Protein AF-0000000066426480 (afdb_homodimer)

Nearest PDB structures (foldseek):
  4jb7-assembly1_A-2  TM=9.389E-01  e=2.380E-25  Vibrio cholerae O1 biovar El Tor str. N16961
  3fj7-assembly1_B  TM=8.902E-01  e=2.591E-24  Campylobacter jejuni
  3fir-assembly1_B  TM=8.706E-01  e=2.425E-24  Campylobacter jejuni
  2hxw-assembly1_A  TM=8.768E-01  e=2.164E-23  Campylobacter jejuni
  7t50-assembly2_B  TM=7.394E-01  e=4.611E-11  Pseudomonas aeruginosa PA1

Secondary structure (DSSP, 8-state):
-----------------EEEEE-TTTHHHHHHHHHHHHHHH---EEEEESSGGGTHHHHHHH-SEEEESSHHHHHHHHHH-TTB-GGG-EEEEEEEEEEEE-TT-TT---SGGGGGSTT--EEEE-STT-TTHHHHHHTTT--HHHHHHHHHHEEEEESSHHHHHHHHHH-TT--EEEEEHHHHHHH-TTT-EEE--TTT--EEEEEEEEBHHHHH-HH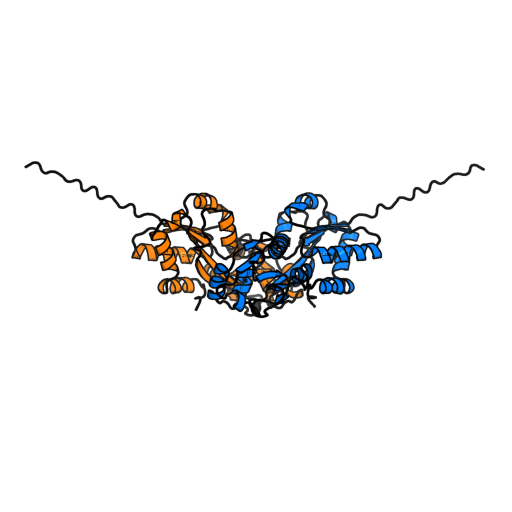HHHHHHHHTSHHHHHHHHHTT-B---/-----------------EEEEE-TTTHHHHHHHHHHHHHHH---EEEEESSGGGTHHHHHHH-SEEEESSHHHHHHHHHH-TTB-GGG-EEEEEEEEEEEE-TT-TT---SGGGGGSTT--EEEE-STT-TTHHHHHHTTT--HHHHHHHHHHEEEEESSHHHHHHHHHH-TT--EEEEEHHHHHHH-TTT-EEE--TTT--EEEEEEEEBHHHHH-HHHHHHHHHHTSHHHHHHHHHTT-B---

Foldseek 3Di:
DPPPPPPPPPPPPPQDEAEEEEEDQCQVLLVVLQVVLCVVPVHHYDYHYHPCVVCLVVCLPDHFKYKAPFDVRVVVSCVSRVQWDPVQKDFAFKFKKFKKFFAVQPQPDAALVSCLDPPAAEEEECERNCNCVQVQLQCLVPDPSSVVSNVVRYDYHHPDDVRVLVCLVPPVSHGMYTDTPLVQVVSPNNGIDTHDHPSRMDMGTMMMTGGNNNVVVPSSVVSVVSCRDPVSVVSCVVSRGDHPD/DPPPPPPPPPPPVPQDEAEEEEEDQCQVLLVVLQVVLCVVPVHHYDYHYHPCVVCLVVCLPDHFKYKAPFDVRVVVSCVSRVQWDPVQKDFAFKFKKFKKFFQVQPQPDAALVSCLDPPAAEEEECERNCPCVQVQLQCLVPDPSSVVSNVVRYDYHHPDDVRVLVCLVPPVSHGMYTDTPLVQVVSPNNGIDTHDHPSRMDMGTMMMTGGNNNVVVPSSVVSVVSCRDPVSVVSCVVSRTDPPD

InterPro domains:
  IPR005669 Thiosulphate/Sulfate-binding protein [PTHR30368] (85-242)

Structure (mmCIF, N/CA/C/O backbone):
data_AF-0000000066426480-model_v1
#
loop_
_entity.id
_entity.type
_entity.pdbx_description
1 polymer 'Major antigenic peptide PEB2'
#
loop_
_atom_site.group_PDB
_atom_site.id
_atom_site.type_symbol
_atom_site.label_atom_id
_atom_site.label_alt_id
_atom_site.label_comp_id
_atom_site.label_asym_id
_atom_site.label_entity_id
_atom_site.label_seq_id
_atom_site.pdbx_PDB_ins_code
_atom_site.Cartn_x
_atom_site.Cartn_y
_atom_site.Cartn_z
_atom_site.occupancy
_atom_site.B_iso_or_equiv
_atom_site.auth_seq_id
_atom_site.auth_comp_id
_atom_site.auth_asym_id
_atom_site.auth_atom_id
_atom_site.pdbx_PDB_model_num
ATOM 1 N N . MET A 1 1 ? 0.303 -53.375 -58.25 1 44.38 1 MET A N 1
ATOM 2 C CA . MET A 1 1 ? 0.272 -53.125 -56.812 1 44.38 1 MET A CA 1
ATOM 3 C C . MET A 1 1 ? 0.616 -51.656 -56.531 1 44.38 1 MET A C 1
ATOM 5 O O . MET A 1 1 ? 1.771 -51.25 -56.656 1 44.38 1 MET A O 1
ATOM 9 N N . LYS A 1 2 ? -0.376 -50.781 -56.844 1 56.53 2 LYS A N 1
ATOM 10 C CA . LYS A 1 2 ? -0.253 -49.375 -56.562 1 56.53 2 LYS A CA 1
ATOM 11 C C . LYS A 1 2 ? 0.001 -49.094 -55.094 1 56.53 2 LYS A C 1
ATOM 13 O O . LYS A 1 2 ? -0.808 -49.469 -54.25 1 56.53 2 LYS A O 1
ATOM 18 N N . LYS A 1 3 ? 1.289 -48.938 -54.719 1 58.09 3 LYS A N 1
ATOM 19 C CA . LYS A 1 3 ? 1.663 -48.5 -53.375 1 58.09 3 LYS A CA 1
ATOM 20 C C . LYS A 1 3 ? 0.991 -47.156 -53 1 58.09 3 LYS A C 1
ATOM 22 O O . LYS A 1 3 ? 1.225 -46.156 -53.656 1 58.09 3 LYS A O 1
ATOM 27 N N . ILE A 1 4 ? -0.226 -47.25 -52.406 1 59.25 4 ILE A N 1
ATOM 28 C CA . ILE A 1 4 ? -0.837 -46.062 -51.875 1 59.25 4 ILE A CA 1
ATOM 29 C C . ILE A 1 4 ? 0.024 -45.5 -50.719 1 59.25 4 ILE A C 1
ATOM 31 O O . ILE A 1 4 ? 0.233 -46.188 -49.719 1 59.25 4 ILE A O 1
ATOM 35 N N . LEU A 1 5 ? 0.927 -44.562 -51 1 58.44 5 LEU A N 1
ATOM 36 C CA . LEU A 1 5 ? 1.632 -43.812 -50 1 58.44 5 LEU A CA 1
ATOM 37 C C . LEU A 1 5 ? 0.65 -43.062 -49.094 1 58.44 5 LEU A C 1
ATOM 39 O O . LEU A 1 5 ? -0.052 -42.156 -49.562 1 58.44 5 LEU A O 1
ATOM 43 N N . ILE A 1 6 ? 0.142 -43.719 -48.062 1 57.31 6 ILE A N 1
ATOM 44 C CA . ILE A 1 6 ? -0.603 -42.969 -47.062 1 57.31 6 ILE A CA 1
ATOM 45 C C . ILE A 1 6 ? 0.301 -41.938 -46.406 1 57.31 6 ILE A C 1
ATOM 47 O O . ILE A 1 6 ? 1.29 -42.25 -45.75 1 57.31 6 ILE A O 1
ATOM 51 N N . LEU A 1 7 ? 0.419 -40.781 -47 1 53.34 7 LEU A N 1
ATOM 52 C CA . LEU A 1 7 ? 1.007 -39.656 -46.281 1 53.34 7 LEU A CA 1
ATOM 53 C C . LEU A 1 7 ? 0.301 -39.438 -44.938 1 53.34 7 LEU A C 1
ATOM 55 O O . LEU A 1 7 ? -0.877 -39.094 -44.906 1 53.34 7 LEU A O 1
ATOM 59 N N . SER A 1 8 ? 0.71 -40.156 -43.938 1 51.72 8 SER A N 1
ATOM 60 C CA . SER A 1 8 ? 0.22 -39.781 -42.594 1 51.72 8 SER A CA 1
ATOM 61 C C . SER A 1 8 ? 0.488 -38.312 -42.312 1 51.72 8 SER A C 1
ATOM 63 O O . SER A 1 8 ? 1.641 -37.875 -42.281 1 51.72 8 SER A O 1
ATOM 65 N N . LEU A 1 9 ? -0.383 -37.531 -42.719 1 51.44 9 LEU A N 1
ATOM 66 C CA . LEU A 1 9 ? -0.285 -36.156 -42.188 1 51.44 9 LEU A CA 1
ATOM 67 C C . LEU A 1 9 ? -0.189 -36.188 -40.688 1 51.44 9 LEU A C 1
ATOM 69 O O . LEU A 1 9 ? -1.161 -36.5 -40 1 51.44 9 LEU A O 1
ATOM 73 N N . ALA A 1 10 ? 1.002 -36.469 -40.125 1 49.12 10 ALA A N 1
ATOM 74 C CA . ALA A 1 10 ? 1.175 -36.156 -38.719 1 49.12 10 ALA A CA 1
ATOM 75 C C . ALA A 1 10 ? 0.677 -34.75 -38.406 1 49.12 10 ALA A C 1
ATOM 77 O O . ALA A 1 10 ? 1.239 -33.75 -38.906 1 49.12 10 ALA A O 1
ATOM 78 N N . ALA A 1 11 ? -0.552 -34.562 -38.156 1 47.66 11 ALA A N 1
ATOM 79 C CA . ALA A 1 11 ? -0.947 -33.312 -37.531 1 47.66 11 ALA A CA 1
ATOM 80 C C . ALA A 1 11 ? -0.004 -32.938 -36.406 1 47.66 11 ALA A C 1
ATOM 82 O O . ALA A 1 11 ? 0.079 -33.625 -35.406 1 47.66 11 ALA A O 1
ATOM 83 N N . SER A 1 12 ? 1.103 -32.406 -36.688 1 45.09 12 SER A N 1
ATOM 84 C CA . SER A 1 12 ? 1.814 -31.781 -35.594 1 45.09 12 SER A CA 1
ATOM 85 C C . SER A 1 12 ? 0.85 -31.094 -34.625 1 45.09 12 SER A C 1
ATOM 87 O O . SER A 1 12 ? 0.193 -30.109 -35.031 1 45.09 12 SER A O 1
ATOM 89 N N . PHE A 1 13 ? 0.167 -31.812 -33.812 1 45.34 13 PHE A N 1
ATOM 90 C CA . PHE A 1 13 ? -0.539 -31.125 -32.719 1 45.34 13 PHE A CA 1
ATOM 91 C C . PHE A 1 13 ? 0.235 -29.906 -32.25 1 45.34 13 PHE A C 1
ATOM 93 O O . PHE A 1 13 ? 1.319 -30.031 -31.672 1 45.34 13 PHE A O 1
ATOM 100 N N . LEU A 1 14 ? 0.355 -28.844 -33.031 1 48.22 14 LEU A N 1
ATOM 101 C CA . LEU A 1 14 ? 0.842 -27.578 -32.5 1 48.22 14 LEU A CA 1
ATOM 102 C C . LEU A 1 14 ? 0.448 -27.406 -31.031 1 48.22 14 LEU A C 1
ATOM 104 O O . LEU A 1 14 ? -0.737 -27.297 -30.703 1 48.22 14 LEU A O 1
ATOM 108 N N . ASN A 1 15 ? 1.13 -28.125 -30.188 1 57.41 15 ASN A N 1
ATOM 109 C CA . ASN A 1 15 ? 0.895 -28 -28.766 1 57.41 15 ASN A CA 1
ATOM 110 C C . ASN A 1 15 ? 0.533 -26.578 -28.359 1 57.41 15 ASN A C 1
ATOM 112 O O . ASN A 1 15 ? 1.126 -25.625 -28.859 1 57.41 15 ASN A O 1
ATOM 116 N N . ALA A 1 16 ? -0.668 -26.297 -27.938 1 65.62 16 ALA A N 1
ATOM 117 C CA . ALA A 1 16 ? -1.234 -25.016 -27.531 1 65.62 16 ALA A CA 1
ATOM 118 C C . ALA A 1 16 ? -0.311 -24.312 -26.531 1 65.62 16 ALA A C 1
ATOM 120 O O . ALA A 1 16 ? 0.334 -24.953 -25.703 1 65.62 16 ALA A O 1
ATOM 121 N N . GLU A 1 17 ? 0.232 -23.078 -26.828 1 91.12 17 GLU A N 1
ATOM 122 C CA . GLU A 1 17 ? 1.087 -22.234 -26 1 91.12 17 GLU A CA 1
ATOM 123 C C . GLU A 1 17 ? 0.285 -21.547 -24.906 1 91.12 17 GLU A C 1
ATOM 125 O O . GLU A 1 17 ? -0.853 -21.125 -25.125 1 91.12 17 GLU A O 1
ATOM 130 N N . ILE A 1 18 ? 0.675 -21.797 -23.625 1 98.19 18 ILE A N 1
ATOM 131 C CA . ILE A 1 18 ? 0.135 -21.031 -22.5 1 98.19 18 ILE A CA 1
ATOM 132 C C . ILE A 1 18 ? 0.893 -19.719 -22.359 1 98.19 18 ILE A C 1
ATOM 134 O O . ILE A 1 18 ? 2.094 -19.703 -22.094 1 98.19 18 ILE A O 1
ATOM 138 N N . LEU A 1 19 ? 0.233 -18.594 -22.609 1 98.75 19 LEU A N 1
ATOM 139 C CA . LEU A 1 19 ? 0.858 -17.281 -22.547 1 98.75 19 LEU A CA 1
ATOM 140 C C . LEU A 1 19 ? 0.624 -16.641 -21.172 1 98.75 19 LEU A C 1
ATOM 142 O O . LEU A 1 19 ? -0.519 -16.344 -20.812 1 98.75 19 LEU A O 1
ATOM 146 N N . VAL A 1 20 ? 1.7 -16.453 -20.438 1 98.88 20 VAL A N 1
ATOM 147 C CA . VAL A 1 20 ? 1.671 -15.969 -19.062 1 98.88 20 VAL A CA 1
ATOM 148 C C . VAL A 1 20 ? 2.428 -14.641 -18.969 1 98.88 20 VAL A C 1
ATOM 150 O O . VAL A 1 20 ? 3.549 -14.523 -19.469 1 98.88 20 VAL A O 1
ATOM 153 N N . TYR A 1 21 ? 1.813 -13.617 -18.406 1 98.88 21 TYR A N 1
ATOM 154 C CA . TYR A 1 21 ? 2.42 -12.297 -18.297 1 98.88 21 TYR A CA 1
ATOM 155 C C . TYR A 1 21 ? 2.449 -11.828 -16.844 1 98.88 21 TYR A C 1
ATOM 157 O O . TYR A 1 21 ? 1.556 -12.164 -16.062 1 98.88 21 TYR A O 1
ATOM 165 N N . GLY A 1 22 ? 3.4 -11.047 -16.484 1 98.31 22 GLY A N 1
ATOM 166 C CA . GLY A 1 22 ? 3.426 -10.469 -15.141 1 98.31 22 GLY A CA 1
ATOM 167 C C . GLY A 1 22 ? 4.711 -9.727 -14.836 1 98.31 22 GLY A C 1
ATOM 168 O O . GLY A 1 22 ? 5.5 -9.445 -15.742 1 98.31 22 GLY A O 1
ATOM 169 N N . PRO A 1 23 ? 4.93 -9.352 -13.594 1 97.12 23 PRO A N 1
ATOM 170 C CA . PRO A 1 23 ? 6.086 -8.547 -13.188 1 97.12 23 PRO A CA 1
ATOM 171 C C . PRO A 1 23 ? 7.355 -9.383 -13.031 1 97.12 23 PRO A C 1
ATOM 173 O O . PRO A 1 23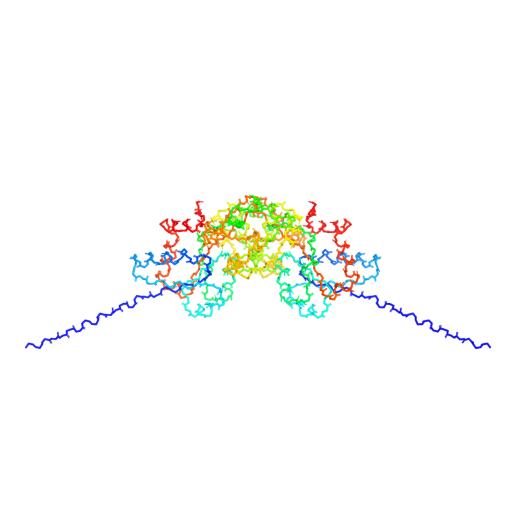 ? 7.301 -10.609 -13.062 1 97.12 23 PRO A O 1
ATOM 176 N N . GLY A 1 24 ? 8.453 -8.68 -12.844 1 94.38 24 GLY A N 1
ATOM 177 C CA . GLY A 1 24 ? 9.758 -9.312 -12.789 1 94.38 24 GLY A CA 1
ATOM 178 C C . GLY A 1 24 ? 9.992 -10.078 -11.5 1 94.38 24 GLY A C 1
ATOM 179 O O . GLY A 1 24 ? 10.719 -11.078 -11.484 1 94.38 24 GLY A O 1
ATOM 180 N N . GLY A 1 25 ? 9.359 -9.703 -10.406 1 93.5 25 GLY A N 1
ATOM 181 C CA . GLY A 1 25 ? 9.641 -10.273 -9.094 1 93.5 25 GLY A CA 1
ATOM 182 C C . GLY A 1 25 ? 9.398 -11.766 -9.023 1 93.5 25 GLY A C 1
ATOM 183 O O . GLY A 1 25 ? 10.336 -12.547 -8.867 1 93.5 25 GLY A O 1
ATOM 184 N N . PRO A 1 26 ? 8.172 -12.188 -9.25 1 96.06 26 PRO A N 1
ATOM 185 C CA . PRO A 1 26 ? 7.855 -13.617 -9.18 1 96.06 26 PRO A CA 1
ATOM 186 C C . PRO A 1 26 ? 8.312 -14.383 -10.422 1 96.06 26 PRO A C 1
ATOM 188 O O . PRO A 1 26 ? 8.273 -15.609 -10.445 1 96.06 26 PRO A O 1
ATOM 191 N N . ALA A 1 27 ? 8.797 -13.727 -11.43 1 96.81 27 ALA A N 1
ATOM 192 C CA . ALA A 1 27 ? 9.023 -14.305 -12.75 1 96.81 27 ALA A CA 1
ATOM 193 C C . ALA A 1 27 ? 10.039 -15.438 -12.688 1 96.81 27 ALA A C 1
ATOM 195 O O . ALA A 1 27 ? 9.867 -16.469 -13.328 1 96.81 27 ALA A O 1
ATOM 196 N N . PRO A 1 28 ? 11.148 -15.25 -11.93 1 96.25 28 PRO A N 1
ATOM 197 C CA . PRO A 1 28 ? 12.117 -16.344 -11.906 1 96.25 28 PRO A CA 1
ATOM 198 C C . PRO A 1 28 ? 11.508 -17.656 -11.438 1 96.25 28 PRO A C 1
ATOM 200 O O . PRO A 1 28 ? 11.82 -18.719 -11.977 1 96.25 28 PRO A O 1
ATOM 203 N N . VAL A 1 29 ? 10.641 -17.625 -10.492 1 96.75 29 VAL A N 1
ATOM 204 C CA . VAL A 1 29 ? 9.969 -18.828 -10 1 96.75 29 VAL A CA 1
ATOM 205 C C . VAL A 1 29 ? 9.086 -19.422 -11.102 1 96.75 29 VAL A C 1
ATOM 207 O O . VAL A 1 29 ? 9.18 -20.609 -11.414 1 96.75 29 VAL A O 1
ATOM 210 N N . LEU A 1 30 ? 8.25 -18.562 -11.711 1 98.25 30 LEU A N 1
ATOM 211 C CA . LEU A 1 30 ? 7.285 -19.016 -12.703 1 98.25 30 LEU A CA 1
ATOM 212 C C . LEU A 1 30 ? 7.992 -19.531 -13.953 1 98.25 30 LEU A C 1
ATOM 214 O O . LEU A 1 30 ? 7.523 -20.484 -14.586 1 98.25 30 LEU A O 1
ATOM 218 N N . LYS A 1 31 ? 9.117 -18.969 -14.297 1 98.25 31 LYS A N 1
ATOM 219 C CA . LYS A 1 31 ? 9.883 -19.438 -15.453 1 98.25 31 LYS A CA 1
ATOM 220 C C . LYS A 1 31 ? 10.469 -20.812 -15.188 1 98.25 31 LYS A C 1
ATOM 222 O O . LYS A 1 31 ? 10.43 -21.688 -16.062 1 98.25 31 LYS A O 1
ATOM 227 N N . GLU A 1 32 ? 11.023 -20.984 -14.008 1 98 32 GLU A N 1
ATOM 228 C CA . GLU A 1 32 ? 11.547 -22.297 -13.68 1 98 32 GLU A CA 1
ATOM 229 C C . GLU A 1 32 ? 10.422 -23.344 -13.648 1 98 32 GLU A C 1
ATOM 231 O O . GLU A 1 32 ? 10.586 -24.453 -14.164 1 98 32 GLU A O 1
ATOM 236 N N . LEU A 1 33 ? 9.297 -23 -13.07 1 98.38 33 LEU A N 1
ATOM 237 C CA . LEU A 1 33 ? 8.164 -23.922 -12.977 1 98.38 33 LEU A CA 1
ATOM 238 C C . LEU A 1 33 ? 7.57 -24.188 -14.359 1 98.38 33 LEU A C 1
ATOM 240 O O . LEU A 1 33 ? 7.078 -25.281 -14.625 1 98.38 33 LEU A O 1
ATOM 244 N N . ALA A 1 34 ? 7.613 -23.156 -15.242 1 98.5 34 ALA A N 1
ATOM 245 C CA . ALA A 1 34 ? 7.176 -23.344 -16.625 1 98.5 34 ALA A CA 1
ATOM 246 C C . ALA A 1 34 ? 8.008 -24.422 -17.328 1 98.5 34 ALA A C 1
ATOM 248 O O . ALA A 1 34 ? 7.457 -25.281 -18.016 1 98.5 34 ALA A O 1
ATOM 249 N N . LEU A 1 35 ? 9.289 -24.375 -17.125 1 98 35 LEU A N 1
ATOM 250 C CA . LEU A 1 35 ? 10.172 -25.359 -17.734 1 98 35 LEU A CA 1
ATOM 251 C C . LEU A 1 35 ? 9.867 -26.766 -17.203 1 98 35 LEU A C 1
ATOM 253 O O . LEU A 1 35 ? 9.812 -27.719 -17.969 1 98 35 LEU A O 1
ATOM 257 N N . LYS A 1 36 ? 9.656 -26.891 -15.93 1 97.81 36 LYS A N 1
ATOM 258 C CA . LYS A 1 36 ? 9.312 -28.172 -15.328 1 97.81 36 LYS A CA 1
ATOM 259 C C . LYS A 1 36 ? 7.977 -28.688 -15.852 1 97.81 36 LYS A C 1
ATOM 261 O O . LYS A 1 36 ? 7.832 -29.875 -16.125 1 97.81 36 LYS A O 1
ATOM 266 N N . PHE A 1 37 ? 7.012 -27.812 -15.945 1 97.94 37 PHE A N 1
ATOM 267 C CA . PHE A 1 37 ? 5.699 -28.172 -16.469 1 97.94 37 PHE A CA 1
ATOM 268 C C . PHE A 1 37 ? 5.812 -28.672 -17.906 1 97.94 37 PHE A C 1
ATOM 270 O O . PHE A 1 37 ? 5.176 -29.672 -18.281 1 97.94 37 PHE A O 1
ATOM 277 N N . GLU A 1 38 ? 6.625 -27.953 -18.703 1 97 38 GLU A N 1
ATOM 278 C CA . GLU A 1 38 ? 6.836 -28.344 -20.094 1 97 38 GLU A CA 1
ATOM 279 C C . GLU A 1 38 ? 7.473 -29.734 -20.188 1 97 38 GLU A C 1
ATOM 281 O O . GLU A 1 38 ? 7.109 -30.531 -21.062 1 97 38 GLU A O 1
ATOM 286 N N . GLU A 1 39 ? 8.367 -29.984 -19.344 1 96.75 39 GLU A N 1
ATOM 287 C CA . GLU A 1 39 ? 9.016 -31.281 -19.312 1 96.75 39 GLU A CA 1
ATOM 288 C C . GLU A 1 39 ? 8.008 -32.406 -19.016 1 96.75 39 GLU A C 1
ATOM 290 O O . GLU A 1 39 ? 8.062 -33.469 -19.609 1 96.75 39 GLU A O 1
ATOM 295 N N . LYS A 1 40 ? 7.078 -32.094 -18.172 1 95.62 40 LYS A N 1
ATOM 296 C CA . LYS A 1 40 ? 6.113 -33.094 -17.719 1 95.62 40 LYS A CA 1
ATOM 297 C C . LYS A 1 40 ? 4.973 -33.25 -18.719 1 95.62 40 LYS A C 1
ATOM 299 O O . LYS A 1 40 ? 4.445 -34.344 -18.891 1 95.62 40 LYS A O 1
ATOM 304 N N . THR A 1 41 ? 4.594 -32.188 -19.406 1 95.19 41 THR A N 1
ATOM 305 C CA . THR A 1 41 ? 3.332 -32.219 -20.141 1 95.19 41 THR A CA 1
ATOM 306 C C . THR A 1 41 ? 3.568 -32.031 -21.641 1 95.19 41 THR A C 1
ATOM 308 O O . THR A 1 41 ? 2.672 -32.25 -22.453 1 95.19 41 THR A O 1
ATOM 311 N N . LYS A 1 42 ? 4.691 -31.531 -22.047 1 94.38 42 LYS A N 1
ATOM 312 C CA . LYS A 1 42 ? 5.074 -31.172 -23.406 1 94.38 42 LYS A CA 1
ATOM 313 C C . LYS A 1 42 ? 4.312 -29.938 -23.891 1 94.38 42 LYS A C 1
ATOM 315 O O . LYS A 1 42 ? 4.352 -29.609 -25.078 1 94.38 42 LYS A O 1
ATOM 320 N N . GLU A 1 43 ? 3.627 -29.297 -22.969 1 95.25 43 GLU A N 1
ATOM 321 C CA . GLU A 1 43 ? 2.951 -28.047 -23.266 1 95.25 43 GLU A CA 1
ATOM 322 C C . GLU A 1 43 ? 3.871 -26.859 -23.031 1 95.25 43 GLU A C 1
ATOM 324 O O . GLU A 1 43 ? 4.438 -26.719 -21.938 1 95.25 43 GLU A O 1
ATOM 329 N N . LYS A 1 44 ? 3.984 -26.016 -24 1 96.44 44 LYS A N 1
ATOM 330 C CA . LYS A 1 44 ? 4.859 -24.844 -23.891 1 96.44 44 LYS A CA 1
ATOM 331 C C . LYS A 1 44 ? 4.199 -23.75 -23.062 1 96.44 44 LYS A C 1
ATOM 333 O O . LYS A 1 44 ? 3.025 -23.438 -23.266 1 96.44 44 LYS A O 1
ATOM 338 N N . VAL A 1 45 ? 4.879 -23.234 -22.094 1 98.38 45 VAL A N 1
ATOM 339 C CA . VAL A 1 45 ? 4.457 -22.078 -21.281 1 98.38 45 VAL A CA 1
ATOM 340 C C . VAL A 1 45 ? 5.414 -20.906 -21.516 1 98.38 45 VAL A C 1
ATOM 342 O O . VAL A 1 45 ? 6.613 -21.031 -21.25 1 98.38 45 VAL A O 1
ATOM 345 N N . ILE A 1 46 ? 4.941 -19.828 -22.047 1 98.44 46 ILE A N 1
ATOM 346 C CA . ILE A 1 46 ? 5.754 -18.641 -22.297 1 98.44 46 ILE A CA 1
ATOM 347 C C . ILE A 1 46 ? 5.473 -17.594 -21.234 1 98.44 46 ILE A C 1
ATOM 349 O O . ILE A 1 46 ? 4.387 -17.016 -21.188 1 98.44 46 ILE A O 1
ATOM 353 N N . VAL A 1 47 ? 6.434 -17.406 -20.391 1 98.75 47 VAL A N 1
ATOM 354 C CA . VAL A 1 47 ? 6.328 -16.406 -19.328 1 98.75 47 VAL A CA 1
ATOM 355 C C . VAL A 1 47 ? 7.008 -15.109 -19.766 1 98.75 47 VAL A C 1
ATOM 357 O O . VAL A 1 47 ? 8.227 -15.07 -19.938 1 98.75 47 VAL A O 1
ATOM 360 N N . THR A 1 48 ? 6.23 -14.117 -20.016 1 98.62 48 THR A N 1
ATOM 361 C CA . THR A 1 48 ? 6.719 -12.773 -20.312 1 98.62 48 THR A CA 1
ATOM 362 C C . THR A 1 48 ? 6.637 -11.883 -19.094 1 98.62 48 THR A C 1
ATOM 364 O O . THR A 1 48 ? 5.559 -11.68 -18.531 1 98.62 48 THR A O 1
ATOM 367 N N . ALA A 1 49 ? 7.793 -11.375 -18.703 1 97.56 49 ALA A N 1
ATOM 368 C CA . ALA A 1 49 ? 7.824 -10.641 -17.438 1 97.56 49 ALA A CA 1
ATOM 369 C C . ALA A 1 49 ? 8.578 -9.32 -17.609 1 97.56 49 ALA A C 1
ATOM 371 O O . ALA A 1 49 ? 9.406 -9.172 -18.5 1 97.56 49 ALA A O 1
ATOM 372 N N . GLY A 1 50 ? 8.336 -8.336 -16.766 1 95.12 50 GLY A N 1
ATOM 373 C CA . GLY A 1 50 ? 8.938 -7.008 -16.719 1 95.12 50 GLY A CA 1
ATOM 374 C C . GLY A 1 50 ? 7.984 -5.941 -16.219 1 95.12 50 GLY A C 1
ATOM 375 O O . GLY A 1 50 ? 6.961 -6.254 -15.602 1 95.12 50 GLY A O 1
ATOM 376 N N . PRO A 1 51 ? 8.438 -4.684 -16.406 1 93.88 51 PRO A N 1
ATOM 377 C CA . PRO A 1 51 ? 7.488 -3.611 -16.094 1 93.88 51 PRO A CA 1
ATOM 378 C C . PRO A 1 51 ? 6.203 -3.693 -16.906 1 93.88 51 PRO A C 1
ATOM 380 O O . PRO A 1 51 ? 6.234 -4.062 -18.078 1 93.88 51 PRO A O 1
ATOM 383 N N . THR A 1 52 ? 5.113 -3.412 -16.266 1 95.44 52 THR A N 1
ATOM 384 C CA . THR A 1 52 ? 3.777 -3.652 -16.797 1 95.44 52 THR A CA 1
ATOM 385 C C . THR A 1 52 ? 3.639 -3.051 -18.188 1 95.44 52 THR A C 1
ATOM 387 O O . THR A 1 52 ? 3.119 -3.699 -19.094 1 95.44 52 THR A O 1
ATOM 390 N N . PRO A 1 53 ? 4.176 -1.798 -18.422 1 94.69 53 PRO A N 1
ATOM 391 C CA . PRO A 1 53 ? 3.967 -1.203 -19.734 1 94.69 53 PRO A CA 1
ATOM 392 C C . PRO A 1 53 ? 4.605 -2.021 -20.859 1 94.69 53 PRO A C 1
ATOM 394 O O . PRO A 1 53 ? 4.195 -1.909 -22.016 1 94.69 53 PRO A O 1
ATOM 397 N N . ALA A 1 54 ? 5.527 -2.848 -20.531 1 96.12 54 ALA A N 1
ATOM 398 C CA . ALA A 1 54 ? 6.266 -3.592 -21.547 1 96.12 54 ALA A CA 1
ATOM 399 C C . ALA A 1 54 ? 5.438 -4.754 -22.094 1 96.12 54 ALA A C 1
ATOM 401 O O . ALA A 1 54 ? 5.746 -5.309 -23.156 1 96.12 54 ALA A O 1
ATOM 402 N N . TRP A 1 55 ? 4.359 -5.121 -21.391 1 98.06 55 TRP A N 1
ATOM 403 C CA . TRP A 1 55 ? 3.699 -6.348 -21.828 1 98.06 55 TRP A CA 1
ATOM 404 C C . TRP A 1 55 ? 2.182 -6.203 -21.766 1 98.06 55 TRP A C 1
ATOM 406 O O . TRP A 1 55 ? 1.448 -7.035 -22.297 1 98.06 55 TRP A O 1
ATOM 416 N N . VAL A 1 56 ? 1.645 -5.152 -21.172 1 98.12 56 VAL A N 1
ATOM 417 C CA . VAL A 1 56 ? 0.23 -5.113 -20.828 1 98.12 56 VAL A CA 1
ATOM 418 C C . VAL A 1 56 ? -0.621 -5.094 -22.094 1 98.12 56 VAL A C 1
ATOM 420 O O . VAL A 1 56 ? -1.685 -5.715 -22.141 1 98.12 56 VAL A O 1
ATOM 423 N N . ASP A 1 57 ? -0.24 -4.398 -23.125 1 98.25 57 ASP A N 1
ATOM 424 C CA . ASP A 1 57 ? -1.035 -4.309 -24.344 1 98.25 57 ASP A CA 1
ATOM 425 C C . ASP A 1 57 ? -1.105 -5.66 -25.062 1 98.25 57 ASP A C 1
ATOM 427 O O . ASP A 1 57 ? -2.164 -6.055 -25.547 1 98.25 57 ASP A O 1
ATOM 431 N N . LYS A 1 58 ? 0.013 -6.309 -25.141 1 98.25 58 LYS A N 1
ATOM 432 C CA . LYS A 1 58 ? 0.02 -7.648 -25.719 1 98.25 58 LYS A CA 1
ATOM 433 C C . LYS A 1 58 ? -0.811 -8.617 -24.875 1 98.25 58 LYS A C 1
ATOM 435 O O . LYS A 1 58 ? -1.532 -9.453 -25.422 1 98.25 58 LYS A O 1
ATOM 440 N N . ALA A 1 59 ? -0.735 -8.531 -23.594 1 98.62 59 ALA A N 1
ATOM 441 C CA . ALA A 1 59 ? -1.488 -9.383 -22.672 1 98.62 59 ALA A CA 1
ATOM 442 C C . ALA A 1 59 ? -2.992 -9.211 -22.875 1 98.62 59 ALA A C 1
ATOM 444 O O . ALA A 1 59 ? -3.742 -10.188 -22.844 1 98.62 59 ALA A O 1
ATOM 445 N N . LYS A 1 60 ? -3.393 -7.996 -23.062 1 98.31 60 LYS A N 1
ATOM 446 C CA . LYS A 1 60 ? -4.809 -7.73 -23.312 1 98.31 60 LYS A CA 1
ATOM 447 C C . LYS A 1 60 ? -5.32 -8.547 -24.5 1 98.31 60 LYS A C 1
ATOM 449 O O . LYS A 1 60 ? -6.488 -8.938 -24.531 1 98.31 60 LYS A O 1
ATOM 454 N N . GLU A 1 61 ? -4.418 -8.812 -25.359 1 97.62 61 GLU A N 1
ATOM 455 C CA . GLU A 1 61 ? -4.805 -9.453 -26.609 1 97.62 61 GLU A CA 1
ATOM 456 C C . GLU A 1 61 ? -4.789 -10.969 -26.469 1 97.62 61 GLU A C 1
ATOM 458 O O . GLU A 1 61 ? -5.609 -11.664 -27.078 1 97.62 61 GLU A O 1
ATOM 463 N N . ASN A 1 62 ? -3.811 -11.445 -25.672 1 97.69 62 ASN A N 1
ATOM 464 C CA . ASN A 1 62 ? -3.625 -12.867 -25.922 1 97.69 62 ASN A CA 1
ATOM 465 C C . ASN A 1 62 ? -3.273 -13.625 -24.641 1 97.69 62 ASN A C 1
ATOM 467 O O . ASN A 1 62 ? -3.02 -14.828 -24.672 1 97.69 62 ASN A O 1
ATOM 471 N N . ALA A 1 63 ? -3.275 -12.992 -23.547 1 98.69 63 ALA A N 1
ATOM 472 C CA . ALA A 1 63 ? -2.85 -13.648 -22.312 1 98.69 63 ALA A CA 1
ATOM 473 C C . ALA A 1 63 ? -3.803 -14.773 -21.938 1 98.69 63 ALA A C 1
ATOM 475 O O . ALA A 1 63 ? -5.023 -14.633 -22.047 1 98.69 63 ALA A O 1
ATOM 476 N N . ASP A 1 64 ? -3.225 -15.891 -21.5 1 98.81 64 ASP A N 1
ATOM 477 C CA . ASP A 1 64 ? -3.982 -16.922 -20.797 1 98.81 64 ASP A CA 1
ATOM 478 C C . ASP A 1 64 ? -4.023 -16.625 -19.297 1 98.81 64 ASP A C 1
ATOM 480 O O . ASP A 1 64 ? -5.082 -16.719 -18.672 1 98.81 64 ASP A O 1
ATOM 484 N N . LEU A 1 65 ? -2.9 -16.297 -18.75 1 98.94 65 LEU A N 1
ATOM 485 C CA . LEU A 1 65 ? -2.719 -16.062 -17.312 1 98.94 65 LEU A CA 1
ATOM 486 C C . LEU A 1 65 ? -1.972 -14.766 -17.062 1 98.94 65 LEU A C 1
ATOM 488 O O . LEU A 1 65 ? -1.088 -14.391 -17.844 1 98.94 65 LEU A O 1
ATOM 492 N N . ILE A 1 66 ? -2.322 -14.125 -16 1 98.94 66 ILE A N 1
ATOM 493 C CA . ILE A 1 66 ? -1.609 -12.953 -15.508 1 98.94 66 ILE A CA 1
ATOM 494 C C . ILE A 1 66 ? -1.216 -13.172 -14.047 1 98.94 66 ILE A C 1
ATOM 496 O O . ILE A 1 66 ? -2.055 -13.539 -13.219 1 98.94 66 ILE A O 1
ATOM 500 N N . PHE A 1 67 ? 0.045 -13.07 -13.766 1 98.81 67 PHE A N 1
ATOM 501 C CA . PHE A 1 67 ? 0.471 -13.148 -12.375 1 98.81 67 PHE A CA 1
ATOM 502 C C . PHE A 1 67 ? 0.932 -11.789 -11.867 1 98.81 67 PHE A C 1
ATOM 504 O O . PHE A 1 67 ? 1.293 -10.914 -12.664 1 98.81 67 PHE A O 1
ATOM 511 N N . SER A 1 68 ? 0.847 -11.562 -10.602 1 98.31 68 SER A N 1
ATOM 512 C CA . SER A 1 68 ? 1.198 -10.297 -9.969 1 98.31 68 SER A CA 1
ATOM 513 C C . SER A 1 68 ? 2.18 -10.508 -8.812 1 98.31 68 SER A C 1
ATOM 515 O O . SER A 1 68 ? 2.354 -11.633 -8.344 1 98.31 68 SER A O 1
ATOM 517 N N . GLY A 1 69 ? 2.797 -9.406 -8.461 1 96.88 69 GLY A N 1
ATOM 518 C CA . GLY A 1 69 ? 3.719 -9.445 -7.34 1 96.88 69 GLY A CA 1
ATOM 519 C C . GLY A 1 69 ? 3.057 -9.117 -6.016 1 96.88 69 GLY A C 1
ATOM 520 O O . GLY A 1 69 ? 3.707 -9.141 -4.969 1 96.88 69 GLY A O 1
ATOM 521 N N . ASN A 1 70 ? 1.83 -8.734 -6.027 1 97.25 70 ASN A N 1
ATOM 522 C CA . ASN A 1 70 ? 0.985 -8.555 -4.852 1 97.25 70 ASN A CA 1
ATOM 523 C C . ASN A 1 70 ? -0.474 -8.328 -5.238 1 97.25 70 ASN A C 1
ATOM 525 O O . ASN A 1 70 ? -0.803 -8.273 -6.426 1 97.25 70 ASN A O 1
ATOM 529 N N . THR A 1 71 ? -1.302 -8.234 -4.246 1 97.56 71 THR A N 1
ATOM 530 C CA . THR A 1 71 ? -2.742 -8.133 -4.441 1 97.56 71 THR A CA 1
ATOM 531 C C . THR A 1 71 ? -3.1 -6.816 -5.125 1 97.56 71 THR A C 1
ATOM 533 O O . THR A 1 71 ? -3.924 -6.789 -6.043 1 97.56 71 THR A O 1
ATOM 536 N N . SER A 1 72 ? -2.508 -5.707 -4.699 1 96.12 72 SER A N 1
ATOM 537 C CA . SER A 1 72 ? -2.842 -4.418 -5.301 1 96.12 72 SER A CA 1
ATOM 538 C C . SER A 1 72 ? -2.484 -4.391 -6.781 1 96.12 72 SER A C 1
ATOM 540 O O . SER A 1 72 ? -3.189 -3.779 -7.586 1 96.12 72 SER A O 1
ATOM 542 N N . MET A 1 73 ? -1.411 -4.98 -7.16 1 97.19 73 MET A N 1
ATOM 543 C CA . MET A 1 73 ? -1.043 -5.098 -8.57 1 97.19 73 MET A CA 1
ATOM 544 C C . MET A 1 73 ? -2.098 -5.883 -9.344 1 97.19 73 MET A C 1
ATOM 546 O O . MET A 1 73 ? -2.496 -5.484 -10.438 1 97.19 73 MET A O 1
ATOM 550 N N . MET A 1 74 ? -2.533 -6.996 -8.781 1 98.25 74 MET A N 1
ATOM 551 C CA . MET A 1 74 ? -3.555 -7.805 -9.438 1 98.25 74 MET A CA 1
ATOM 552 C C . MET A 1 74 ? -4.84 -7.008 -9.633 1 98.25 74 MET A C 1
ATOM 554 O O . MET A 1 74 ? -5.453 -7.059 -10.703 1 98.25 74 MET A O 1
ATOM 558 N N . ASP A 1 75 ? -5.223 -6.266 -8.602 1 96.81 75 ASP A N 1
ATOM 559 C CA . ASP A 1 75 ? -6.406 -5.426 -8.719 1 96.81 75 ASP A CA 1
ATOM 560 C C . ASP A 1 75 ? -6.25 -4.406 -9.844 1 96.81 75 ASP A C 1
ATOM 562 O O . ASP A 1 75 ? -7.203 -4.121 -10.57 1 96.81 75 ASP A O 1
ATOM 566 N N . ASP A 1 76 ? -5.055 -3.854 -9.953 1 95.88 76 ASP A N 1
ATOM 567 C CA . ASP A 1 76 ? -4.785 -2.904 -11.023 1 95.88 76 ASP A CA 1
ATOM 568 C C . ASP A 1 76 ? -4.871 -3.584 -12.391 1 95.88 76 ASP A C 1
ATOM 570 O O . ASP A 1 76 ? -5.391 -3.006 -13.344 1 95.88 76 ASP A O 1
ATOM 574 N N . PHE A 1 77 ? -4.309 -4.797 -12.492 1 98.12 77 PHE A N 1
ATOM 575 C CA . PHE A 1 77 ? -4.391 -5.547 -13.742 1 98.12 77 PHE A CA 1
ATOM 576 C C . PHE A 1 77 ? -5.84 -5.801 -14.125 1 98.12 77 PHE A C 1
ATOM 578 O O . PHE A 1 77 ? -6.203 -5.707 -15.297 1 98.12 77 PHE A O 1
ATOM 585 N N . ALA A 1 78 ? -6.633 -6.133 -13.156 1 96.69 78 ALA A N 1
ATOM 586 C CA . ALA A 1 78 ? -8.039 -6.414 -13.43 1 96.69 78 ALA A CA 1
ATOM 587 C C . ALA A 1 78 ? -8.742 -5.195 -14.023 1 96.69 78 ALA A C 1
ATOM 589 O O . ALA A 1 78 ? -9.656 -5.336 -14.836 1 96.69 78 ALA A O 1
ATOM 590 N N . LYS A 1 79 ? -8.32 -4.035 -13.641 1 95.06 79 LYS A N 1
ATOM 591 C CA . LYS A 1 79 ? -8.883 -2.809 -14.195 1 95.06 79 LYS A CA 1
ATOM 592 C C . LYS A 1 79 ? -8.414 -2.594 -15.633 1 95.06 79 LYS A C 1
ATOM 594 O O . LYS A 1 79 ? -9.156 -2.055 -16.453 1 95.06 79 LYS A O 1
ATOM 599 N N . LYS A 1 80 ? -7.25 -3.025 -15.938 1 96.81 80 LYS A N 1
ATOM 600 C CA . LYS A 1 80 ? -6.629 -2.758 -17.234 1 96.81 80 LYS A CA 1
ATOM 601 C C . LYS A 1 80 ? -6.953 -3.863 -18.234 1 96.81 80 LYS A C 1
ATOM 603 O O . LYS A 1 80 ? -6.898 -3.645 -19.438 1 96.81 80 LYS A O 1
ATOM 608 N N . ILE A 1 81 ? -7.172 -5.012 -17.688 1 97.81 81 ILE A N 1
ATOM 609 C CA . ILE A 1 81 ? -7.43 -6.188 -18.5 1 97.81 81 ILE A CA 1
ATOM 610 C C . ILE A 1 81 ? -8.812 -6.742 -18.188 1 97.81 81 ILE A C 1
ATOM 612 O O . ILE A 1 81 ? -8.953 -7.672 -17.391 1 97.81 81 ILE A O 1
ATOM 616 N N . PRO A 1 82 ? -9.789 -6.293 -18.922 1 95.62 82 PRO A N 1
ATOM 617 C CA . PRO A 1 82 ? -11.18 -6.621 -18.578 1 95.62 82 PRO A CA 1
ATOM 618 C C . PRO A 1 82 ? -11.461 -8.117 -18.641 1 95.62 82 PRO A C 1
ATOM 620 O O . PRO A 1 82 ? -12.414 -8.602 -18.016 1 95.62 82 PRO A O 1
ATOM 623 N N . SER A 1 83 ? -10.664 -8.82 -19.391 1 97.44 83 SER A N 1
ATOM 624 C CA . SER A 1 83 ? -10.891 -10.25 -19.547 1 97.44 83 SER A CA 1
ATOM 625 C C . SER A 1 83 ? -10.367 -11.031 -18.344 1 97.44 83 SER A C 1
ATOM 627 O O . SER A 1 83 ? -10.602 -12.234 -18.234 1 97.44 83 SER A O 1
ATOM 629 N N . LEU A 1 84 ? -9.695 -10.398 -17.469 1 98.12 84 LEU A N 1
ATOM 630 C CA . LEU A 1 84 ? -9.109 -11.055 -16.312 1 98.12 84 LEU A CA 1
ATOM 631 C C . LEU A 1 84 ? -10.195 -11.453 -15.312 1 98.12 84 LEU A C 1
ATOM 633 O O . LEU A 1 84 ? -11.109 -10.68 -15.039 1 98.12 84 LEU A O 1
ATOM 637 N N . SER A 1 85 ? -10.125 -12.695 -14.773 1 96.06 85 SER A N 1
ATOM 638 C CA . SER A 1 85 ? -11.133 -13.203 -13.844 1 96.06 85 SER A CA 1
ATOM 639 C C . SER A 1 85 ? -10.594 -13.25 -12.422 1 96.06 85 SER A C 1
ATOM 641 O O . SER A 1 85 ? -9.883 -14.188 -12.055 1 96.06 85 SER A O 1
ATOM 643 N N . LEU A 1 86 ? -11.078 -12.375 -11.594 1 94.69 86 LEU A N 1
ATOM 644 C CA . LEU A 1 86 ? -10.656 -12.367 -10.195 1 94.69 86 LEU A CA 1
ATOM 645 C C . LEU A 1 86 ? -11.359 -13.469 -9.414 1 94.69 86 LEU A C 1
ATOM 647 O O . LEU A 1 86 ? -10.914 -13.852 -8.328 1 94.69 86 LEU A O 1
ATOM 651 N N . GLU A 1 87 ? -12.469 -13.977 -9.953 1 93.75 87 GLU A N 1
ATOM 652 C CA . GLU A 1 87 ? -13.188 -15.07 -9.297 1 93.75 87 GLU A CA 1
ATOM 653 C C . GLU A 1 87 ? -12.359 -16.344 -9.289 1 93.75 87 GLU A C 1
ATOM 655 O O . GLU A 1 87 ? -12.547 -17.219 -8.438 1 93.75 87 GLU A O 1
ATOM 660 N N . ASN A 1 88 ? -11.445 -16.469 -10.25 1 96.69 88 ASN A N 1
ATOM 661 C CA . ASN A 1 88 ? -10.594 -17.641 -10.375 1 96.69 88 ASN A CA 1
ATOM 662 C C . ASN A 1 88 ? -9.148 -17.344 -9.984 1 96.69 88 ASN A C 1
ATOM 664 O O . ASN A 1 88 ? -8.227 -18.016 -10.445 1 96.69 88 ASN A O 1
ATOM 668 N N . LEU A 1 89 ? -8.984 -16.312 -9.227 1 97.75 89 LEU A N 1
ATOM 669 C CA . LEU A 1 89 ? -7.656 -15.914 -8.758 1 97.75 89 LEU A CA 1
ATOM 670 C C . LEU A 1 89 ? -7.098 -16.922 -7.766 1 97.75 89 LEU A C 1
ATOM 672 O O . LEU A 1 89 ? -7.848 -17.531 -7.004 1 97.75 89 LEU A O 1
ATOM 676 N N . SER A 1 90 ? -5.789 -17.125 -7.781 1 97.81 90 SER A N 1
ATOM 677 C CA . SER A 1 90 ? -5.066 -17.938 -6.805 1 97.81 90 SER A CA 1
ATOM 678 C C . SER A 1 90 ? -3.971 -17.125 -6.117 1 97.81 90 SER A C 1
ATOM 680 O O . SER A 1 90 ? -3.209 -16.422 -6.777 1 97.81 90 SER A O 1
ATOM 682 N N . VAL A 1 91 ? -3.99 -17.188 -4.781 1 97.31 91 VAL A N 1
ATOM 683 C CA . VAL A 1 91 ? -2.854 -16.672 -4.023 1 97.31 91 VAL A CA 1
ATOM 684 C C . VAL A 1 91 ? -1.729 -17.703 -4.02 1 97.31 91 VAL A C 1
ATOM 686 O O . VAL A 1 91 ? -1.92 -18.844 -3.566 1 97.31 91 VAL A O 1
ATOM 689 N N . LEU A 1 92 ? -0.596 -17.391 -4.539 1 96.94 92 LEU A N 1
ATOM 690 C CA . LEU A 1 92 ? 0.454 -18.375 -4.793 1 96.94 92 LEU A CA 1
ATOM 691 C C . LEU A 1 92 ? 1.362 -18.531 -3.578 1 96.94 92 LEU A C 1
ATOM 693 O O . LEU A 1 92 ? 1.407 -19.594 -2.961 1 96.94 92 LEU A O 1
ATOM 697 N N . ASN A 1 93 ? 2.127 -17.516 -3.213 1 95.81 93 ASN A N 1
ATOM 698 C CA . ASN A 1 93 ? 3.074 -17.516 -2.102 1 95.81 93 ASN A CA 1
ATOM 699 C C . ASN A 1 93 ? 3.258 -16.125 -1.514 1 95.81 93 ASN A C 1
ATOM 701 O O . ASN A 1 93 ? 2.779 -15.133 -2.08 1 95.81 93 ASN A O 1
ATOM 705 N N . VAL A 1 94 ? 3.828 -16.031 -0.334 1 96.19 94 VAL A N 1
ATOM 706 C CA . VAL A 1 94 ? 4.027 -14.789 0.393 1 96.19 94 VAL A CA 1
ATOM 707 C C . VAL A 1 94 ? 5.52 -14.57 0.637 1 96.19 94 VAL A C 1
ATOM 709 O O . VAL A 1 94 ? 6.285 -15.531 0.749 1 96.19 94 VAL A O 1
ATOM 712 N N . ARG A 1 95 ? 5.898 -13.328 0.69 1 96.19 95 ARG A N 1
ATOM 713 C CA . ARG A 1 95 ? 7.285 -13.008 1.014 1 96.19 95 ARG A CA 1
ATOM 714 C C . ARG A 1 95 ? 7.363 -11.836 1.981 1 96.19 95 ARG A C 1
ATOM 716 O O . ARG A 1 95 ? 6.473 -10.984 2.006 1 96.19 95 ARG A O 1
ATOM 723 N N . PRO A 1 96 ? 8.438 -11.828 2.771 1 96.38 96 PRO A N 1
ATOM 724 C CA . PRO A 1 96 ? 8.633 -10.711 3.693 1 96.38 96 PRO A CA 1
ATOM 725 C C . PRO A 1 96 ? 9.352 -9.531 3.045 1 96.38 96 PRO A C 1
ATOM 727 O O . PRO A 1 96 ? 10.188 -9.727 2.156 1 96.38 96 PRO A O 1
ATOM 730 N N . SER A 1 97 ? 9.008 -8.359 3.51 1 96.81 97 SER A N 1
ATOM 731 C CA . SER A 1 97 ? 9.852 -7.195 3.262 1 96.81 97 SER A CA 1
ATOM 732 C C . SER A 1 97 ? 11.055 -7.172 4.191 1 96.81 97 SER A C 1
ATOM 734 O O . SER A 1 97 ? 11.062 -7.84 5.227 1 96.81 97 SER A O 1
ATOM 736 N N . GLY A 1 98 ? 12.039 -6.48 3.818 1 97.12 98 GLY A N 1
ATOM 737 C CA . GLY A 1 98 ? 13.227 -6.258 4.625 1 97.12 98 GLY A CA 1
ATOM 738 C C . GLY A 1 98 ? 14.125 -5.168 4.074 1 97.12 98 GLY A C 1
ATOM 739 O O . GLY A 1 98 ? 13.68 -4.32 3.301 1 97.12 98 GLY A O 1
ATOM 740 N N . ILE A 1 99 ? 15.312 -5.223 4.633 1 98.25 99 ILE A N 1
ATOM 741 C CA . ILE A 1 99 ? 16.328 -4.23 4.289 1 98.25 99 ILE A CA 1
ATOM 742 C C . ILE A 1 99 ? 17.562 -4.934 3.719 1 98.25 99 ILE A C 1
ATOM 744 O O . ILE A 1 99 ? 18.078 -5.875 4.32 1 98.25 99 ILE A O 1
ATOM 748 N N . ILE A 1 100 ? 17.922 -4.523 2.514 1 98.06 100 ILE A N 1
ATOM 749 C CA . ILE A 1 100 ? 19.203 -4.945 1.971 1 98.06 100 ILE A CA 1
ATOM 750 C C . ILE A 1 100 ? 20.281 -3.932 2.354 1 98.06 100 ILE A C 1
ATOM 752 O O . ILE A 1 100 ? 20.078 -2.723 2.23 1 98.06 100 ILE A O 1
ATOM 756 N N . VAL A 1 101 ? 21.359 -4.402 2.832 1 98.25 101 VAL A N 1
ATOM 757 C CA . VAL A 1 101 ? 22.5 -3.533 3.121 1 98.25 101 VAL A CA 1
ATOM 758 C C . VAL A 1 101 ? 23.734 -4.027 2.363 1 98.25 101 VAL A C 1
ATOM 760 O O . VAL A 1 101 ? 23.703 -5.098 1.751 1 98.25 101 VAL A O 1
ATOM 763 N N . ARG A 1 102 ? 24.75 -3.158 2.359 1 97.31 102 ARG A N 1
ATOM 764 C CA . ARG A 1 102 ? 26 -3.488 1.678 1 97.31 102 ARG A CA 1
ATOM 765 C C . ARG A 1 102 ? 26.641 -4.719 2.297 1 97.31 102 ARG A C 1
ATOM 767 O O . ARG A 1 102 ? 26.484 -4.984 3.488 1 97.31 102 ARG A O 1
ATOM 774 N N . PRO A 1 103 ? 27.453 -5.379 1.349 1 94.56 103 PRO A N 1
ATOM 775 C CA . PRO A 1 103 ? 28.203 -6.488 1.936 1 94.56 103 PRO A CA 1
ATOM 776 C C . PRO A 1 103 ? 29.141 -6.039 3.059 1 94.56 103 PRO A C 1
ATOM 778 O O . PRO A 1 103 ? 29.672 -4.93 3.012 1 94.56 103 PRO A O 1
ATOM 781 N N . ASN A 1 104 ? 29.344 -6.758 4.129 1 93.06 104 ASN A N 1
ATOM 782 C CA . ASN A 1 104 ? 30.156 -6.48 5.312 1 93.06 104 ASN A CA 1
ATOM 783 C C . ASN A 1 104 ? 29.469 -5.488 6.238 1 93.06 104 ASN A C 1
ATOM 785 O O . ASN A 1 104 ? 29.953 -5.211 7.336 1 93.06 104 ASN A O 1
ATOM 789 N N . ASN A 1 105 ? 28.391 -4.754 5.723 1 96.81 105 ASN A N 1
ATOM 790 C CA . ASN A 1 105 ? 27.516 -3.924 6.547 1 96.81 105 ASN A CA 1
ATOM 791 C C . ASN A 1 105 ? 28.297 -2.803 7.23 1 96.81 105 ASN A C 1
ATOM 793 O O . ASN A 1 105 ? 28.25 -2.666 8.453 1 96.81 105 ASN A O 1
ATOM 797 N N . PRO A 1 106 ? 28.938 -1.947 6.469 1 96.75 106 PRO A N 1
ATOM 798 C CA . PRO A 1 106 ? 29.812 -0.929 7.047 1 96.75 106 PRO A CA 1
ATOM 799 C C . PRO A 1 106 ? 29.078 0.003 8.008 1 96.75 106 PRO A C 1
ATOM 801 O O . PRO A 1 106 ? 29.703 0.591 8.898 1 96.75 106 PRO A O 1
ATOM 804 N N . LYS A 1 107 ? 27.75 0.153 7.867 1 97.44 107 LYS A N 1
ATOM 805 C CA . LYS A 1 107 ? 26.984 1.039 8.734 1 97.44 107 LYS A CA 1
ATOM 806 C C . LYS A 1 107 ? 26.422 0.283 9.93 1 97.44 107 LYS A C 1
ATOM 808 O O . LYS A 1 107 ? 25.672 0.849 10.734 1 97.44 107 LYS A O 1
ATOM 813 N N . ASN A 1 108 ? 26.703 -1.042 10.078 1 97.75 108 ASN A N 1
ATOM 814 C CA . ASN A 1 108 ? 26.297 -1.889 11.195 1 97.75 108 ASN A CA 1
ATOM 815 C C . ASN A 1 108 ? 24.797 -1.849 11.414 1 97.75 108 ASN A C 1
ATOM 817 O O . ASN A 1 108 ? 24.328 -1.608 12.531 1 97.75 108 ASN A O 1
ATOM 821 N N . ILE A 1 109 ? 24.062 -1.982 10.312 1 98.44 109 ILE A N 1
ATOM 822 C CA . ILE A 1 109 ? 22.609 -2.02 10.344 1 98.44 109 ILE A CA 1
ATOM 823 C C . ILE A 1 109 ? 22.141 -3.414 10.75 1 98.44 109 ILE A C 1
ATOM 825 O O . ILE A 1 109 ? 22.453 -4.398 10.078 1 98.44 109 ILE A O 1
ATOM 829 N N . LYS A 1 110 ? 21.328 -3.504 11.828 1 97.44 110 LYS A N 1
ATOM 830 C CA . LYS A 1 110 ? 20.891 -4.797 12.344 1 97.44 110 LYS A CA 1
ATOM 831 C C . LYS A 1 110 ? 19.375 -4.906 12.344 1 97.44 110 LYS A C 1
ATOM 833 O O . LYS A 1 110 ? 18.828 -6.004 12.43 1 97.44 110 LYS A O 1
ATOM 838 N N . ASN A 1 111 ? 18.75 -3.805 12.375 1 97.69 111 ASN A N 1
ATOM 839 C CA . ASN A 1 111 ? 17.297 -3.746 12.406 1 97.69 111 ASN A CA 1
ATOM 840 C C . ASN A 1 111 ? 16.766 -2.479 11.734 1 97.69 111 ASN A C 1
ATOM 842 O O . ASN A 1 111 ? 17.547 -1.666 11.234 1 97.69 111 ASN A O 1
ATOM 846 N N . PHE A 1 112 ? 15.469 -2.334 11.656 1 98.38 112 PHE A N 1
ATOM 847 C CA . PHE A 1 112 ? 14.828 -1.237 10.945 1 98.38 112 PHE A CA 1
ATOM 848 C C . PHE A 1 112 ? 15.172 0.102 11.586 1 98.38 112 PHE A C 1
ATOM 850 O O . PHE A 1 112 ? 15.398 1.091 10.883 1 98.38 112 PHE A O 1
ATOM 857 N N . GLU A 1 113 ? 15.273 0.177 12.898 1 98.12 113 GLU A N 1
ATOM 858 C CA . GLU A 1 113 ? 15.555 1.426 13.602 1 98.12 113 GLU A CA 1
ATOM 859 C C . GLU A 1 113 ? 16.922 1.975 13.219 1 98.12 113 GLU A C 1
ATOM 861 O O . GLU A 1 113 ? 17.141 3.188 13.242 1 98.12 113 GLU A O 1
ATOM 866 N N . ASP A 1 114 ? 17.797 1.098 12.844 1 98.69 114 ASP A N 1
ATOM 867 C CA . ASP A 1 114 ? 19.141 1.524 12.5 1 98.69 114 ASP A CA 1
ATOM 868 C C . ASP A 1 114 ? 19.156 2.35 11.211 1 98.69 114 ASP A C 1
ATOM 870 O O . ASP A 1 114 ? 20 3.221 11.031 1 98.69 114 ASP A O 1
ATOM 874 N N . ILE A 1 115 ? 18.188 2.127 10.352 1 98.81 115 ILE A N 1
ATOM 875 C CA . ILE A 1 115 ? 18.203 2.889 9.102 1 98.81 115 ILE A CA 1
ATOM 876 C C . ILE A 1 115 ? 17.547 4.25 9.32 1 98.81 115 ILE A C 1
ATOM 878 O O . ILE A 1 115 ? 17.562 5.098 8.43 1 98.81 115 ILE A O 1
ATOM 882 N N . LEU A 1 116 ? 16.969 4.441 10.492 1 98.69 116 LEU A N 1
ATOM 883 C CA . LEU A 1 116 ? 16.328 5.711 10.844 1 98.69 116 LEU A CA 1
ATOM 884 C C . LEU A 1 116 ? 17.359 6.688 11.414 1 98.69 116 LEU A C 1
ATOM 886 O O . LEU A 1 116 ? 17.062 7.875 11.562 1 98.69 116 LEU A O 1
ATOM 890 N N . LYS A 1 117 ? 18.531 6.219 11.734 1 98.62 117 LYS A N 1
ATOM 891 C CA . LYS A 1 117 ? 19.578 7.07 12.297 1 98.62 117 LYS A CA 1
ATOM 892 C C . LYS A 1 117 ? 20.094 8.078 11.273 1 98.62 117 LYS A C 1
ATOM 894 O O . LYS A 1 117 ? 20 7.836 10.062 1 98.62 117 LYS A O 1
ATOM 899 N N . ASP A 1 118 ? 20.672 9.18 11.797 1 98 118 ASP A N 1
ATOM 900 C CA . ASP A 1 118 ? 21.25 10.203 10.93 1 98 118 ASP A CA 1
ATOM 901 C C . ASP A 1 118 ? 22.422 9.633 10.117 1 98 118 ASP A C 1
ATOM 903 O O . ASP A 1 118 ? 23.203 8.828 10.625 1 98 118 ASP A O 1
ATOM 907 N N . GLY A 1 119 ? 22.469 10.086 8.93 1 97.75 119 GLY A N 1
ATOM 908 C CA . GLY A 1 119 ? 23.625 9.75 8.109 1 97.75 119 GLY A CA 1
ATOM 909 C C . GLY A 1 119 ? 23.453 8.461 7.328 1 97.75 119 GLY A C 1
ATOM 910 O O . GLY A 1 119 ? 24.375 7.988 6.68 1 97.75 119 GLY A O 1
ATOM 911 N N . ILE A 1 120 ? 22.297 7.844 7.418 1 98.75 120 ILE A N 1
ATOM 912 C CA . ILE A 1 120 ? 22 6.648 6.633 1 98.75 120 ILE A CA 1
ATOM 913 C C . ILE A 1 120 ? 21.234 7.035 5.371 1 98.75 120 ILE A C 1
ATOM 915 O O . ILE A 1 120 ? 20.188 7.688 5.445 1 98.75 120 ILE A O 1
ATOM 919 N N . ASN A 1 121 ? 21.719 6.684 4.172 1 98.75 121 ASN A N 1
ATOM 920 C CA . ASN A 1 121 ? 21.047 6.902 2.895 1 98.75 121 ASN A CA 1
ATOM 921 C C . ASN A 1 121 ? 20.188 5.699 2.502 1 98.75 121 ASN A C 1
ATOM 923 O O . ASN A 1 121 ? 20.719 4.633 2.191 1 98.75 121 ASN A O 1
ATOM 927 N N . VAL A 1 122 ? 18.922 5.949 2.449 1 98.88 122 VAL A N 1
ATOM 928 C CA . VAL A 1 122 ? 17.984 4.863 2.209 1 98.88 122 VAL A CA 1
ATOM 929 C C . VAL A 1 122 ? 17.375 5.008 0.816 1 98.88 122 VAL A C 1
ATOM 931 O O . VAL A 1 122 ? 17.078 6.121 0.375 1 98.88 122 VAL A O 1
ATOM 934 N N . MET A 1 123 ? 17.281 3.896 0.111 1 98.81 123 MET A N 1
ATOM 935 C CA . MET A 1 123 ? 16.5 3.801 -1.117 1 98.81 123 MET A CA 1
ATOM 936 C C . MET A 1 123 ? 15.234 2.975 -0.895 1 98.81 123 MET A C 1
ATOM 938 O O . MET A 1 123 ? 15.266 1.952 -0.208 1 98.81 123 MET A O 1
ATOM 942 N N . VAL A 1 124 ? 14.109 3.447 -1.391 1 98.44 124 VAL A N 1
ATOM 943 C CA . VAL A 1 124 ? 12.852 2.705 -1.363 1 98.44 124 VAL A CA 1
ATOM 944 C C . VAL A 1 124 ? 12.359 2.48 -2.789 1 98.44 124 VAL A C 1
ATOM 946 O O . VAL A 1 124 ? 12.883 3.07 -3.736 1 98.44 124 VAL A O 1
ATOM 949 N N . VAL A 1 125 ? 11.445 1.559 -2.9 1 97.25 125 VAL A N 1
ATOM 950 C CA . VAL A 1 125 ? 10.727 1.362 -4.156 1 97.25 125 VAL A CA 1
ATOM 951 C C . VAL A 1 125 ? 9.328 1.977 -4.059 1 97.25 125 VAL A C 1
ATOM 953 O O . VAL A 1 125 ? 8.57 1.657 -3.145 1 97.25 125 VAL A O 1
ATOM 956 N N . ASP A 1 126 ? 9.055 2.92 -4.848 1 93.81 126 ASP A N 1
ATOM 957 C CA . ASP A 1 126 ? 7.742 3.561 -4.918 1 93.81 126 ASP A CA 1
ATOM 958 C C . ASP A 1 126 ? 6.996 3.154 -6.188 1 93.81 126 ASP A C 1
ATOM 960 O O . ASP A 1 126 ? 6.777 3.979 -7.078 1 93.81 126 ASP A O 1
ATOM 964 N N . GLY A 1 127 ? 6.531 1.996 -6.242 1 91.81 127 GLY A N 1
ATOM 965 C CA . GLY A 1 127 ? 5.859 1.382 -7.375 1 91.81 127 GLY A CA 1
ATOM 966 C C . GLY A 1 127 ? 6.035 -0.124 -7.426 1 91.81 127 GLY A C 1
ATOM 967 O O . GLY A 1 127 ? 6.684 -0.709 -6.559 1 91.81 127 GLY A O 1
ATOM 968 N N . ALA A 1 128 ? 5.367 -0.701 -8.43 1 87.44 128 ALA A N 1
ATOM 969 C CA . ALA A 1 128 ? 5.512 -2.1 -8.828 1 87.44 128 ALA A CA 1
ATOM 970 C C . ALA A 1 128 ? 5.398 -3.025 -7.621 1 87.44 128 ALA A C 1
ATOM 972 O O . ALA A 1 128 ? 6.301 -3.826 -7.359 1 87.44 128 ALA A O 1
ATOM 973 N N . GLY A 1 129 ? 4.363 -2.973 -6.863 1 90.88 129 GLY A N 1
ATOM 974 C CA . GLY A 1 129 ? 4.062 -3.914 -5.797 1 90.88 129 GLY A CA 1
ATOM 975 C C . GLY A 1 129 ? 4.582 -3.467 -4.441 1 90.88 129 GLY A C 1
ATOM 976 O O . GLY A 1 129 ? 4.402 -4.164 -3.441 1 90.88 129 GLY A O 1
ATOM 977 N N . GLN A 1 130 ? 5.18 -2.307 -4.355 1 95.69 130 GLN A N 1
ATOM 978 C CA . GLN A 1 130 ? 5.75 -1.852 -3.092 1 95.69 130 GLN A CA 1
ATOM 979 C C . GLN A 1 130 ? 5.227 -0.467 -2.719 1 95.69 130 GLN A C 1
ATOM 981 O O . GLN A 1 130 ? 5.867 0.26 -1.957 1 95.69 130 GLN A O 1
ATOM 986 N N . VAL A 1 131 ? 4.098 -0.07 -3.322 1 94 131 VAL A N 1
ATOM 987 C CA . VAL A 1 131 ? 3.477 1.203 -2.971 1 94 131 VAL A CA 1
ATOM 988 C C . VAL A 1 131 ? 3.09 1.198 -1.494 1 94 131 VAL A C 1
ATOM 990 O O . VAL A 1 131 ? 2.393 0.292 -1.031 1 94 131 VAL A O 1
ATOM 993 N N . GLY A 1 132 ? 3.615 2.191 -0.765 1 95.88 132 GLY A N 1
ATOM 994 C CA . GLY A 1 132 ? 3.24 2.377 0.628 1 95.88 132 GLY A CA 1
ATOM 995 C C . GLY A 1 132 ? 3.975 1.443 1.572 1 95.88 132 GLY A C 1
ATOM 996 O O . GLY A 1 132 ? 3.795 1.518 2.789 1 95.88 132 GLY A O 1
ATOM 997 N N . LEU A 1 133 ? 4.848 0.614 0.988 1 97.56 133 LEU A N 1
ATOM 998 C CA . LEU A 1 133 ? 5.48 -0.435 1.778 1 97.56 133 LEU A CA 1
ATOM 999 C C . LEU A 1 133 ? 6.332 0.163 2.895 1 97.56 133 LEU A C 1
ATOM 1001 O O . LEU A 1 133 ? 6.227 -0.253 4.051 1 97.56 133 LEU A O 1
ATOM 1005 N N . TYR A 1 134 ? 7.156 1.168 2.602 1 98.38 134 TYR A N 1
ATOM 1006 C CA . TYR A 1 134 ? 8.094 1.693 3.59 1 98.38 134 TYR A CA 1
ATOM 1007 C C . TYR A 1 134 ? 7.359 2.449 4.691 1 98.38 134 TYR A C 1
ATOM 1009 O O . TYR A 1 134 ? 7.801 2.463 5.844 1 98.38 134 TYR A O 1
ATOM 1017 N N . GLU A 1 135 ? 6.215 3.057 4.344 1 98.38 135 GLU A N 1
ATOM 1018 C CA . GLU A 1 135 ? 5.383 3.666 5.379 1 98.38 135 GLU A CA 1
ATOM 1019 C C . GLU A 1 135 ? 4.836 2.611 6.336 1 98.38 135 GLU A C 1
ATOM 1021 O O . GLU A 1 135 ? 4.902 2.781 7.559 1 98.38 135 GLU A O 1
ATOM 1026 N N . ASP A 1 136 ? 4.305 1.545 5.742 1 98.19 136 ASP A N 1
ATOM 1027 C CA . ASP A 1 136 ? 3.734 0.479 6.562 1 98.19 136 ASP A CA 1
ATOM 1028 C C . ASP A 1 136 ? 4.793 -0.134 7.477 1 98.19 136 ASP A C 1
ATOM 1030 O O . ASP A 1 136 ? 4.508 -0.454 8.633 1 98.19 136 ASP A O 1
ATOM 1034 N N . MET A 1 137 ? 5.973 -0.228 6.961 1 98.44 137 MET A N 1
ATOM 1035 C CA . MET A 1 137 ? 7.066 -0.739 7.781 1 98.44 137 MET A CA 1
ATOM 1036 C C . MET A 1 137 ? 7.422 0.246 8.891 1 98.44 137 MET A C 1
ATOM 1038 O O . MET A 1 137 ? 7.555 -0.141 10.055 1 98.44 137 MET A O 1
ATOM 1042 N N . ALA A 1 138 ? 7.555 1.482 8.562 1 98.5 138 ALA A N 1
ATOM 1043 C CA . ALA A 1 138 ? 7.969 2.514 9.508 1 98.5 138 ALA A CA 1
ATOM 1044 C C . ALA A 1 138 ? 6.949 2.666 10.633 1 98.5 138 ALA A C 1
ATOM 1046 O O . ALA A 1 138 ? 7.312 2.961 11.773 1 98.5 138 ALA A O 1
ATOM 1047 N N . LEU A 1 139 ? 5.699 2.426 10.336 1 97.38 139 LEU A N 1
ATOM 1048 C CA . LEU A 1 139 ? 4.645 2.752 11.281 1 97.38 139 LEU A CA 1
ATOM 1049 C C . LEU A 1 139 ? 4.09 1.488 11.938 1 97.38 139 LEU A C 1
ATOM 1051 O O . LEU A 1 139 ? 3.059 1.533 12.609 1 97.38 139 LEU A O 1
ATOM 1055 N N . LYS A 1 140 ? 4.746 0.396 11.711 1 95.94 140 LYS A N 1
ATOM 1056 C CA . LYS A 1 140 ? 4.258 -0.848 12.297 1 95.94 140 LYS A CA 1
ATOM 1057 C C . LYS A 1 140 ? 4.098 -0.714 13.812 1 95.94 140 LYS A C 1
ATOM 1059 O O . LYS A 1 140 ? 3.211 -1.332 14.406 1 95.94 140 LYS A O 1
ATOM 1064 N N . SER A 1 141 ? 4.934 0.088 14.516 1 93.56 141 SER A N 1
ATOM 1065 C CA . SER A 1 141 ? 4.859 0.319 15.961 1 93.56 141 SER A CA 1
ATOM 1066 C C . SER A 1 141 ? 3.963 1.51 16.281 1 93.56 141 SER A C 1
ATOM 1068 O O . SER A 1 141 ? 3.885 1.939 17.438 1 93.56 141 SER A O 1
ATOM 1070 N N . ALA A 1 142 ? 3.381 2.119 15.312 1 94 142 ALA A N 1
ATOM 1071 C CA . ALA A 1 142 ? 2.48 3.262 15.445 1 94 142 ALA A CA 1
ATOM 1072 C C . ALA A 1 142 ? 3.24 4.512 15.875 1 94 142 ALA A C 1
ATOM 1074 O O . ALA A 1 142 ? 2.646 5.457 16.406 1 94 142 ALA A O 1
ATOM 1075 N N . LYS A 1 143 ? 4.559 4.512 15.703 1 95.19 143 LYS A N 1
ATOM 1076 C CA . LYS A 1 143 ? 5.355 5.6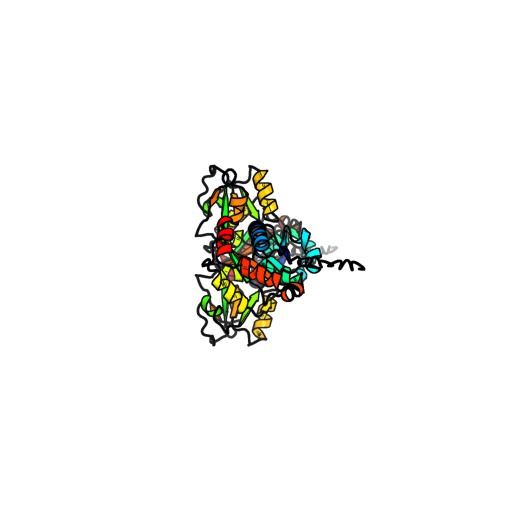76 16.078 1 95.19 143 LYS A CA 1
ATOM 1077 C C . LYS A 1 143 ? 5.574 6.602 14.883 1 95.19 143 LYS A C 1
ATOM 1079 O O . LYS A 1 143 ? 6.395 6.316 14.008 1 95.19 143 LYS A O 1
ATOM 1084 N N . ARG A 1 144 ? 4.941 7.742 14.953 1 95.88 144 ARG A N 1
ATOM 1085 C CA . ARG A 1 144 ? 5.039 8.758 13.906 1 95.88 144 ARG A CA 1
ATOM 1086 C C . ARG A 1 144 ? 6.492 9.141 13.648 1 95.88 144 ARG A C 1
ATOM 1088 O O . ARG A 1 144 ? 6.887 9.359 12.508 1 95.88 144 ARG A O 1
ATOM 1095 N N . GLU A 1 145 ? 7.289 9.211 14.711 1 96.5 145 GLU A N 1
ATOM 1096 C CA . GLU A 1 145 ? 8.68 9.641 14.648 1 96.5 145 GLU A CA 1
ATOM 1097 C C . GLU A 1 145 ? 9.492 8.75 13.711 1 96.5 145 GLU A C 1
ATOM 1099 O O . GLU A 1 145 ? 10.43 9.219 13.055 1 96.5 145 GLU A O 1
ATOM 1104 N N . ASN A 1 146 ? 9.156 7.477 13.633 1 98.06 146 ASN A N 1
ATOM 1105 C CA . ASN A 1 146 ? 9.867 6.57 12.734 1 98.06 146 ASN A CA 1
ATOM 1106 C C . ASN A 1 146 ? 9.711 6.992 11.281 1 98.06 146 ASN A C 1
ATOM 1108 O O . ASN A 1 146 ? 10.68 6.984 10.516 1 98.06 146 ASN A O 1
ATOM 1112 N N . LEU A 1 147 ? 8.5 7.379 10.906 1 98.12 147 LEU A N 1
ATOM 1113 C CA . LEU A 1 147 ? 8.258 7.809 9.539 1 98.12 147 LEU A CA 1
ATOM 1114 C C . LEU A 1 147 ? 8.93 9.148 9.258 1 98.12 147 LEU A C 1
ATOM 1116 O O . LEU A 1 147 ? 9.477 9.367 8.172 1 98.12 147 LEU A O 1
ATOM 1120 N N . VAL A 1 148 ? 8.898 10.078 10.258 1 97.69 148 VAL A N 1
ATOM 1121 C CA . VAL A 1 148 ? 9.57 11.367 10.125 1 97.69 148 VAL A CA 1
ATOM 1122 C C . VAL A 1 148 ? 11.047 11.141 9.805 1 97.69 148 VAL A C 1
ATOM 1124 O O . VAL A 1 148 ? 11.578 11.719 8.852 1 97.69 148 VAL A O 1
ATOM 1127 N N . LYS A 1 149 ? 11.688 10.297 10.57 1 98.38 149 LYS A N 1
ATOM 1128 C CA . LYS A 1 149 ? 13.117 10.023 10.406 1 98.38 149 LYS A CA 1
ATOM 1129 C C . LYS A 1 149 ? 13.383 9.305 9.078 1 98.38 149 LYS A C 1
ATOM 1131 O O . LYS A 1 149 ? 14.344 9.625 8.383 1 98.38 149 LYS A O 1
ATOM 1136 N N . LEU A 1 150 ? 12.531 8.344 8.703 1 98.62 150 LEU A N 1
ATOM 1137 C CA . LEU A 1 150 ? 12.727 7.613 7.461 1 98.62 150 LEU A CA 1
ATOM 1138 C C . LEU A 1 150 ? 12.625 8.547 6.258 1 98.62 150 LEU A C 1
ATOM 1140 O O . LEU A 1 150 ? 13.461 8.492 5.352 1 98.62 150 LEU A O 1
ATOM 1144 N N . ARG A 1 151 ? 11.594 9.414 6.293 1 98.31 151 ARG A N 1
ATOM 1145 C CA . ARG A 1 151 ? 11.391 10.352 5.195 1 98.31 151 ARG A CA 1
ATOM 1146 C C . ARG A 1 151 ? 12.625 11.219 4.98 1 98.31 151 ARG A C 1
ATOM 1148 O O . ARG A 1 151 ? 12.984 11.531 3.842 1 98.31 151 ARG A O 1
ATOM 1155 N N . LYS A 1 152 ? 13.281 11.578 6.047 1 97.56 152 LYS A N 1
ATOM 1156 C CA . LYS A 1 152 ? 14.492 12.391 5.977 1 97.56 152 LYS A CA 1
ATOM 1157 C C . LYS A 1 152 ? 15.641 11.609 5.344 1 97.56 152 LYS A C 1
ATOM 1159 O O . LYS A 1 152 ? 16.453 12.172 4.605 1 97.56 152 LYS A O 1
ATOM 1164 N N . ASN A 1 153 ? 15.672 10.352 5.586 1 98.56 153 ASN A N 1
ATOM 1165 C CA . ASN A 1 153 ? 16.812 9.523 5.191 1 98.56 153 ASN A CA 1
ATOM 1166 C C . ASN A 1 153 ? 16.641 8.977 3.777 1 98.56 153 ASN A C 1
ATOM 1168 O O . ASN A 1 153 ? 17.609 8.5 3.172 1 98.56 153 ASN A O 1
ATOM 1172 N N . ILE A 1 154 ? 15.445 8.984 3.221 1 98.31 154 ILE A N 1
ATOM 1173 C CA . ILE A 1 154 ? 15.227 8.477 1.87 1 98.31 154 ILE A CA 1
ATOM 1174 C C . ILE A 1 154 ? 15.852 9.43 0.853 1 98.31 154 ILE A C 1
ATOM 1176 O O . ILE A 1 154 ? 15.531 10.625 0.838 1 98.31 154 ILE A O 1
ATOM 1180 N N . LYS A 1 155 ? 16.703 8.844 -0.008 1 97.94 155 LYS A N 1
ATOM 1181 C CA . LYS A 1 155 ? 17.391 9.648 -1.012 1 97.94 155 LYS A CA 1
ATOM 1182 C C . LYS A 1 155 ? 16.922 9.297 -2.418 1 97.94 155 LYS A C 1
ATOM 1184 O O . LYS A 1 155 ? 17.031 10.109 -3.34 1 97.94 155 LYS A O 1
ATOM 1189 N N . ILE A 1 156 ? 16.438 8.07 -2.57 1 97.69 156 ILE A N 1
ATOM 1190 C CA . ILE A 1 156 ? 16.016 7.621 -3.895 1 97.69 156 ILE A CA 1
ATOM 1191 C C . ILE A 1 156 ? 14.695 6.863 -3.795 1 97.69 156 ILE A C 1
ATOM 1193 O O . ILE A 1 156 ? 14.539 5.996 -2.934 1 97.69 156 ILE A O 1
ATOM 1197 N N . TYR A 1 157 ? 13.758 7.234 -4.625 1 96.94 157 TYR A N 1
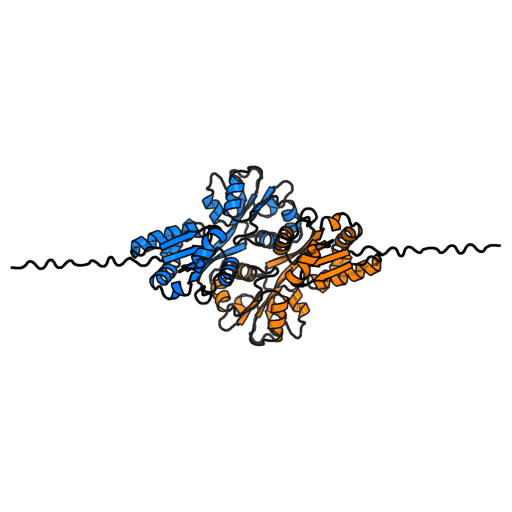ATOM 1198 C CA . TYR A 1 157 ? 12.516 6.512 -4.867 1 96.94 157 TYR A CA 1
ATOM 1199 C C . TYR A 1 157 ? 12.555 5.805 -6.215 1 96.94 157 TYR A C 1
ATOM 1201 O O . TYR A 1 157 ? 12.305 6.418 -7.254 1 96.94 157 TYR A O 1
ATOM 1209 N N . ALA A 1 158 ? 12.867 4.523 -6.164 1 97.19 158 ALA A N 1
ATOM 1210 C CA . ALA A 1 158 ? 12.93 3.773 -7.418 1 97.19 158 ALA A CA 1
ATOM 1211 C C . ALA A 1 158 ? 11.531 3.443 -7.926 1 97.19 158 ALA A C 1
ATOM 1213 O O . ALA A 1 158 ? 10.641 3.113 -7.141 1 97.19 158 ALA A O 1
ATOM 1214 N N . LYS A 1 159 ? 11.352 3.406 -9.211 1 94.75 159 LYS A N 1
ATOM 1215 C CA . LYS A 1 159 ? 10.039 3.201 -9.82 1 94.75 159 LYS A CA 1
ATOM 1216 C C . LYS A 1 159 ? 9.625 1.734 -9.742 1 94.75 159 LYS A C 1
ATOM 1218 O O . LYS A 1 159 ? 8.438 1.417 -9.812 1 94.75 159 LYS A O 1
ATOM 1223 N N . ASN A 1 160 ? 10.547 0.858 -9.703 1 94.56 160 ASN A N 1
ATOM 1224 C CA . ASN A 1 160 ? 10.328 -0.577 -9.562 1 94.56 160 ASN A CA 1
ATOM 1225 C C . ASN A 1 160 ? 11.562 -1.28 -9 1 94.56 160 ASN A C 1
ATOM 1227 O O . ASN A 1 160 ? 12.617 -0.658 -8.828 1 94.56 160 ASN A O 1
ATOM 1231 N N . SER A 1 161 ? 11.398 -2.57 -8.711 1 95.19 161 SER A N 1
ATOM 1232 C CA . SER A 1 161 ? 12.453 -3.322 -8.039 1 95.19 161 SER A CA 1
ATOM 1233 C C . SER A 1 161 ? 13.68 -3.469 -8.938 1 95.19 161 SER A C 1
ATOM 1235 O O . SER A 1 161 ? 14.812 -3.412 -8.469 1 95.19 161 SER A O 1
ATOM 1237 N N . LYS A 1 162 ? 13.469 -3.689 -10.25 1 92.19 162 LYS A N 1
ATOM 1238 C CA . LYS A 1 162 ? 14.602 -3.814 -11.164 1 92.19 162 LYS A CA 1
ATOM 1239 C C . LYS A 1 162 ? 15.438 -2.539 -11.18 1 92.19 162 LYS A C 1
ATOM 1241 O O . LYS A 1 162 ? 16.672 -2.598 -11.109 1 92.19 162 LYS A O 1
ATOM 1246 N N . ALA A 1 163 ? 14.781 -1.419 -11.266 1 95.44 163 ALA A N 1
ATOM 1247 C CA . ALA A 1 163 ? 15.484 -0.138 -11.234 1 95.44 163 ALA A CA 1
ATOM 1248 C C . ALA A 1 163 ? 16.234 0.041 -9.922 1 95.44 163 ALA A C 1
ATOM 1250 O O . ALA A 1 163 ? 17.359 0.572 -9.906 1 95.44 163 ALA A O 1
ATOM 1251 N N . ALA A 1 164 ? 15.656 -0.368 -8.82 1 97.25 164 ALA A N 1
ATOM 1252 C CA . ALA A 1 164 ? 16.297 -0.272 -7.516 1 97.25 164 ALA A CA 1
ATOM 1253 C C . ALA A 1 164 ? 17.562 -1.116 -7.461 1 97.25 164 ALA A C 1
ATOM 1255 O O . ALA A 1 164 ? 18.609 -0.658 -6.973 1 97.25 164 ALA A O 1
ATOM 1256 N N . VAL A 1 165 ? 17.453 -2.311 -7.965 1 95.75 165 VAL A N 1
ATOM 1257 C CA . VAL A 1 165 ? 18.594 -3.227 -7.969 1 95.75 165 VAL A CA 1
ATOM 1258 C C . VAL A 1 165 ? 19.719 -2.654 -8.836 1 95.75 165 VAL A C 1
ATOM 1260 O O . VAL A 1 165 ? 20.875 -2.693 -8.445 1 95.75 165 VAL A O 1
ATOM 1263 N N . ASP A 1 166 ? 19.312 -2.131 -10.008 1 96.25 166 ASP A N 1
ATOM 1264 C CA . ASP A 1 166 ? 20.312 -1.487 -10.867 1 96.25 166 ASP A CA 1
ATOM 1265 C C . ASP A 1 166 ? 20.984 -0.327 -10.141 1 96.25 166 ASP A C 1
ATOM 1267 O O . ASP A 1 166 ? 22.219 -0.196 -10.18 1 96.25 166 ASP A O 1
ATOM 1271 N N . GLU A 1 167 ? 20.234 0.498 -9.5 1 97.81 167 GLU A N 1
ATOM 1272 C CA . GLU A 1 167 ? 20.766 1.617 -8.727 1 97.81 167 GLU A CA 1
ATOM 1273 C C . GLU A 1 167 ? 21.672 1.129 -7.602 1 97.81 167 GLU A C 1
ATOM 1275 O O . GLU A 1 167 ? 22.75 1.69 -7.371 1 97.81 167 GLU A O 1
ATOM 1280 N N . TRP A 1 168 ? 21.266 0.135 -6.93 1 97.81 168 TRP A N 1
ATOM 1281 C CA . TRP A 1 168 ? 22.062 -0.46 -5.863 1 97.81 168 TRP A CA 1
ATOM 1282 C C . TRP A 1 168 ? 23.438 -0.87 -6.375 1 97.81 168 TRP A C 1
ATOM 1284 O O . TRP A 1 168 ? 24.453 -0.607 -5.727 1 97.81 168 TRP A O 1
ATOM 1294 N N . ASN A 1 169 ? 23.484 -1.453 -7.52 1 97.38 169 ASN A N 1
ATOM 1295 C CA . ASN A 1 169 ? 24.719 -1.966 -8.102 1 97.38 169 ASN A CA 1
ATOM 1296 C C . ASN A 1 169 ? 25.641 -0.835 -8.547 1 97.38 169 ASN A C 1
ATOM 1298 O O . ASN A 1 169 ? 26.875 -0.981 -8.516 1 97.38 169 ASN A O 1
ATOM 1302 N N . ASN A 1 170 ? 25.078 0.27 -8.867 1 97.5 170 ASN A N 1
ATOM 1303 C CA . ASN A 1 170 ? 25.859 1.297 -9.539 1 97.5 170 ASN A CA 1
ATOM 1304 C C . ASN A 1 170 ? 26.141 2.482 -8.617 1 97.5 170 ASN A C 1
ATOM 1306 O O . ASN A 1 170 ? 26.906 3.381 -8.969 1 97.5 170 ASN A O 1
ATOM 1310 N N . ASN A 1 171 ? 25.5 2.574 -7.527 1 97.88 171 ASN A N 1
ATOM 1311 C CA . ASN A 1 171 ? 25.609 3.709 -6.613 1 97.88 171 ASN A CA 1
ATOM 1312 C C . ASN A 1 171 ? 26.031 3.264 -5.215 1 97.88 171 ASN A C 1
ATOM 1314 O O . ASN A 1 171 ? 25.172 2.961 -4.375 1 97.88 171 ASN A O 1
ATOM 1318 N N . PRO A 1 172 ? 27.266 3.332 -4.949 1 96.25 172 PRO A N 1
ATOM 1319 C CA . PRO A 1 172 ? 27.766 2.852 -3.656 1 96.25 172 PRO A CA 1
ATOM 1320 C C . PRO A 1 172 ? 27.359 3.766 -2.496 1 96.25 172 PRO A C 1
ATOM 1322 O O . PRO A 1 172 ? 27.594 3.426 -1.333 1 96.25 172 PRO A O 1
ATOM 1325 N N . ASN A 1 173 ? 26.719 4.863 -2.773 1 97.44 173 ASN A N 1
ATOM 1326 C CA . ASN A 1 173 ? 26.375 5.832 -1.735 1 97.44 173 ASN A CA 1
ATOM 1327 C C . ASN A 1 173 ? 25.062 5.473 -1.044 1 97.44 173 ASN A C 1
ATOM 1329 O O . ASN A 1 173 ? 24.703 6.098 -0.048 1 97.44 173 ASN A O 1
ATOM 1333 N N . ILE A 1 174 ? 24.359 4.508 -1.546 1 98.38 174 ILE A N 1
ATOM 1334 C CA . ILE A 1 174 ? 23.141 4.023 -0.884 1 98.38 174 ILE A CA 1
ATOM 1335 C C . ILE A 1 174 ? 23.516 2.975 0.162 1 98.38 174 ILE A C 1
ATOM 1337 O O . ILE A 1 174 ? 24.156 1.969 -0.156 1 98.38 174 ILE A O 1
ATOM 1341 N N . ASP A 1 175 ? 23.047 3.186 1.423 1 98.56 175 ASP A N 1
ATOM 1342 C CA . ASP A 1 175 ? 23.438 2.322 2.533 1 98.56 175 ASP A CA 1
ATOM 1343 C C . ASP A 1 175 ? 22.422 1.185 2.721 1 98.56 175 ASP A C 1
ATOM 1345 O O . ASP A 1 175 ? 22.797 0.099 3.178 1 98.56 175 ASP A O 1
ATOM 1349 N N . ALA A 1 176 ? 21.203 1.457 2.439 1 98.75 176 ALA A N 1
ATOM 1350 C CA . ALA A 1 176 ? 20.125 0.502 2.703 1 98.75 176 ALA A CA 1
ATOM 1351 C C . ALA A 1 176 ? 19.031 0.593 1.638 1 98.75 176 ALA A C 1
ATOM 1353 O O . ALA A 1 176 ? 18.703 1.686 1.165 1 98.75 176 ALA A O 1
ATOM 1354 N N . LEU A 1 177 ? 18.484 -0.543 1.239 1 98.69 177 LEU A N 1
ATOM 1355 C CA . LEU A 1 177 ? 17.375 -0.667 0.296 1 98.69 177 LEU A CA 1
ATOM 1356 C C . LEU A 1 177 ? 16.219 -1.434 0.918 1 98.69 177 LEU A C 1
ATOM 1358 O O . LEU A 1 177 ? 16.375 -2.592 1.312 1 98.69 177 LEU A O 1
ATOM 1362 N N . ILE A 1 178 ? 15.062 -0.754 1.118 1 98.62 178 ILE A N 1
ATOM 1363 C CA . ILE A 1 178 ? 13.852 -1.445 1.538 1 98.62 178 ILE A CA 1
ATOM 1364 C C . ILE A 1 178 ? 13.227 -2.164 0.344 1 98.62 178 ILE A C 1
ATOM 1366 O O . ILE A 1 178 ? 12.875 -1.532 -0.654 1 98.62 178 ILE A O 1
ATOM 1370 N N . ILE A 1 179 ? 13.109 -3.477 0.436 1 97.5 179 ILE A N 1
ATOM 1371 C CA . ILE A 1 179 ? 12.641 -4.242 -0.715 1 97.5 179 ILE A CA 1
ATOM 1372 C C . ILE A 1 179 ? 12.211 -5.637 -0.269 1 97.5 179 ILE A C 1
ATOM 1374 O O . ILE A 1 179 ? 12.281 -5.965 0.918 1 97.5 179 ILE A O 1
ATOM 1378 N N . TRP A 1 180 ? 11.734 -6.441 -1.181 1 96.38 180 TRP A N 1
ATOM 1379 C CA . TRP A 1 180 ? 11.32 -7.816 -0.904 1 96.38 180 TRP A CA 1
ATOM 1380 C C . TRP A 1 180 ? 12.531 -8.742 -0.823 1 96.38 180 TRP A C 1
ATOM 1382 O O . TRP A 1 180 ? 13.516 -8.555 -1.546 1 96.38 180 TRP A O 1
ATOM 1392 N N . SER A 1 181 ? 12.406 -9.867 -0.066 1 94.25 181 SER A N 1
ATOM 1393 C CA . SER A 1 181 ? 13.492 -10.781 0.269 1 94.25 181 SER A CA 1
ATOM 1394 C C . SER A 1 181 ? 14.078 -11.43 -0.983 1 94.25 181 SER A C 1
ATOM 1396 O O . SER A 1 181 ? 15.289 -11.633 -1.075 1 94.25 181 SER A O 1
ATOM 1398 N N . HIS A 1 182 ? 13.227 -11.695 -1.923 1 93.12 182 HIS A N 1
ATOM 1399 C CA . HIS A 1 182 ? 13.703 -12.461 -3.072 1 93.12 182 HIS A CA 1
ATOM 1400 C C . HIS A 1 182 ? 14.656 -11.633 -3.926 1 93.12 182 HIS A C 1
ATOM 1402 O O . HIS A 1 182 ? 15.469 -12.188 -4.668 1 93.12 182 HIS A O 1
ATOM 1408 N N . TRP A 1 183 ? 14.703 -10.367 -3.795 1 92.62 183 TRP A N 1
ATOM 1409 C CA . TRP A 1 183 ? 15.625 -9.523 -4.555 1 92.62 183 TRP A CA 1
ATOM 1410 C C . TRP A 1 183 ? 17.031 -9.578 -3.955 1 92.62 183 TRP A C 1
ATOM 1412 O O . TRP A 1 183 ? 18.016 -9.375 -4.66 1 92.62 183 TRP A O 1
ATOM 1422 N N . ALA A 1 184 ? 17.094 -9.805 -2.648 1 91.19 184 ALA A N 1
ATOM 1423 C CA . ALA A 1 184 ? 18.406 -10.016 -2.039 1 91.19 184 ALA A CA 1
ATOM 1424 C C . ALA A 1 184 ? 19.094 -11.234 -2.645 1 91.19 184 ALA A C 1
ATOM 1426 O O . ALA A 1 184 ? 20.297 -11.188 -2.941 1 91.19 184 ALA A O 1
ATOM 1427 N N . LYS A 1 185 ? 18.344 -12.227 -2.816 1 86.19 185 LYS A N 1
ATOM 1428 C CA . LYS A 1 185 ? 18.875 -13.438 -3.441 1 86.19 185 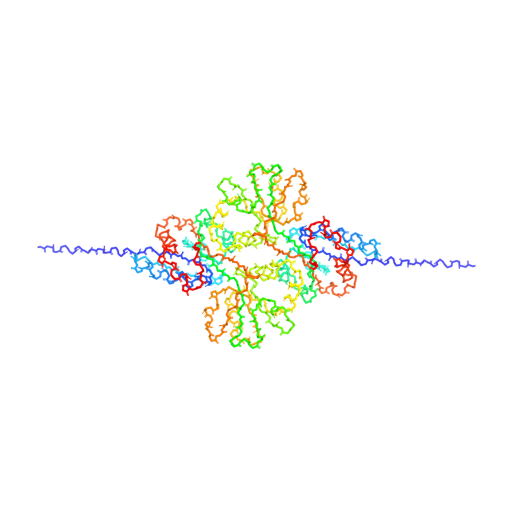LYS A CA 1
ATOM 1429 C C . LYS A 1 185 ? 19.312 -13.164 -4.879 1 86.19 185 LYS A C 1
ATOM 1431 O O . LYS A 1 185 ? 20.359 -13.648 -5.324 1 86.19 185 LYS A O 1
ATOM 1436 N N . ALA A 1 186 ? 18.531 -12.375 -5.582 1 88.5 186 ALA A N 1
ATOM 1437 C CA . ALA A 1 186 ? 18.844 -12.031 -6.969 1 88.5 186 ALA A CA 1
ATOM 1438 C C . ALA A 1 186 ? 20.141 -11.25 -7.062 1 88.5 186 ALA A C 1
ATOM 1440 O O . ALA A 1 186 ? 20.891 -11.383 -8.039 1 88.5 186 ALA A O 1
ATOM 1441 N N . LEU A 1 187 ? 20.438 -10.445 -6.098 1 92.56 187 LEU A N 1
ATOM 1442 C CA . LEU A 1 187 ? 21.672 -9.664 -6.051 1 92.56 187 LEU A CA 1
ATOM 1443 C C . LEU A 1 187 ? 22.859 -10.555 -5.699 1 92.56 187 LEU A C 1
ATOM 1445 O O . LEU A 1 187 ? 23.969 -10.336 -6.188 1 92.56 187 LEU A O 1
ATOM 1449 N N . GLY A 1 188 ? 22.625 -11.539 -4.883 1 91.38 188 GLY A N 1
ATOM 1450 C CA . GLY A 1 188 ? 23.688 -12.445 -4.461 1 91.38 188 GLY A CA 1
ATOM 1451 C C . GLY A 1 188 ? 24.375 -12 -3.18 1 91.38 188 GLY A C 1
ATOM 1452 O O . GLY A 1 188 ? 24.391 -10.812 -2.852 1 91.38 188 GLY A O 1
ATOM 1453 N N . ASP A 1 189 ? 25.047 -12.914 -2.555 1 87.75 189 ASP A N 1
ATOM 1454 C CA . ASP A 1 189 ? 25.625 -12.719 -1.229 1 87.75 189 ASP A CA 1
ATOM 1455 C C . ASP A 1 189 ? 26.797 -11.758 -1.285 1 87.75 189 ASP A C 1
ATOM 1457 O O . ASP A 1 189 ? 27.125 -11.117 -0.285 1 87.75 189 ASP A O 1
ATOM 1461 N N . ASP A 1 190 ? 27.359 -11.648 -2.383 1 92.31 190 ASP A N 1
ATOM 1462 C CA . ASP A 1 190 ? 28.531 -10.797 -2.516 1 92.31 190 ASP A CA 1
ATOM 1463 C C . ASP A 1 190 ? 28.141 -9.336 -2.701 1 92.31 190 ASP A C 1
ATOM 1465 O O . ASP A 1 190 ? 28.984 -8.438 -2.609 1 92.31 190 ASP A O 1
ATOM 1469 N N . LYS A 1 191 ? 26.844 -9.156 -2.893 1 92.75 191 LYS A N 1
ATOM 1470 C CA . LYS A 1 191 ? 26.422 -7.789 -3.189 1 92.75 191 LYS A CA 1
ATOM 1471 C C . LYS A 1 191 ? 25.375 -7.312 -2.184 1 92.75 191 LYS A C 1
ATOM 1473 O O . LYS A 1 191 ? 25.078 -6.117 -2.109 1 92.75 191 LYS A O 1
ATOM 1478 N N . ALA A 1 192 ? 24.922 -8.25 -1.396 1 92.81 192 ALA A N 1
ATOM 1479 C CA . ALA A 1 192 ? 23.781 -7.855 -0.577 1 92.81 192 ALA A CA 1
ATOM 1480 C C . ALA A 1 192 ? 23.672 -8.719 0.677 1 92.81 192 ALA A C 1
ATOM 1482 O O . ALA A 1 192 ? 23.922 -9.93 0.626 1 92.81 192 ALA A O 1
ATOM 1483 N N . LEU A 1 193 ? 23.391 -8.148 1.793 1 95.19 193 LEU A N 1
ATOM 1484 C CA . LEU A 1 193 ? 22.953 -8.781 3.031 1 95.19 193 LEU A CA 1
ATOM 1485 C C . LEU A 1 193 ? 21.531 -8.383 3.369 1 95.19 193 LEU A C 1
ATOM 1487 O O . LEU A 1 193 ? 21.219 -7.191 3.455 1 95.19 193 LEU A O 1
ATOM 1491 N N . PHE A 1 194 ? 20.672 -9.352 3.533 1 96.06 194 PHE A N 1
ATOM 1492 C CA . PHE A 1 194 ? 19.266 -9.102 3.801 1 96.06 194 PHE A CA 1
ATOM 1493 C C . PHE A 1 194 ? 18.984 -9.156 5.297 1 96.06 194 PHE A C 1
ATOM 1495 O O . PHE A 1 194 ? 19.328 -10.133 5.969 1 96.06 194 PHE A O 1
ATOM 1502 N N . ILE A 1 195 ? 18.344 -8.125 5.793 1 96.19 195 ILE A N 1
ATOM 1503 C CA . ILE A 1 195 ? 17.953 -8.031 7.199 1 96.19 195 ILE A CA 1
ATOM 1504 C C . ILE A 1 195 ? 16.438 -8 7.32 1 96.19 195 ILE A C 1
ATOM 1506 O O . ILE A 1 195 ? 15.781 -7.109 6.773 1 96.19 195 ILE A O 1
ATOM 1510 N N . LYS A 1 196 ? 15.922 -8.992 7.922 1 94.44 196 LYS A N 1
ATOM 1511 C CA . LYS A 1 196 ? 14.5 -9.008 8.258 1 94.44 196 LYS A CA 1
ATOM 1512 C C . LYS A 1 196 ? 14.281 -8.656 9.727 1 94.44 196 LYS A C 1
ATOM 1514 O O . LYS A 1 196 ? 14.82 -9.312 10.617 1 94.44 196 LYS A O 1
ATOM 1519 N N . ASP A 1 197 ? 13.609 -7.602 9.961 1 95.75 197 ASP A N 1
ATOM 1520 C CA . ASP A 1 197 ? 13.234 -7.172 11.305 1 95.75 197 ASP A CA 1
ATOM 1521 C C . ASP A 1 197 ? 11.781 -7.52 11.609 1 95.75 197 ASP A C 1
ATOM 1523 O O . ASP A 1 197 ? 10.859 -6.938 11.023 1 95.75 197 ASP A O 1
ATOM 1527 N N . LYS A 1 198 ? 11.523 -8.414 12.609 1 94.19 198 LYS A N 1
ATOM 1528 C CA . LYS A 1 198 ? 10.18 -8.898 12.922 1 94.19 198 LYS A CA 1
ATOM 1529 C C . LYS A 1 198 ? 9.266 -7.75 13.344 1 94.19 198 LYS A C 1
ATOM 1531 O O . LYS A 1 198 ? 8.047 -7.832 13.18 1 94.19 198 LYS A O 1
ATOM 1536 N N . ASN A 1 199 ? 9.859 -6.691 13.781 1 95.25 199 ASN A N 1
ATOM 1537 C CA . ASN A 1 199 ? 9.07 -5.574 14.289 1 95.25 199 ASN A CA 1
ATOM 1538 C C . ASN A 1 199 ? 8.703 -4.594 13.18 1 95.25 199 ASN A C 1
ATOM 1540 O O . ASN A 1 199 ? 7.938 -3.656 13.398 1 95.25 199 ASN A O 1
ATOM 1544 N N . ALA A 1 200 ? 9.219 -4.828 11.992 1 97.31 200 ALA A N 1
ATOM 1545 C CA . ALA A 1 200 ? 8.938 -3.896 10.898 1 97.31 200 ALA A CA 1
ATOM 1546 C C . ALA A 1 200 ? 8.609 -4.641 9.609 1 97.31 200 ALA A C 1
ATOM 1548 O O . ALA A 1 200 ? 8.469 -4.027 8.547 1 97.31 200 ALA A O 1
ATOM 1549 N N . VAL A 1 201 ? 8.375 -5.91 9.641 1 97.06 201 VAL A N 1
ATOM 1550 C CA . VAL A 1 201 ? 8.211 -6.723 8.445 1 97.06 201 VAL A CA 1
ATOM 1551 C C . VAL A 1 201 ? 6.766 -6.652 7.961 1 97.06 201 VAL A C 1
ATOM 1553 O O . VAL A 1 201 ? 5.836 -6.672 8.773 1 97.06 201 VAL A O 1
ATOM 1556 N N . ILE A 1 202 ? 6.57 -6.496 6.691 1 97.25 202 ILE A N 1
ATOM 1557 C CA . ILE A 1 202 ? 5.309 -6.602 5.965 1 97.25 202 ILE A CA 1
ATOM 1558 C C . ILE A 1 202 ? 5.375 -7.773 4.988 1 97.25 202 ILE A C 1
ATOM 1560 O O . ILE A 1 202 ? 6.43 -8.047 4.41 1 97.25 202 ILE A O 1
ATOM 1564 N N . TYR A 1 203 ? 4.262 -8.484 4.848 1 96.88 203 TYR A N 1
ATOM 1565 C CA . TYR A 1 203 ? 4.176 -9.586 3.896 1 96.88 203 TYR A CA 1
ATOM 1566 C C . TYR A 1 203 ? 3.197 -9.258 2.775 1 96.88 203 TYR A C 1
ATOM 1568 O O . TYR A 1 203 ? 2.135 -8.68 3.018 1 96.88 203 TYR A O 1
ATOM 1576 N N . ARG A 1 204 ? 3.541 -9.609 1.573 1 97.44 204 ARG A N 1
ATOM 1577 C CA . ARG A 1 204 ? 2.639 -9.531 0.429 1 97.44 204 ARG A CA 1
ATOM 1578 C C . ARG A 1 204 ? 2.773 -10.773 -0.453 1 97.44 204 ARG A C 1
ATOM 1580 O O . ARG A 1 204 ? 3.779 -11.477 -0.389 1 97.44 204 ARG A O 1
ATOM 1587 N N . ALA A 1 205 ? 1.762 -11.008 -1.209 1 97.12 205 ALA A N 1
ATOM 1588 C CA . ALA A 1 205 ? 1.666 -12.297 -1.899 1 97.12 205 ALA A CA 1
ATOM 1589 C C . ALA A 1 205 ? 1.805 -12.117 -3.408 1 97.12 205 ALA A C 1
ATOM 1591 O O . ALA A 1 205 ? 1.401 -11.094 -3.959 1 97.12 205 ALA A O 1
ATOM 1592 N N . ALA A 1 206 ? 2.379 -13.125 -4.043 1 97.31 206 ALA A N 1
ATOM 1593 C CA . ALA A 1 206 ? 2.18 -13.297 -5.48 1 97.31 206 ALA A CA 1
ATOM 1594 C C . ALA A 1 206 ? 0.83 -13.945 -5.773 1 97.31 206 ALA A C 1
ATOM 1596 O O . ALA A 1 206 ? 0.388 -14.836 -5.039 1 97.31 206 ALA A O 1
ATOM 1597 N N . GLU A 1 207 ? 0.198 -13.484 -6.816 1 98.19 207 GLU A N 1
ATOM 1598 C CA . GLU A 1 207 ? -1.087 -14.031 -7.238 1 98.19 207 GLU A CA 1
ATOM 1599 C C . GLU A 1 207 ? -1.093 -14.344 -8.734 1 98.19 207 GLU A C 1
ATOM 1601 O O . GLU A 1 207 ? -0.186 -13.938 -9.461 1 98.19 207 GLU A O 1
ATOM 1606 N N . ILE A 1 208 ? -2.059 -15.148 -9.133 1 98.81 208 ILE A N 1
ATOM 1607 C CA . ILE A 1 208 ? -2.248 -15.445 -10.555 1 98.81 208 ILE A CA 1
ATOM 1608 C C . ILE A 1 208 ? -3.736 -15.602 -10.852 1 98.81 208 ILE A C 1
ATOM 1610 O O . ILE A 1 208 ? -4.5 -16.078 -10.008 1 98.81 208 ILE A O 1
ATOM 1614 N N . ALA A 1 209 ? -4.148 -15.086 -11.953 1 98.81 209 ALA A N 1
ATOM 1615 C CA . ALA A 1 209 ? -5.539 -15.195 -12.391 1 98.81 209 ALA A CA 1
ATOM 1616 C C . ALA A 1 209 ? -5.625 -15.492 -13.883 1 98.81 209 ALA A C 1
ATOM 1618 O O . ALA A 1 209 ? -4.801 -15.008 -14.664 1 98.81 209 ALA A O 1
ATOM 1619 N N . PRO A 1 210 ? -6.539 -16.328 -14.266 1 98.81 210 PRO A N 1
ATOM 1620 C CA . PRO A 1 210 ? -6.746 -16.562 -15.695 1 98.81 210 PRO A CA 1
ATOM 1621 C C . PRO A 1 210 ? -7.582 -15.469 -16.359 1 98.81 210 PRO A C 1
ATOM 1623 O O . PRO A 1 210 ? -8.391 -14.82 -15.703 1 98.81 210 PRO A O 1
ATOM 1626 N N . THR A 1 211 ? -7.312 -15.234 -17.641 1 98.69 211 THR A N 1
ATOM 1627 C CA . THR A 1 211 ? -8.227 -14.469 -18.484 1 98.69 211 THR A CA 1
ATOM 1628 C C . THR A 1 211 ? -9.367 -15.352 -18.969 1 98.69 211 THR A C 1
ATOM 1630 O O . THR A 1 211 ? -9.391 -16.562 -18.719 1 98.69 211 THR A O 1
ATOM 1633 N N . LYS A 1 212 ? -10.32 -14.727 -19.656 1 98.06 212 LYS A N 1
ATOM 1634 C CA . LYS A 1 212 ? -11.367 -15.516 -20.297 1 98.06 212 LYS A CA 1
ATOM 1635 C C . LYS A 1 212 ? -10.773 -16.609 -21.188 1 98.06 212 LYS A C 1
ATOM 1637 O O . LYS A 1 212 ? -11.219 -17.75 -21.156 1 98.06 212 LYS A O 1
ATOM 1642 N N . LYS A 1 213 ? -9.766 -16.188 -21.984 1 97.75 213 LYS A N 1
ATOM 1643 C CA . LYS A 1 213 ? -9.055 -17.156 -22.812 1 97.75 213 LYS A CA 1
ATOM 1644 C C . LYS A 1 213 ? -8.43 -18.266 -21.969 1 97.75 213 LYS A C 1
ATOM 1646 O O . LYS A 1 213 ? -8.492 -19.438 -22.328 1 97.75 213 LYS A O 1
ATOM 1651 N N . GLY A 1 214 ? -7.809 -17.875 -20.875 1 98.12 214 GLY A N 1
ATOM 1652 C CA . GLY A 1 214 ? -7.188 -18.828 -19.984 1 98.12 214 GLY A CA 1
ATOM 1653 C C . GLY A 1 214 ? -8.18 -19.812 -19.375 1 98.12 214 GLY A C 1
ATOM 1654 O O . GLY A 1 214 ? -7.855 -20.984 -19.156 1 98.12 214 GLY A O 1
ATOM 1655 N N . LEU A 1 215 ? -9.398 -19.375 -19.062 1 98.12 215 LEU A N 1
ATOM 1656 C CA . LEU A 1 215 ? -10.438 -20.219 -18.484 1 98.12 215 LEU A CA 1
ATOM 1657 C C . LEU A 1 215 ? -10.859 -21.297 -19.469 1 98.12 215 LEU A C 1
ATOM 1659 O O . LEU A 1 215 ? -11.281 -22.391 -19.062 1 98.12 215 LEU A O 1
ATOM 1663 N N . GLU A 1 216 ? -10.695 -21.031 -20.719 1 97.06 216 GLU A N 1
ATOM 1664 C CA . GLU A 1 216 ? -11.078 -21.984 -21.75 1 97.06 216 GLU A CA 1
ATOM 1665 C C . GLU A 1 216 ? -9.898 -22.875 -22.141 1 97.06 216 GLU A C 1
ATOM 1667 O O . GLU A 1 216 ? -10.055 -23.828 -22.906 1 97.06 216 GLU A O 1
ATOM 1672 N N . ASN A 1 217 ? -8.773 -22.531 -21.703 1 96.88 217 ASN A N 1
ATOM 1673 C CA . ASN A 1 217 ? -7.555 -23.297 -21.953 1 96.88 217 ASN A CA 1
ATOM 1674 C C . ASN A 1 217 ? -7.25 -24.266 -20.812 1 96.88 217 ASN A C 1
ATOM 1676 O O . ASN A 1 217 ? -6.641 -23.875 -19.812 1 96.88 217 ASN A O 1
ATOM 1680 N N . LYS A 1 218 ? -7.566 -25.5 -20.969 1 96.56 218 LYS A N 1
ATOM 1681 C CA . LYS A 1 218 ? -7.418 -26.516 -19.922 1 96.56 218 LYS A CA 1
ATOM 1682 C C . LYS A 1 218 ? -5.969 -26.625 -19.469 1 96.56 218 LYS A C 1
ATOM 1684 O O . LYS A 1 218 ? -5.699 -26.828 -18.281 1 96.56 218 LYS A O 1
ATOM 1689 N N . LYS A 1 219 ? -5.082 -26.453 -20.359 1 97.06 219 LYS A N 1
ATOM 1690 C CA . LYS A 1 219 ? -3.664 -26.578 -20.031 1 97.06 219 LYS A CA 1
ATOM 1691 C C . LYS A 1 219 ? -3.193 -25.391 -19.188 1 97.06 219 LYS A C 1
ATOM 1693 O O . LYS A 1 219 ? -2.328 -25.547 -18.312 1 97.06 219 LYS A O 1
ATOM 1698 N N . ALA A 1 220 ? -3.756 -24.188 -19.422 1 98 220 ALA A N 1
ATOM 1699 C CA . ALA A 1 220 ? -3.453 -23.031 -18.578 1 98 220 ALA A CA 1
ATOM 1700 C C . ALA A 1 220 ? -3.896 -23.281 -17.141 1 98 220 ALA A C 1
ATOM 1702 O O . ALA A 1 220 ? -3.166 -22.953 -16.203 1 98 220 ALA A O 1
ATOM 1703 N N . LEU A 1 221 ? -5.047 -23.875 -17 1 98 221 LEU A N 1
ATOM 1704 C CA . LEU A 1 221 ? -5.578 -24.156 -15.664 1 98 221 LEU A CA 1
ATOM 1705 C C . LEU A 1 221 ? -4.766 -25.234 -14.969 1 98 221 LEU A C 1
ATOM 1707 O O . LEU A 1 221 ? -4.527 -25.172 -13.766 1 98 221 LEU A O 1
ATOM 1711 N N . GLU A 1 222 ? -4.309 -26.219 -15.719 1 97.69 222 GLU A N 1
ATOM 1712 C CA . GLU A 1 222 ? -3.422 -27.234 -15.172 1 97.69 222 GLU A CA 1
ATOM 1713 C C . GLU A 1 222 ? -2.105 -26.625 -14.695 1 97.69 222 GLU A C 1
ATOM 1715 O O . GLU A 1 222 ? -1.551 -27.062 -13.68 1 97.69 222 GLU A O 1
ATOM 1720 N N . PHE A 1 223 ? -1.603 -25.688 -15.484 1 98.38 223 PHE A N 1
ATOM 1721 C CA . PHE A 1 223 ? -0.379 -25 -15.078 1 98.38 223 PHE A CA 1
ATOM 1722 C C . PHE A 1 223 ? -0.572 -24.281 -13.75 1 98.38 223 PHE A C 1
ATOM 1724 O O . PHE A 1 223 ? 0.298 -24.328 -12.883 1 98.38 223 PHE A O 1
ATOM 1731 N N . VAL A 1 224 ? -1.679 -23.594 -13.562 1 98.38 224 VAL A N 1
ATOM 1732 C CA . VAL A 1 224 ? -1.981 -22.906 -12.32 1 98.38 224 VAL A CA 1
ATOM 1733 C C . VAL A 1 224 ? -1.987 -23.891 -11.164 1 98.38 224 VAL A C 1
ATOM 1735 O O . VAL A 1 224 ? -1.427 -23.625 -10.094 1 98.38 224 VAL A O 1
ATOM 1738 N N . ASP A 1 225 ? -2.604 -25.094 -11.359 1 97.38 225 ASP A N 1
ATOM 1739 C CA . ASP A 1 225 ? -2.609 -26.125 -10.328 1 97.38 225 ASP A CA 1
ATOM 1740 C C . ASP A 1 225 ? -1.195 -26.609 -10.031 1 97.38 225 ASP A C 1
ATOM 1742 O O . ASP A 1 225 ? -0.839 -26.828 -8.867 1 97.38 225 ASP A O 1
ATOM 1746 N N . PHE A 1 226 ? -0.445 -26.781 -11.07 1 98 226 PHE A N 1
ATOM 1747 C CA . PHE A 1 226 ? 0.917 -27.281 -10.938 1 98 226 PHE A CA 1
ATOM 1748 C C . PHE A 1 226 ? 1.76 -26.328 -10.094 1 98 226 PHE A C 1
ATOM 1750 O O . PHE A 1 226 ? 2.498 -26.766 -9.203 1 98 226 PHE A O 1
ATOM 1757 N N . ILE A 1 227 ? 1.671 -24.953 -10.281 1 97.31 227 ILE A N 1
ATOM 1758 C CA . ILE A 1 227 ? 2.568 -24.016 -9.609 1 97.31 227 ILE A CA 1
ATOM 1759 C C . ILE A 1 227 ? 2.137 -23.844 -8.156 1 97.31 227 ILE A C 1
ATOM 1761 O O . ILE A 1 227 ? 2.846 -23.219 -7.359 1 97.31 227 ILE A O 1
ATOM 1765 N N . LYS A 1 228 ? 1.013 -24.469 -7.824 1 95.31 228 LYS A N 1
ATOM 1766 C CA . LYS A 1 228 ? 0.557 -24.469 -6.438 1 95.31 228 LYS A CA 1
ATOM 1767 C C . LYS A 1 228 ? 0.849 -25.797 -5.762 1 95.31 228 LYS A C 1
ATOM 1769 O O . LYS A 1 228 ? 0.589 -25.969 -4.57 1 95.31 228 LYS A O 1
ATOM 1774 N N . SER A 1 229 ? 1.361 -26.734 -6.457 1 94.94 229 SER A N 1
ATOM 1775 C CA . SER A 1 229 ? 1.579 -28.094 -5.957 1 94.94 229 SER A CA 1
ATOM 1776 C C . SER A 1 229 ? 2.689 -28.125 -4.91 1 94.94 229 SER A C 1
ATOM 1778 O O . SER A 1 229 ? 3.443 -27.156 -4.77 1 94.94 229 SER A O 1
ATOM 1780 N N . GLN A 1 230 ? 2.781 -29.219 -4.215 1 92.56 230 GLN A N 1
ATOM 1781 C CA . GLN A 1 230 ? 3.832 -29.422 -3.221 1 92.56 230 GLN A CA 1
ATOM 1782 C C . GLN A 1 230 ? 5.215 -29.375 -3.867 1 92.56 230 GLN A C 1
ATOM 1784 O O . GLN A 1 230 ? 6.156 -28.828 -3.297 1 92.56 230 GLN A O 1
ATOM 1789 N N . GLU A 1 231 ? 5.305 -30.031 -5.008 1 93.19 231 GLU A N 1
ATOM 1790 C CA . GLU A 1 231 ? 6.586 -30.047 -5.711 1 93.19 231 GLU A CA 1
ATOM 1791 C C . GLU A 1 231 ? 7.016 -28.625 -6.086 1 93.19 231 GLU A C 1
ATOM 1793 O O . GLU A 1 231 ? 8.203 -28.297 -6.012 1 93.19 231 GLU A O 1
ATOM 1798 N N . ALA A 1 232 ? 6.102 -27.812 -6.512 1 95.56 232 ALA A N 1
ATOM 1799 C CA . ALA A 1 232 ? 6.402 -26.438 -6.914 1 95.56 232 ALA A CA 1
ATOM 1800 C C . ALA A 1 232 ? 6.875 -25.609 -5.727 1 95.56 232 ALA A C 1
ATOM 1802 O O . ALA A 1 232 ? 7.586 -24.625 -5.898 1 95.56 232 ALA A O 1
ATOM 1803 N N . GLN A 1 233 ? 6.461 -25.953 -4.496 1 94.38 233 GLN A N 1
ATOM 1804 C CA . GLN A 1 233 ? 6.809 -25.188 -3.297 1 94.38 233 GLN A CA 1
ATOM 1805 C C . GLN A 1 233 ? 8.312 -25.188 -3.066 1 94.38 233 GLN A C 1
ATOM 1807 O O . GLN A 1 233 ? 8.867 -24.219 -2.543 1 94.38 233 GLN A O 1
ATOM 1812 N N . LYS A 1 234 ? 8.969 -26.219 -3.461 1 94.06 234 LYS A N 1
ATOM 1813 C CA . LYS A 1 234 ? 10.422 -26.266 -3.342 1 94.06 234 LYS A CA 1
ATOM 1814 C C . LYS A 1 234 ? 11.086 -25.156 -4.164 1 94.06 234 LYS A C 1
ATOM 1816 O O . LYS A 1 234 ? 12.07 -24.562 -3.734 1 94.06 234 LYS A O 1
ATOM 1821 N N . VAL A 1 235 ? 10.531 -24.953 -5.344 1 95.56 235 VAL A N 1
ATOM 1822 C CA . VAL A 1 235 ? 11.062 -23.906 -6.203 1 95.56 235 VAL A CA 1
ATOM 1823 C C . VAL A 1 235 ? 10.789 -22.531 -5.574 1 95.56 235 VAL A C 1
ATOM 1825 O O . VAL A 1 235 ? 11.672 -21.672 -5.539 1 95.56 235 VAL A O 1
ATOM 1828 N N . TRP A 1 236 ? 9.57 -22.297 -5.078 1 95.56 236 TRP A N 1
ATOM 1829 C CA . TRP A 1 236 ? 9.242 -21.047 -4.398 1 95.56 236 TRP A CA 1
ATOM 1830 C C . TRP A 1 236 ? 10.219 -20.781 -3.262 1 95.56 236 TRP A C 1
ATOM 1832 O O . TRP A 1 236 ? 10.719 -19.656 -3.121 1 95.56 236 TRP A O 1
ATOM 1842 N N . LYS A 1 237 ? 10.492 -21.781 -2.49 1 93.12 237 LYS A N 1
ATOM 1843 C CA . LYS A 1 237 ? 11.414 -21.656 -1.362 1 93.12 237 LYS A CA 1
ATOM 1844 C C . LYS A 1 237 ? 12.82 -21.297 -1.836 1 93.12 237 LYS A C 1
ATOM 1846 O O . LYS A 1 237 ? 13.5 -20.469 -1.212 1 93.12 237 LYS A O 1
ATOM 1851 N N . LYS A 1 238 ? 13.188 -21.953 -2.928 1 92.19 238 LYS A N 1
ATOM 1852 C CA . LYS A 1 238 ? 14.492 -21.688 -3.523 1 92.19 238 LYS A CA 1
ATOM 1853 C C . LYS A 1 238 ? 14.664 -20.188 -3.812 1 92.19 238 LYS A C 1
ATOM 1855 O O . LYS A 1 238 ? 15.766 -19.656 -3.699 1 92.19 238 LYS A O 1
ATOM 1860 N N . TYR A 1 239 ? 13.578 -19.516 -4.113 1 92.69 239 TYR A N 1
ATOM 1861 C CA . TYR A 1 239 ? 13.633 -18.094 -4.453 1 92.69 239 TYR A CA 1
ATOM 1862 C C . TYR A 1 239 ? 13.164 -17.234 -3.287 1 92.69 239 TYR A C 1
ATOM 1864 O O . TYR A 1 239 ? 12.781 -16.078 -3.475 1 92.69 239 TYR A O 1
ATOM 1872 N N . THR A 1 240 ? 13.109 -17.797 -2.146 1 90.38 240 THR A N 1
ATOM 1873 C CA . THR A 1 240 ? 12.922 -17.109 -0.873 1 90.38 240 THR A CA 1
ATOM 1874 C C . THR A 1 240 ? 11.5 -16.578 -0.747 1 90.38 240 THR A C 1
ATOM 1876 O O . THR A 1 240 ? 11.273 -15.523 -0.146 1 90.38 240 THR A O 1
ATOM 1879 N N . TRP A 1 241 ? 10.703 -17.344 -1.512 1 92.06 241 TRP A N 1
ATOM 1880 C CA . TRP A 1 241 ? 9.281 -17.141 -1.222 1 92.06 241 TRP A CA 1
ATOM 1881 C C . TRP A 1 241 ? 8.82 -18.062 -0.104 1 92.06 241 TRP A C 1
ATOM 1883 O O . TRP A 1 241 ? 9.289 -19.203 0.006 1 92.06 241 TRP A O 1
ATOM 1893 N N . LYS A 1 242 ? 8.453 -17.641 1.14 1 72.38 242 LYS A N 1
ATOM 1894 C CA . LYS A 1 242 ? 8.094 -18.484 2.285 1 72.38 242 LYS A CA 1
ATOM 1895 C C . LYS A 1 242 ? 6.746 -19.172 2.068 1 72.38 242 LYS A C 1
ATOM 1897 O O . LYS A 1 242 ? 5.848 -18.594 1.452 1 72.38 242 LYS A O 1
ATOM 1902 N N . GLU A 1 243 ? 6.73 -20.625 2.094 1 60.59 243 GLU A N 1
ATOM 1903 C CA . GLU A 1 243 ? 5.512 -21.406 1.903 1 60.59 243 GLU A CA 1
ATOM 1904 C C . GLU A 1 243 ? 4.426 -20.984 2.893 1 60.59 243 GLU A C 1
ATOM 1906 O O . GLU A 1 243 ? 4.715 -20.734 4.062 1 60.59 243 GLU A O 1
ATOM 1911 N N . VAL A 1 244 ? 3.293 -20.172 2.494 1 46.88 244 VAL A N 1
ATOM 1912 C CA . VAL A 1 244 ? 2.17 -19.984 3.404 1 46.88 244 VAL A CA 1
ATOM 1913 C C . VAL A 1 244 ? 1.71 -21.344 3.945 1 46.88 244 VAL A C 1
ATOM 1915 O O . VAL A 1 244 ? 1.248 -22.203 3.186 1 46.88 244 VAL A O 1
ATOM 1918 N N . LYS A 1 245 ? 2.521 -22.25 4.547 1 41.25 245 LYS A N 1
ATOM 1919 C CA . LYS A 1 245 ? 1.756 -23.344 5.133 1 41.25 245 LYS A CA 1
ATOM 1920 C C . LYS A 1 245 ? 0.802 -22.844 6.211 1 41.25 245 LYS A C 1
ATOM 1922 O O . LYS A 1 245 ? 1.109 -21.875 6.914 1 41.25 245 LYS A O 1
ATOM 1927 N N . MET B 1 1 ? -10.188 77.75 4.141 1 44.47 1 MET B N 1
ATOM 1928 C CA . MET B 1 1 ? -9.766 76.562 4.836 1 44.47 1 MET B CA 1
ATOM 1929 C C . MET B 1 1 ? -10.211 75.312 4.066 1 44.47 1 MET B C 1
ATOM 1931 O O . MET B 1 1 ? -11.391 74.938 4.043 1 44.47 1 MET B O 1
ATOM 1935 N N . LYS B 1 2 ? -9.531 75.125 2.908 1 57.19 2 LYS B N 1
ATOM 1936 C CA . LYS B 1 2 ? -9.766 73.938 2.062 1 57.19 2 LYS B CA 1
ATOM 1937 C C . LYS B 1 2 ? -9.578 72.688 2.848 1 57.19 2 LYS B C 1
ATOM 1939 O O . LYS B 1 2 ? -8.484 72.375 3.365 1 57.19 2 LYS B O 1
ATOM 1944 N N . LYS B 1 3 ? -10.695 72.125 3.42 1 57.75 3 LYS B N 1
ATOM 1945 C CA . LYS B 1 3 ? -10.664 70.812 4.031 1 57.75 3 LYS B CA 1
ATOM 1946 C C . LYS B 1 3 ? -10.141 69.75 3.051 1 57.75 3 LYS B C 1
ATOM 1948 O O . LYS B 1 3 ? -10.734 69.5 1.989 1 57.75 3 LYS B O 1
ATOM 1953 N N . ILE B 1 4 ? -8.797 69.5 3.068 1 59.56 4 ILE B N 1
ATOM 1954 C CA . ILE B 1 4 ? -8.234 68.375 2.326 1 59.56 4 ILE B CA 1
ATOM 1955 C C . ILE B 1 4 ? -8.797 67.062 2.877 1 59.56 4 ILE B C 1
ATOM 1957 O O . ILE B 1 4 ? -8.594 66.75 4.051 1 59.56 4 ILE B O 1
ATOM 1961 N N . LEU B 1 5 ? -9.883 66.562 2.309 1 58.25 5 LEU B N 1
ATOM 1962 C CA . LEU B 1 5 ? -10.344 65.188 2.592 1 58.25 5 LEU B CA 1
ATOM 1963 C C . LEU B 1 5 ? -9.266 64.188 2.254 1 58.25 5 LEU B C 1
ATOM 1965 O O . LEU B 1 5 ? -8.875 64.062 1.092 1 58.25 5 LEU B O 1
ATOM 1969 N N . ILE B 1 6 ? -8.352 63.938 3.219 1 56.5 6 ILE B N 1
ATOM 1970 C CA . ILE B 1 6 ? -7.457 62.781 3.023 1 56.5 6 ILE B CA 1
ATOM 1971 C C . ILE B 1 6 ? -8.273 61.5 2.918 1 56.5 6 ILE B C 1
ATOM 1973 O O . ILE B 1 6 ? -8.938 61.125 3.873 1 56.5 6 ILE B O 1
ATOM 1977 N N . LEU B 1 7 ? -8.742 61.156 1.767 1 52.75 7 LEU B N 1
ATOM 1978 C CA . LEU B 1 7 ? -9.234 59.812 1.557 1 52.75 7 LEU B CA 1
ATOM 1979 C C . LEU B 1 7 ? -8.203 58.781 1.987 1 52.75 7 LEU B C 1
ATOM 1981 O O . LEU B 1 7 ? -7.133 58.688 1.381 1 52.75 7 LEU B O 1
ATOM 1985 N N . SER B 1 8 ? -8.172 58.469 3.26 1 50.69 8 SER B N 1
ATOM 1986 C CA . SER B 1 8 ? -7.363 57.312 3.635 1 50.69 8 SER B CA 1
ATOM 1987 C C . SER B 1 8 ? -7.742 56.062 2.811 1 50.69 8 SER B C 1
ATOM 1989 O O . SER B 1 8 ? -8.891 55.625 2.852 1 50.69 8 SER B O 1
ATOM 1991 N N . LEU B 1 9 ? -7.168 55.969 1.725 1 51.41 9 LEU B N 1
ATOM 1992 C CA . LEU B 1 9 ? -7.293 54.656 1.08 1 51.41 9 LEU B CA 1
ATOM 1993 C C . LEU B 1 9 ? -6.914 53.531 2.043 1 51.41 9 LEU B C 1
ATOM 1995 O O . LEU B 1 9 ? -5.742 53.406 2.396 1 51.41 9 LEU B O 1
ATOM 1999 N N . ALA B 1 10 ? -7.828 53.188 2.953 1 48.81 10 ALA B N 1
ATOM 2000 C CA . ALA B 1 10 ? -7.602 51.906 3.633 1 48.81 10 ALA B CA 1
ATOM 2001 C C . ALA B 1 10 ? -7.242 50.812 2.635 1 48.81 10 ALA B C 1
ATOM 2003 O O . ALA B 1 10 ? -8.062 50.438 1.794 1 48.81 10 ALA B O 1
ATOM 2004 N N . ALA B 1 11 ? -6.051 50.688 2.271 1 47.25 11 ALA B N 1
ATOM 2005 C CA . ALA B 1 11 ? -5.668 49.469 1.6 1 47.25 11 ALA B CA 1
ATOM 2006 C C . ALA B 1 11 ? -6.258 48.25 2.312 1 47.25 11 ALA B C 1
ATOM 2008 O O . ALA B 1 11 ? -5.906 47.969 3.459 1 47.25 11 ALA B O 1
ATOM 2009 N N . SER B 1 12 ? -7.465 47.969 2.133 1 44.97 12 SER B N 1
ATOM 2010 C CA . SER B 1 12 ? -7.883 46.656 2.553 1 44.97 12 SER B CA 1
ATOM 2011 C C . SER B 1 12 ? -6.789 45.625 2.301 1 44.97 12 SER B C 1
ATOM 2013 O O . SER B 1 12 ? -6.426 45.344 1.152 1 44.97 12 SER B O 1
ATOM 2015 N N . PHE B 1 13 ? -5.785 45.562 3.131 1 44.72 13 PHE B N 1
ATOM 2016 C CA . PHE B 1 13 ? -4.883 44.438 3.064 1 44.72 13 PHE B CA 1
ATOM 2017 C C . PHE B 1 13 ? -5.633 43.156 2.666 1 44.72 13 PHE B C 1
ATOM 2019 O O . PHE B 1 13 ? -6.457 42.656 3.43 1 44.72 13 PHE B O 1
ATOM 2026 N N . LEU B 1 14 ? -6.145 43.031 1.479 1 47.22 14 LEU B N 1
ATOM 2027 C CA . LEU B 1 14 ? -6.594 41.719 1.008 1 47.22 14 LEU B CA 1
ATOM 2028 C C . LEU B 1 14 ? -5.766 40.625 1.636 1 47.22 14 LEU B C 1
ATOM 2030 O O . LEU B 1 14 ? -4.574 40.5 1.356 1 47.22 14 LEU B O 1
ATOM 2034 N N . ASN B 1 15 ? -6.008 40.375 2.873 1 56.66 15 ASN B N 1
ATOM 2035 C CA . ASN B 1 15 ? -5.32 39.312 3.58 1 56.66 15 ASN B CA 1
ATOM 2036 C C . ASN B 1 15 ? -5.059 38.125 2.664 1 56.66 15 ASN B C 1
ATOM 2038 O O . ASN B 1 15 ? -5.914 37.75 1.862 1 56.66 15 ASN B O 1
ATOM 2042 N N . ALA B 1 16 ? -3.83 37.812 2.318 1 64.94 16 ALA B N 1
ATOM 2043 C CA . ALA B 1 16 ? -3.332 36.719 1.473 1 64.94 16 ALA B CA 1
ATOM 2044 C C . ALA B 1 16 ? -3.982 35.406 1.845 1 64.94 16 ALA B C 1
ATOM 2046 O O . ALA B 1 16 ? -4.277 35.156 3.016 1 64.94 16 ALA B O 1
ATOM 2047 N N . GLU B 1 17 ? -4.738 34.688 0.946 1 91.06 17 GLU B N 1
ATOM 2048 C CA . GLU B 1 17 ? -5.406 33.406 1.092 1 91.06 17 GLU B CA 1
ATOM 2049 C C . GLU B 1 17 ? -4.41 32.25 0.992 1 91.06 17 GLU B C 1
ATOM 2051 O O . GLU B 1 17 ? -3.467 32.312 0.2 1 91.06 17 GLU B O 1
ATOM 2056 N N . ILE B 1 18 ? -4.355 31.406 2.053 1 98.19 18 ILE B N 1
ATOM 2057 C CA . ILE B 1 18 ? -3.619 30.156 1.983 1 98.19 18 ILE B CA 1
ATOM 2058 C C . ILE B 1 18 ? -4.484 29.078 1.319 1 98.19 18 ILE B C 1
ATOM 2060 O O . ILE B 1 18 ? -5.539 28.719 1.846 1 98.19 18 ILE B O 1
ATOM 2064 N N . LEU B 1 19 ? -4.09 28.609 0.147 1 98.75 19 LEU B N 1
ATOM 2065 C CA . LEU B 1 19 ? -4.848 27.609 -0.595 1 98.75 19 LEU B CA 1
ATOM 2066 C C . LEU B 1 19 ? -4.305 26.219 -0.33 1 98.75 19 LEU B C 1
ATOM 2068 O O . LEU B 1 19 ? -3.158 25.906 -0.674 1 98.75 19 LEU B O 1
ATOM 2072 N N . VAL B 1 20 ? -5.117 25.391 0.314 1 98.88 20 VAL B N 1
ATOM 2073 C CA . VAL B 1 20 ? -4.742 24.062 0.767 1 98.88 20 VAL B CA 1
ATOM 2074 C C . VAL B 1 20 ? -5.617 23.016 0.078 1 98.88 20 VAL B C 1
ATOM 2076 O O . VAL B 1 20 ? -6.84 23.156 0.04 1 98.88 20 VAL B O 1
ATOM 2079 N N . TYR B 1 21 ? -5.008 22.016 -0.53 1 98.88 21 TYR B N 1
ATOM 2080 C CA . TYR B 1 21 ? -5.738 20.984 -1.251 1 98.88 21 TYR B CA 1
ATOM 2081 C C . TYR B 1 21 ? -5.391 19.594 -0.715 1 98.88 21 TYR B C 1
ATOM 2083 O O . TYR B 1 21 ? -4.262 19.359 -0.276 1 98.88 21 TYR B O 1
ATOM 2091 N N . GLY B 1 22 ? -6.281 18.688 -0.789 1 98.31 22 GLY B N 1
ATOM 2092 C CA . GLY B 1 22 ? -5.984 17.312 -0.411 1 98.31 22 GLY B CA 1
ATOM 2093 C C . GLY B 1 22 ? -7.211 16.422 -0.387 1 98.31 22 GLY B C 1
ATOM 2094 O O . GLY B 1 22 ? -8.273 16.797 -0.884 1 98.31 22 GLY B O 1
ATOM 2095 N N . PRO B 1 23 ? -7.098 15.211 0.141 1 97.19 23 PRO B N 1
ATOM 2096 C CA . PRO B 1 23 ? -8.18 14.227 0.143 1 97.19 23 PRO B CA 1
ATOM 2097 C C . PRO B 1 23 ? -9.203 14.477 1.245 1 97.19 23 PRO B C 1
ATOM 2099 O O . PRO B 1 23 ? -8.977 15.312 2.127 1 97.19 23 PRO B O 1
ATOM 2102 N N . GLY B 1 24 ? -10.273 13.719 1.183 1 94.56 24 GLY B N 1
ATOM 2103 C CA . GLY B 1 24 ? -11.398 13.914 2.09 1 94.56 24 GLY B CA 1
ATOM 2104 C C . GLY B 1 24 ? -11.117 13.43 3.498 1 94.56 24 GLY B C 1
ATOM 2105 O O . GLY B 1 24 ? -11.648 13.977 4.469 1 94.56 24 GLY B O 1
ATOM 2106 N N . GLY B 1 25 ? -10.227 12.461 3.672 1 93.69 25 GLY B N 1
ATOM 2107 C CA . GLY B 1 25 ? -10.008 11.82 4.961 1 93.69 25 GLY B CA 1
ATOM 2108 C C . GLY B 1 25 ? -9.555 12.789 6.035 1 93.69 25 GLY B C 1
ATOM 2109 O O . GLY B 1 25 ? -10.281 13.055 6.996 1 93.69 25 GLY B O 1
ATOM 2110 N N . PRO B 1 26 ? -8.406 13.406 5.836 1 96.19 26 PRO B N 1
ATOM 2111 C CA . PRO B 1 26 ? -7.887 14.336 6.844 1 96.19 26 PRO B CA 1
ATOM 2112 C C . PRO B 1 26 ? -8.586 15.695 6.801 1 96.19 26 PRO B C 1
ATOM 2114 O O . PRO B 1 26 ? -8.375 16.531 7.688 1 96.19 26 PRO B O 1
ATOM 2117 N N . ALA B 1 27 ? -9.445 15.945 5.863 1 96.88 27 ALA B N 1
ATOM 2118 C CA . ALA B 1 27 ? -9.977 17.266 5.57 1 96.88 27 ALA B CA 1
ATOM 2119 C C . ALA B 1 27 ? -10.766 17.828 6.758 1 96.88 27 ALA B C 1
ATOM 2121 O O . ALA B 1 27 ? -10.648 19 7.09 1 96.88 27 ALA B O 1
ATOM 2122 N N . PRO B 1 28 ? -11.594 16.984 7.414 1 96.38 28 PRO B N 1
ATOM 2123 C CA . PRO B 1 28 ? -12.344 17.547 8.531 1 96.38 28 PRO B CA 1
ATOM 2124 C C . PRO B 1 28 ? -11.445 18.156 9.609 1 96.38 28 PRO B C 1
ATOM 2126 O O . PRO B 1 28 ? -11.758 19.219 10.156 1 96.38 28 PRO B O 1
ATOM 2129 N N . VAL B 1 29 ? -10.344 17.547 9.891 1 96.88 29 VAL B N 1
ATOM 2130 C CA . VAL B 1 29 ? -9.391 18.078 10.867 1 96.88 29 VAL B CA 1
ATOM 2131 C C . VAL B 1 29 ? -8.812 19.391 10.367 1 96.88 29 VAL B C 1
ATOM 2133 O O . VAL B 1 29 ? -8.82 20.391 11.086 1 96.88 29 VAL B O 1
ATOM 2136 N N . LEU B 1 30 ? -8.336 19.391 9.102 1 98.38 30 LEU B N 1
ATOM 2137 C CA . LEU B 1 30 ? -7.66 20.562 8.555 1 98.38 30 LEU B CA 1
ATOM 2138 C C . LEU B 1 30 ? -8.625 21.734 8.406 1 98.38 30 LEU B C 1
ATOM 2140 O O . LEU B 1 30 ? -8.234 22.891 8.57 1 98.38 30 LEU B O 1
ATOM 2144 N N . LYS B 1 31 ? -9.867 21.469 8.117 1 98.31 31 LYS B N 1
ATOM 2145 C CA . LYS B 1 31 ? -10.867 22.531 8.016 1 98.31 31 LYS B CA 1
ATOM 2146 C C . LYS B 1 31 ? -11.141 23.156 9.375 1 98.31 31 LYS B C 1
ATOM 2148 O O . LYS B 1 31 ? -11.234 24.391 9.484 1 98.31 31 LYS B O 1
ATOM 2153 N N . GLU B 1 32 ? -11.289 22.312 10.359 1 98 32 GLU B N 1
ATOM 2154 C CA . GLU B 1 32 ? -11.492 22.875 11.695 1 98 32 GLU B CA 1
ATOM 2155 C C . GLU B 1 32 ? -10.273 23.688 12.141 1 98 32 GLU B C 1
ATOM 2157 O O . GLU B 1 32 ? -10.422 24.781 12.695 1 98 32 GLU B O 1
ATOM 2162 N N . LEU B 1 33 ? -9.086 23.188 11.898 1 98.38 33 LEU B N 1
ATOM 2163 C CA . LEU B 1 33 ? -7.863 23.875 12.281 1 98.38 33 LEU B CA 1
ATOM 2164 C C . LEU B 1 33 ? -7.68 25.156 11.469 1 98.38 33 LEU B C 1
ATOM 2166 O O . LEU B 1 33 ? -7.141 26.141 11.969 1 98.38 33 LEU B O 1
ATOM 2170 N N . ALA B 1 34 ? -8.141 25.125 10.195 1 98.5 34 ALA B N 1
ATOM 2171 C CA . ALA B 1 34 ? -8.117 26.328 9.375 1 98.5 34 ALA B CA 1
ATOM 2172 C C . ALA B 1 34 ? -8.953 27.438 10 1 98.5 34 ALA B C 1
ATOM 2174 O O . ALA B 1 34 ? -8.523 28.594 10.062 1 98.5 34 ALA B O 1
ATOM 2175 N N . LEU B 1 35 ? -10.109 27.094 10.469 1 98 35 LEU B N 1
ATOM 2176 C CA . LEU B 1 35 ? -10.984 28.062 11.117 1 98 35 LEU B CA 1
ATOM 2177 C C . LEU B 1 35 ? -10.336 28.625 12.375 1 98 35 LEU B C 1
ATOM 2179 O O . LEU B 1 35 ? -10.383 29.844 12.609 1 98 35 LEU B O 1
ATOM 2183 N N . LYS B 1 36 ? -9.742 27.812 13.156 1 97.88 36 LYS B N 1
ATOM 2184 C CA . LYS B 1 36 ? -9.062 28.25 14.367 1 97.88 36 LYS B CA 1
ATOM 2185 C C . LYS B 1 36 ? -7.887 29.172 14.031 1 97.88 36 LYS B C 1
ATOM 2187 O O . LYS B 1 36 ? -7.664 30.172 14.703 1 97.88 36 LYS B O 1
ATOM 2192 N N . PHE B 1 37 ? -7.125 28.797 13.039 1 98 37 PHE B N 1
ATOM 2193 C CA . PHE B 1 37 ? -6 29.594 12.586 1 98 37 PHE B CA 1
ATOM 2194 C C . PHE B 1 37 ? -6.465 30.984 12.133 1 98 37 PHE B C 1
ATOM 2196 O O . PHE B 1 37 ? -5.836 31.984 12.453 1 98 37 PHE B O 1
ATOM 2203 N N . GLU B 1 38 ? -7.57 30.969 11.375 1 97.06 38 GLU B N 1
ATOM 2204 C CA . GLU B 1 38 ? -8.133 32.219 10.891 1 97.06 38 GLU B CA 1
ATOM 2205 C C . GLU B 1 38 ? -8.562 33.125 12.055 1 97.06 38 GLU B C 1
ATOM 2207 O O . GLU B 1 38 ? -8.375 34.344 12.008 1 97.06 38 GLU B O 1
ATOM 2212 N N . GLU B 1 39 ? -9.117 32.531 13.023 1 96.81 39 GLU B N 1
ATOM 2213 C CA . GLU B 1 39 ? -9.531 33.312 14.203 1 96.81 39 GLU B CA 1
ATOM 2214 C C . GLU B 1 39 ? -8.328 33.938 14.891 1 96.81 39 GLU B C 1
ATOM 2216 O O . GLU B 1 39 ? -8.406 35.094 15.352 1 96.81 39 GLU B O 1
ATOM 2221 N N . LYS B 1 40 ? -7.254 33.25 14.891 1 95.75 40 LYS B N 1
ATOM 2222 C CA . LYS B 1 40 ? -6.062 33.688 15.609 1 95.75 40 LYS B CA 1
ATOM 2223 C C . LYS B 1 40 ? -5.266 34.688 14.789 1 95.75 40 LYS B C 1
ATOM 2225 O O . LYS B 1 40 ? -4.66 35.625 15.336 1 95.75 40 LYS B O 1
ATOM 2230 N N . THR B 1 41 ? -5.273 34.562 13.469 1 95.31 41 THR B N 1
ATOM 2231 C CA . THR B 1 41 ? -4.305 35.312 12.672 1 95.31 41 THR B CA 1
ATOM 2232 C C . THR B 1 41 ? -5.012 36.25 11.695 1 95.31 41 THR B C 1
ATOM 2234 O O . THR B 1 41 ? -4.379 37.125 11.109 1 95.31 41 THR B O 1
ATOM 2237 N N . LYS B 1 42 ? -6.258 36.062 11.43 1 94.44 42 LYS B N 1
ATOM 2238 C CA . LYS B 1 42 ? -7.082 36.812 10.469 1 94.44 42 LYS B CA 1
ATOM 2239 C C . LYS B 1 42 ? -6.688 36.469 9.039 1 94.44 42 LYS B C 1
ATOM 2241 O O . LYS B 1 42 ? -7.129 37.125 8.094 1 94.44 42 LYS B O 1
ATOM 2246 N N . GLU B 1 43 ? -5.855 35.438 8.906 1 95.25 43 GLU B N 1
ATOM 2247 C CA . GLU B 1 43 ? -5.492 34.938 7.582 1 95.25 43 GLU B CA 1
ATOM 2248 C C . GLU B 1 43 ? -6.453 33.844 7.129 1 95.25 43 GLU B C 1
ATOM 2250 O O . GLU B 1 43 ? -6.668 32.875 7.848 1 95.25 43 GLU B O 1
ATOM 2255 N N . LYS B 1 44 ? -6.984 34 5.965 1 96.5 44 LYS B N 1
ATOM 2256 C CA . LYS B 1 44 ? -7.938 33.031 5.438 1 96.5 44 LYS B CA 1
ATOM 2257 C C . LYS B 1 44 ? -7.227 31.797 4.914 1 96.5 44 LYS B C 1
ATOM 2259 O O . LYS B 1 44 ? -6.223 31.891 4.199 1 96.5 44 LYS B O 1
ATOM 2264 N N . VAL B 1 45 ? -7.648 30.641 5.312 1 98.38 45 VAL B N 1
ATOM 2265 C CA . VAL B 1 45 ? -7.172 29.344 4.816 1 98.38 45 VAL B CA 1
ATOM 2266 C C . VAL B 1 45 ? -8.312 28.609 4.109 1 98.38 45 VAL B C 1
ATOM 2268 O O . VAL B 1 45 ? -9.344 28.328 4.715 1 98.38 45 VAL B O 1
ATOM 2271 N N . ILE B 1 46 ? -8.18 28.375 2.844 1 98.44 46 ILE B N 1
ATOM 2272 C CA . ILE B 1 46 ? -9.188 27.672 2.066 1 98.44 46 ILE B CA 1
ATOM 2273 C C . ILE B 1 46 ? -8.75 26.219 1.846 1 98.44 46 ILE B C 1
ATOM 2275 O O . ILE B 1 46 ? -7.797 25.969 1.103 1 98.44 46 ILE B O 1
ATOM 2279 N N . VAL B 1 47 ? -9.43 25.344 2.512 1 98.75 47 VAL B N 1
ATOM 2280 C CA . VAL B 1 47 ? -9.148 23.906 2.369 1 98.75 47 VAL B CA 1
ATOM 2281 C C . VAL B 1 47 ? -10.109 23.297 1.356 1 98.75 47 VAL B C 1
ATOM 2283 O O . VAL B 1 47 ? -11.32 23.219 1.599 1 98.75 47 VAL B O 1
ATOM 2286 N N . THR B 1 48 ? -9.594 22.938 0.24 1 98.62 48 THR B N 1
ATOM 2287 C CA . THR B 1 48 ? -10.344 22.203 -0.784 1 98.62 48 THR B CA 1
ATOM 2288 C C . THR B 1 48 ? -10.016 20.719 -0.735 1 98.62 48 THR B C 1
ATOM 2290 O O . THR B 1 48 ? -8.859 20.328 -0.872 1 98.62 48 THR B O 1
ATOM 2293 N N . ALA B 1 49 ? -11.07 19.938 -0.527 1 97.62 49 ALA B N 1
ATOM 2294 C CA . ALA B 1 49 ? -10.82 18.516 -0.315 1 97.62 49 ALA B CA 1
ATOM 2295 C C . ALA B 1 49 ? -11.766 17.656 -1.154 1 97.62 49 ALA B C 1
ATOM 2297 O O . ALA B 1 49 ? -12.836 18.109 -1.55 1 97.62 49 ALA B O 1
ATOM 2298 N N . GLY B 1 50 ? -11.43 16.422 -1.451 1 95.25 50 GLY B N 1
ATOM 2299 C CA . GLY B 1 50 ? -12.172 15.438 -2.217 1 95.25 50 GLY B CA 1
ATOM 2300 C C . GLY B 1 50 ? -11.273 14.492 -2.99 1 95.25 50 GLY B C 1
ATOM 2301 O O . GLY B 1 50 ? -10.078 14.391 -2.711 1 95.25 50 GLY B O 1
ATOM 2302 N N . PRO B 1 51 ? -11.938 13.742 -3.898 1 93.94 51 PRO B N 1
ATOM 2303 C CA . PRO B 1 51 ? -11.102 12.93 -4.785 1 93.94 51 PRO B CA 1
ATOM 2304 C C . PRO B 1 51 ? -10.125 13.766 -5.613 1 93.94 51 PRO B C 1
ATOM 2306 O O . PRO B 1 51 ? -10.469 14.875 -6.039 1 93.94 51 PRO B O 1
ATOM 2309 N N . THR B 1 52 ? -8.953 13.258 -5.77 1 95.5 52 THR B N 1
ATOM 2310 C CA . THR B 1 52 ? -7.824 13.992 -6.324 1 95.5 52 THR B CA 1
ATOM 2311 C C . THR B 1 52 ? -8.211 14.656 -7.645 1 95.5 52 THR B C 1
ATOM 2313 O O . THR B 1 52 ? -7.902 15.828 -7.875 1 95.5 52 THR B O 1
ATOM 2316 N N . PRO B 1 53 ? -8.969 13.922 -8.547 1 94.75 53 PRO B N 1
ATOM 2317 C CA . PRO B 1 53 ? -9.266 14.539 -9.844 1 94.75 53 PRO B CA 1
ATOM 2318 C C . PRO B 1 53 ? -10.094 15.812 -9.711 1 94.75 53 PRO B C 1
ATOM 2320 O O . PRO B 1 53 ? -10.078 16.656 -10.617 1 94.75 53 PRO B O 1
ATOM 2323 N N . ALA B 1 54 ? -10.734 16 -8.625 1 96.19 54 ALA B N 1
ATOM 2324 C CA . ALA B 1 54 ? -11.633 17.141 -8.453 1 96.19 54 ALA B CA 1
ATOM 2325 C C . ALA B 1 54 ? -10.852 18.422 -8.172 1 96.19 54 ALA B C 1
ATOM 2327 O O . ALA B 1 54 ? -11.391 19.516 -8.297 1 96.19 54 ALA B O 1
ATOM 2328 N N . TRP B 1 55 ? -9.562 18.297 -7.812 1 98.06 55 TRP B N 1
ATOM 2329 C CA . TRP B 1 55 ? -8.898 19.516 -7.367 1 98.06 55 TRP B CA 1
ATOM 2330 C C . TRP B 1 55 ? -7.469 19.578 -7.906 1 98.06 55 TRP B C 1
ATOM 2332 O O . TRP B 1 55 ? -6.824 20.625 -7.84 1 98.06 55 TRP B O 1
ATOM 2342 N N . VAL B 1 56 ? -6.941 18.531 -8.5 1 98.12 56 VAL B N 1
ATOM 2343 C CA . VAL B 1 56 ? -5.508 18.438 -8.75 1 98.12 56 VAL B CA 1
ATOM 2344 C C . VAL B 1 56 ? -5.098 19.484 -9.789 1 98.12 56 VAL B C 1
ATOM 2346 O O . VAL B 1 56 ? -4.02 20.078 -9.688 1 98.12 56 VAL B O 1
ATOM 2349 N N . ASP B 1 57 ? -5.875 19.75 -10.797 1 98.25 57 ASP B N 1
ATOM 2350 C CA . ASP B 1 57 ? -5.512 20.719 -11.836 1 98.25 57 ASP B CA 1
ATOM 2351 C C . ASP B 1 57 ? -5.465 22.141 -11.281 1 98.25 57 ASP B C 1
ATOM 2353 O O . ASP B 1 57 ? -4.562 22.906 -11.617 1 98.25 57 ASP B O 1
ATOM 2357 N N . LYS B 1 58 ? -6.449 22.453 -10.516 1 98.25 58 LYS B N 1
ATOM 2358 C CA . LYS B 1 58 ? -6.438 23.766 -9.867 1 98.25 58 LYS B CA 1
ATOM 2359 C C . LYS B 1 58 ? -5.262 23.891 -8.906 1 98.25 58 LYS B C 1
ATOM 2361 O O . LYS B 1 58 ? -4.625 24.953 -8.828 1 98.25 58 LYS B O 1
ATOM 2366 N N . ALA B 1 59 ? -4.953 22.875 -8.172 1 98.62 59 ALA B N 1
ATOM 2367 C CA . ALA B 1 59 ? -3.838 22.859 -7.227 1 98.62 59 ALA B CA 1
ATOM 2368 C C . ALA B 1 59 ? -2.512 23.109 -7.938 1 98.62 59 ALA B C 1
ATOM 2370 O O . ALA B 1 59 ? -1.648 23.828 -7.422 1 98.62 59 ALA B O 1
ATOM 2371 N N . LYS B 1 60 ? -2.363 22.5 -9.078 1 98.31 60 LYS B N 1
ATOM 2372 C CA . LYS B 1 60 ? -1.146 22.719 -9.859 1 98.31 60 LYS B CA 1
ATOM 2373 C C . LYS B 1 60 ? -0.911 24.203 -10.125 1 98.31 60 LYS B C 1
ATOM 2375 O O . LYS B 1 60 ? 0.236 24.641 -10.219 1 98.31 60 LYS B O 1
ATOM 2380 N N . GLU B 1 61 ? -1.979 24.875 -10.156 1 97.56 61 GLU B N 1
ATOM 2381 C CA . GLU B 1 61 ? -1.905 26.281 -10.547 1 97.56 61 GLU B CA 1
ATOM 2382 C C . GLU B 1 61 ? -1.663 27.172 -9.336 1 97.56 61 GLU B C 1
ATOM 2384 O O . GLU B 1 61 ? -0.972 28.188 -9.438 1 97.56 61 GLU B O 1
ATOM 2389 N N . ASN B 1 62 ? -2.271 26.75 -8.211 1 97.69 62 ASN B N 1
ATOM 2390 C CA . ASN B 1 62 ? -2.316 27.859 -7.246 1 97.69 62 ASN B CA 1
ATOM 2391 C C . ASN B 1 62 ? -2.145 27.344 -5.812 1 97.69 62 ASN B C 1
ATOM 2393 O O . ASN B 1 62 ? -2.219 28.125 -4.863 1 97.69 62 ASN B O 1
ATOM 2397 N N . ALA B 1 63 ? -1.894 26.125 -5.629 1 98.69 63 ALA B N 1
ATOM 2398 C CA . ALA B 1 63 ? -1.82 25.578 -4.273 1 98.69 63 ALA B CA 1
ATOM 2399 C C . ALA B 1 63 ? -0.646 26.172 -3.506 1 98.69 63 ALA B C 1
ATOM 2401 O O . ALA B 1 63 ? 0.447 26.328 -4.055 1 98.69 63 ALA B O 1
ATOM 2402 N N . ASP B 1 64 ? -0.892 26.5 -2.248 1 98.81 64 ASP B N 1
ATOM 2403 C CA . ASP B 1 64 ? 0.188 26.75 -1.3 1 98.81 64 ASP B CA 1
ATOM 2404 C C . ASP B 1 64 ? 0.643 25.469 -0.628 1 98.81 64 ASP B C 1
ATOM 2406 O O . ASP B 1 64 ? 1.844 25.203 -0.506 1 98.81 64 ASP B O 1
ATOM 2410 N N . LEU B 1 65 ? -0.304 24.688 -0.202 1 98.94 65 LEU B N 1
ATOM 2411 C CA . LEU B 1 65 ? -0.071 23.453 0.542 1 98.94 65 LEU B CA 1
ATOM 2412 C C . LEU B 1 65 ? -0.884 22.297 -0.043 1 98.94 65 LEU B C 1
ATOM 2414 O O . LEU B 1 65 ? -2.006 22.5 -0.513 1 98.94 65 LEU B O 1
ATOM 2418 N N . ILE B 1 66 ? -0.31 21.141 0.013 1 98.94 66 ILE B N 1
ATOM 2419 C CA . ILE B 1 66 ? -0.997 19.906 -0.337 1 98.94 66 ILE B CA 1
ATOM 2420 C C . ILE B 1 66 ? -0.89 18.922 0.818 1 98.94 66 ILE B C 1
ATOM 2422 O O . ILE B 1 66 ? 0.205 18.656 1.326 1 98.94 66 ILE B O 1
ATOM 2426 N N . PHE B 1 67 ? -2.006 18.453 1.3 1 98.81 67 PHE B N 1
ATOM 2427 C CA . PHE B 1 67 ? -1.973 17.422 2.32 1 98.81 67 PHE B CA 1
ATOM 2428 C C . PHE B 1 67 ? -2.449 16.094 1.754 1 98.81 67 PHE B C 1
ATOM 2430 O O . PHE B 1 67 ? -3.162 16.062 0.747 1 98.81 67 PHE B O 1
ATOM 2437 N N . SER B 1 68 ? -2.006 15.016 2.32 1 98.31 68 SER B N 1
ATOM 2438 C CA . SER B 1 68 ? -2.328 13.664 1.873 1 98.31 68 SER B CA 1
ATOM 2439 C C . SER B 1 68 ? -2.865 12.812 3.02 1 98.31 68 SER B C 1
ATOM 2441 O O . SER B 1 68 ? -2.721 13.18 4.188 1 98.31 68 SER B O 1
ATOM 2443 N N . GLY B 1 69 ? -3.506 11.742 2.604 1 97 69 GLY B N 1
ATOM 2444 C CA . GLY B 1 69 ? -4.02 10.805 3.586 1 97 69 GLY B CA 1
ATOM 2445 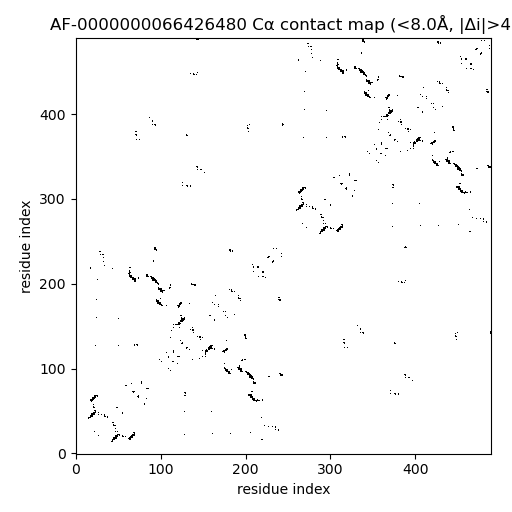C C . GLY B 1 69 ? -3.033 9.703 3.939 1 97 69 GLY B C 1
ATOM 2446 O O . GLY B 1 69 ? -3.316 8.859 4.785 1 97 69 GLY B O 1
ATOM 2447 N N . ASN B 1 70 ? -1.937 9.633 3.266 1 97.38 70 ASN B N 1
ATOM 2448 C CA . ASN B 1 70 ? -0.809 8.758 3.57 1 97.38 70 ASN B CA 1
ATOM 2449 C C . ASN B 1 70 ? 0.412 9.102 2.721 1 97.38 70 ASN B C 1
ATOM 2451 O O . ASN B 1 70 ? 0.348 9.977 1.86 1 97.38 70 ASN B O 1
ATOM 2455 N N . THR B 1 71 ? 1.482 8.422 2.992 1 97.69 71 THR B N 1
ATOM 2456 C CA . THR B 1 71 ? 2.764 8.695 2.352 1 97.69 71 THR B CA 1
ATOM 2457 C C . THR B 1 71 ? 2.697 8.391 0.858 1 97.69 71 THR B C 1
ATOM 2459 O O . THR B 1 71 ? 3.188 9.164 0.036 1 97.69 71 THR B O 1
ATOM 2462 N N . SER B 1 72 ? 2.102 7.254 0.477 1 96.12 72 SER B N 1
ATOM 2463 C CA . SER B 1 72 ? 2.043 6.898 -0.938 1 96.12 72 SER B CA 1
ATOM 2464 C C . SER B 1 72 ? 1.248 7.93 -1.732 1 96.12 72 SER B C 1
ATOM 2466 O O . SER B 1 72 ? 1.577 8.227 -2.883 1 96.12 72 SER B O 1
ATOM 2468 N N . MET B 1 73 ? 0.221 8.453 -1.19 1 97.25 73 MET B N 1
ATOM 2469 C CA . MET B 1 73 ? -0.542 9.523 -1.825 1 97.25 73 MET B CA 1
ATOM 2470 C C . MET B 1 73 ? 0.322 10.758 -2.025 1 97.25 73 MET B C 1
ATOM 2472 O O . MET B 1 73 ? 0.303 11.367 -3.098 1 97.25 73 MET B O 1
ATOM 2476 N N . MET B 1 74 ? 1.062 11.133 -1.013 1 98.25 74 MET B N 1
ATOM 2477 C CA . MET B 1 74 ? 1.938 12.297 -1.117 1 98.25 74 MET B CA 1
ATOM 2478 C C . MET B 1 74 ? 2.971 12.102 -2.223 1 98.25 74 MET B C 1
ATOM 2480 O O . MET B 1 74 ? 3.223 13.016 -3.01 1 98.25 74 MET B O 1
ATOM 2484 N N . ASP B 1 75 ? 3.539 10.906 -2.266 1 96.75 75 ASP B N 1
ATOM 2485 C CA . ASP B 1 75 ? 4.5 10.609 -3.324 1 96.75 75 ASP B CA 1
ATOM 2486 C C . ASP B 1 75 ? 3.857 10.75 -4.703 1 96.75 75 ASP B C 1
ATOM 2488 O O . ASP B 1 75 ? 4.488 11.242 -5.641 1 96.75 75 ASP B O 1
ATOM 2492 N N . ASP B 1 76 ? 2.625 10.297 -4.809 1 95.81 76 ASP B N 1
ATOM 2493 C CA . ASP B 1 76 ? 1.904 10.438 -6.07 1 95.81 76 ASP B CA 1
ATOM 2494 C C . ASP B 1 76 ? 1.664 11.906 -6.41 1 95.81 76 ASP B C 1
ATOM 2496 O O . ASP B 1 76 ? 1.776 12.305 -7.57 1 95.81 76 ASP B O 1
ATOM 2500 N N . PHE B 1 77 ? 1.275 12.695 -5.402 1 98.12 77 PHE B N 1
ATOM 2501 C CA . PHE B 1 77 ? 1.078 14.125 -5.621 1 98.12 77 PHE B CA 1
ATOM 2502 C C . PHE B 1 77 ? 2.363 14.781 -6.105 1 98.12 77 PHE B C 1
ATOM 2504 O O . PHE B 1 77 ? 2.332 15.641 -6.992 1 98.12 77 PHE B O 1
ATOM 2511 N N . ALA B 1 78 ? 3.457 14.398 -5.523 1 96.62 78 ALA B N 1
ATOM 2512 C CA . ALA B 1 78 ? 4.738 14.977 -5.914 1 96.62 78 ALA B CA 1
ATOM 2513 C C . ALA B 1 78 ? 5.035 14.719 -7.387 1 96.62 78 ALA B C 1
ATOM 2515 O O . ALA B 1 78 ? 5.672 15.539 -8.055 1 96.62 78 ALA B O 1
ATOM 2516 N N . LYS B 1 79 ? 4.594 13.609 -7.891 1 94.94 79 LYS B N 1
ATOM 2517 C CA . LYS B 1 79 ? 4.77 13.297 -9.305 1 94.94 79 LYS B CA 1
ATOM 2518 C C . LYS B 1 79 ? 3.865 14.156 -10.18 1 94.94 79 LYS B C 1
ATOM 2520 O O . LYS B 1 79 ? 4.234 14.516 -11.297 1 94.94 79 LYS B O 1
ATOM 2525 N N . LYS B 1 80 ? 2.736 14.492 -9.672 1 96.81 80 LYS B N 1
ATOM 2526 C CA . LYS B 1 80 ? 1.719 15.188 -10.453 1 96.81 80 LYS B CA 1
ATOM 2527 C C . LYS B 1 80 ? 1.878 16.703 -10.336 1 96.81 80 LYS B C 1
ATOM 2529 O O . LYS B 1 80 ? 1.426 17.453 -11.211 1 96.81 80 LYS B O 1
ATOM 2534 N N . ILE B 1 81 ? 2.42 17.094 -9.227 1 97.81 81 ILE B N 1
ATOM 2535 C CA . ILE B 1 81 ? 2.582 18.5 -8.93 1 97.81 81 ILE B CA 1
ATOM 2536 C C . ILE B 1 81 ? 4.062 18.828 -8.758 1 97.81 81 ILE B C 1
ATOM 2538 O O . ILE B 1 81 ? 4.574 18.859 -7.637 1 97.81 81 ILE B O 1
ATOM 2542 N N . PRO B 1 82 ? 4.695 19.203 -9.828 1 95.56 82 PRO B N 1
ATOM 2543 C CA . PRO B 1 82 ? 6.152 19.359 -9.805 1 95.56 82 PRO B CA 1
ATOM 2544 C C . PRO B 1 82 ? 6.617 20.438 -8.82 1 95.56 82 PRO B C 1
ATOM 2546 O O . PRO B 1 82 ? 7.77 20.422 -8.391 1 95.56 82 PRO B O 1
ATOM 2549 N N . SER B 1 83 ? 5.738 21.344 -8.508 1 97.31 83 SER B N 1
ATOM 2550 C CA . SER B 1 83 ? 6.109 22.438 -7.609 1 97.31 83 SER B CA 1
ATOM 2551 C C . SER B 1 83 ? 6.098 21.969 -6.156 1 97.31 83 SER B C 1
ATOM 2553 O O . SER B 1 83 ? 6.523 22.719 -5.266 1 97.31 83 SER B O 1
ATOM 2555 N N . LEU B 1 84 ? 5.625 20.828 -5.902 1 98.06 84 LEU B N 1
ATOM 2556 C CA . LEU B 1 84 ? 5.527 20.312 -4.539 1 98.06 84 LEU B CA 1
ATOM 2557 C C . LEU B 1 84 ? 6.906 19.969 -3.984 1 98.06 84 LEU B C 1
ATOM 2559 O O . LEU B 1 84 ? 7.734 19.375 -4.68 1 98.06 84 LEU B O 1
ATOM 2563 N N . SER B 1 85 ? 7.184 20.375 -2.725 1 95.69 85 SER B N 1
ATOM 2564 C CA . SER B 1 85 ? 8.492 20.156 -2.113 1 95.69 85 SER B CA 1
ATOM 2565 C C . SER B 1 85 ? 8.422 19.047 -1.061 1 95.69 85 SER B C 1
ATOM 2567 O O . SER B 1 85 ? 7.957 19.281 0.059 1 95.69 85 SER B O 1
ATOM 2569 N N . LEU B 1 86 ? 9.039 17.922 -1.354 1 94.44 86 LEU B N 1
ATOM 2570 C CA . LEU B 1 86 ? 9.07 16.828 -0.393 1 94.44 86 LEU B CA 1
ATOM 2571 C C . LEU B 1 86 ? 10.125 17.062 0.678 1 94.44 86 LEU B C 1
ATOM 2573 O O . LEU B 1 86 ? 10.086 16.453 1.744 1 94.44 86 LEU B O 1
ATOM 2577 N N . GLU B 1 87 ? 11.062 17.984 0.39 1 93.44 87 GLU B N 1
ATOM 2578 C CA . GLU B 1 87 ? 12.094 18.312 1.371 1 93.44 87 GLU B CA 1
ATOM 2579 C C . GLU B 1 87 ? 11.5 19.047 2.572 1 93.44 87 GLU B C 1
ATOM 2581 O O . GLU B 1 87 ? 12.07 19.031 3.664 1 93.44 87 GLU B O 1
ATOM 2586 N N . ASN B 1 88 ? 10.359 19.703 2.359 1 96.56 88 ASN B N 1
ATOM 2587 C CA . ASN B 1 88 ? 9.688 20.453 3.418 1 96.56 88 ASN B CA 1
ATOM 2588 C C . ASN B 1 88 ? 8.406 19.766 3.871 1 96.56 88 ASN B C 1
ATOM 2590 O O . ASN B 1 88 ? 7.484 20.422 4.359 1 96.56 88 ASN B O 1
ATOM 2594 N N . LEU B 1 89 ? 8.344 18.5 3.631 1 97.81 89 LEU B N 1
ATOM 2595 C CA . LEU B 1 89 ? 7.184 17.703 4.016 1 97.81 89 LEU B CA 1
ATOM 2596 C C . LEU B 1 89 ? 7.109 17.547 5.531 1 97.81 89 LEU B C 1
ATOM 2598 O O . LEU B 1 89 ? 8.141 17.5 6.207 1 97.81 89 LEU B O 1
ATOM 2602 N N . SER B 1 90 ? 5.91 17.5 6.07 1 97.94 90 SER B N 1
ATOM 2603 C CA . SER B 1 90 ? 5.648 17.203 7.477 1 97.94 90 SER B CA 1
ATOM 2604 C C . SER B 1 90 ? 4.715 16 7.625 1 97.94 90 SER B C 1
ATOM 2606 O O . SER B 1 90 ? 3.688 15.93 6.949 1 97.94 90 SER B O 1
ATOM 2608 N N . VAL B 1 91 ? 5.156 15.055 8.445 1 97.5 91 VAL B N 1
ATOM 2609 C CA . VAL B 1 91 ? 4.246 13.992 8.875 1 97.5 91 VAL B CA 1
ATOM 2610 C C . VAL B 1 91 ? 3.34 14.508 9.984 1 97.5 91 VAL B C 1
ATOM 2612 O O . VAL B 1 91 ? 3.822 14.977 11.023 1 97.5 91 VAL B O 1
ATOM 2615 N N . LEU B 1 92 ? 2.068 14.492 9.82 1 97.06 92 LEU B N 1
ATOM 2616 C CA . LEU B 1 92 ? 1.142 15.164 10.727 1 97.06 92 LEU B CA 1
ATOM 2617 C C . LEU B 1 92 ? 0.681 14.219 11.828 1 97.06 92 LEU B C 1
ATOM 2619 O O . LEU B 1 92 ? 1.07 14.375 12.992 1 97.06 92 LEU B O 1
ATOM 2623 N N . ASN B 1 93 ? -0.169 13.227 11.539 1 95.88 93 ASN B N 1
ATOM 2624 C CA . ASN B 1 93 ? -0.708 12.273 12.5 1 95.88 93 ASN B CA 1
ATOM 2625 C C . ASN B 1 93 ? -0.92 10.898 11.867 1 95.88 93 ASN B C 1
ATOM 2627 O O . ASN B 1 93 ? -0.865 10.758 10.648 1 95.88 93 ASN B O 1
ATOM 2631 N N . VAL B 1 94 ? -1.065 9.898 12.695 1 96.38 94 VAL B N 1
ATOM 2632 C CA . VAL B 1 94 ? -1.203 8.508 12.273 1 96.38 94 VAL B CA 1
ATOM 2633 C C . VAL B 1 94 ? -2.566 7.969 12.703 1 96.38 94 VAL B C 1
ATOM 2635 O O . VAL B 1 94 ? -3.121 8.406 13.719 1 96.38 94 VAL B O 1
ATOM 2638 N N . ARG B 1 95 ? -3.074 7.074 11.93 1 96.25 95 ARG B N 1
ATOM 2639 C CA . ARG B 1 95 ? -4.324 6.422 12.297 1 96.25 95 ARG B CA 1
ATOM 2640 C C . ARG B 1 95 ? -4.266 4.922 12.023 1 96.25 95 ARG B C 1
ATOM 2642 O O . ARG B 1 95 ? -3.533 4.48 11.133 1 96.25 95 ARG B O 1
ATOM 2649 N N . PRO B 1 96 ? -5.035 4.168 12.805 1 96.38 96 PRO B N 1
ATOM 2650 C CA . PRO B 1 96 ? -5.086 2.721 12.578 1 96.38 96 PRO B CA 1
ATOM 2651 C C . PRO B 1 96 ? -6.133 2.326 11.531 1 96.38 96 PRO B C 1
ATOM 2653 O O . PRO B 1 96 ? -7.164 2.994 11.406 1 96.38 96 PRO B O 1
ATOM 2656 N N . SER B 1 97 ? -5.832 1.27 10.836 1 96.88 97 SER B N 1
ATOM 2657 C CA . SER B 1 97 ? -6.859 0.569 10.07 1 96.88 97 SER B CA 1
ATOM 2658 C C . SER B 1 97 ? -7.715 -0.312 10.977 1 96.88 97 SER B C 1
ATOM 2660 O O . SER B 1 97 ? -7.309 -0.645 12.094 1 96.88 97 SER B O 1
ATOM 2662 N N . GLY B 1 98 ? -8.852 -0.624 10.539 1 97.12 98 GLY B N 1
ATOM 2663 C CA . GLY B 1 98 ? -9.758 -1.545 11.211 1 97.12 98 GLY B CA 1
ATOM 2664 C C . GLY B 1 98 ? -10.93 -1.967 10.344 1 97.12 98 GLY B C 1
ATOM 2665 O O . GLY B 1 98 ? -10.867 -1.879 9.117 1 97.12 98 GLY B O 1
ATOM 2666 N N . ILE B 1 99 ? -11.875 -2.52 11.07 1 98.31 99 ILE B N 1
ATOM 2667 C CA . ILE B 1 99 ? -13.078 -3.049 10.438 1 98.31 99 ILE B CA 1
ATOM 2668 C C . ILE B 1 99 ? -14.305 -2.336 10.992 1 98.31 99 ILE B C 1
ATOM 2670 O O . ILE B 1 99 ? -14.484 -2.244 12.211 1 98.31 99 ILE B O 1
ATOM 2674 N N . ILE B 1 100 ? -15.055 -1.735 10.078 1 98.12 100 ILE B N 1
ATOM 2675 C CA . ILE B 1 100 ? -16.375 -1.233 10.461 1 98.12 100 ILE B CA 1
ATOM 2676 C C . ILE B 1 100 ? -17.422 -2.326 10.266 1 98.12 100 ILE B C 1
ATOM 2678 O O . ILE B 1 100 ? -17.438 -2.996 9.227 1 98.12 100 ILE B O 1
ATOM 2682 N N . VAL B 1 101 ? -18.219 -2.535 11.227 1 98.31 101 VAL B N 1
ATOM 2683 C CA . VAL B 1 101 ? -19.328 -3.473 11.102 1 98.31 101 VAL B CA 1
ATOM 2684 C C . VAL B 1 101 ? -20.656 -2.758 11.391 1 98.31 101 VAL B C 1
ATOM 2686 O O . VAL B 1 101 ? -20.656 -1.602 11.82 1 98.31 101 VAL B O 1
ATOM 2689 N N . ARG B 1 102 ? -21.75 -3.461 11.047 1 97.38 102 ARG B N 1
ATOM 2690 C CA . ARG B 1 102 ? -23.078 -2.916 11.273 1 97.38 102 ARG B CA 1
ATOM 2691 C C . ARG B 1 102 ? -23.328 -2.67 12.758 1 97.38 102 ARG B C 1
ATOM 2693 O O . ARG B 1 102 ? -22.766 -3.363 13.609 1 97.38 102 ARG B O 1
ATOM 2700 N N . PRO B 1 103 ? -24.266 -1.637 12.93 1 94.75 103 PRO B N 1
ATOM 2701 C CA . PRO B 1 103 ? -24.641 -1.46 14.336 1 94.75 103 PRO B CA 1
ATOM 2702 C C . PRO B 1 103 ? -25.25 -2.721 14.953 1 94.75 103 PRO B C 1
ATOM 2704 O O . PRO B 1 103 ? -25.922 -3.482 14.258 1 94.75 103 PRO B O 1
ATOM 2707 N N . ASN B 1 104 ? -25.016 -3.082 16.172 1 93.19 104 ASN B N 1
ATOM 2708 C CA . ASN B 1 104 ? -25.469 -4.258 16.922 1 93.19 104 ASN B CA 1
ATOM 2709 C C . ASN B 1 104 ? -24.672 -5.504 16.531 1 93.19 104 ASN B C 1
ATOM 2711 O O . ASN B 1 104 ? -24.859 -6.57 17.109 1 93.19 104 ASN B O 1
ATOM 2715 N N . ASN B 1 105 ? -23.922 -5.438 15.352 1 96.81 105 ASN B N 1
ATOM 2716 C CA . ASN B 1 105 ? -22.969 -6.469 14.961 1 96.81 105 ASN B CA 1
ATOM 2717 C C . ASN B 1 105 ? -23.656 -7.82 14.773 1 96.81 105 ASN B C 1
ATOM 2719 O O . ASN B 1 105 ? -23.266 -8.812 15.383 1 96.81 105 ASN B O 1
ATOM 2723 N N . PRO B 1 106 ? -24.609 -7.895 13.875 1 96.81 106 PRO B N 1
ATOM 2724 C CA . PRO B 1 106 ? -25.406 -9.117 13.734 1 96.81 106 PRO B CA 1
ATOM 2725 C C . PRO B 1 106 ? -24.562 -10.336 13.391 1 96.81 106 PRO B C 1
ATOM 2727 O O . PRO B 1 106 ? -24.969 -11.469 13.672 1 96.81 106 PRO B O 1
ATOM 2730 N N . LYS B 1 107 ? -23.375 -10.156 12.789 1 97.5 107 LYS B N 1
ATOM 2731 C CA . LYS B 1 107 ? -22.516 -11.273 12.406 1 97.5 107 LYS B CA 1
ATOM 2732 C C . LYS B 1 107 ? -21.516 -11.594 13.516 1 97.5 107 LYS B C 1
ATOM 2734 O O . LYS B 1 107 ? -20.641 -12.453 13.344 1 97.5 107 LYS B O 1
ATOM 2739 N N . ASN B 1 108 ? -21.547 -10.875 14.68 1 97.81 108 ASN B N 1
ATOM 2740 C CA . ASN B 1 108 ? -20.703 -11.094 15.859 1 97.81 108 ASN B CA 1
ATOM 2741 C C . ASN B 1 108 ? -19.219 -11.07 15.5 1 97.81 108 ASN B C 1
ATOM 2743 O O . ASN B 1 108 ? -18.484 -11.992 15.852 1 97.81 108 ASN B O 1
ATOM 2747 N N . ILE B 1 109 ? -18.859 -10.078 14.711 1 98.44 109 ILE B N 1
ATOM 2748 C CA . ILE B 1 109 ? -17.469 -9.867 14.32 1 98.44 109 ILE B CA 1
ATOM 2749 C C . ILE B 1 109 ? -16.703 -9.195 15.453 1 98.44 109 ILE B C 1
ATOM 2751 O O . ILE B 1 109 ? -17.062 -8.102 15.883 1 98.44 109 ILE B O 1
ATOM 2755 N N . LYS B 1 110 ? -15.602 -9.82 15.914 1 97.44 110 LYS B N 1
ATOM 2756 C CA . LYS B 1 110 ? -14.852 -9.305 17.062 1 97.44 110 LYS B CA 1
ATOM 2757 C C . LYS B 1 110 ? -13.398 -9.023 16.672 1 97.44 110 LYS B C 1
ATOM 2759 O O . LYS B 1 110 ? -12.695 -8.289 17.375 1 97.44 110 LYS B O 1
ATOM 2764 N N . ASN B 1 111 ? -12.945 -9.68 15.688 1 97.62 111 ASN B N 1
ATOM 2765 C CA . ASN B 1 111 ? -11.578 -9.539 15.219 1 97.62 111 ASN B CA 1
ATOM 2766 C C . ASN B 1 111 ? -11.461 -9.797 13.719 1 97.62 111 ASN B C 1
ATOM 2768 O O . ASN B 1 111 ? -12.469 -10.062 13.055 1 97.62 111 ASN B O 1
ATOM 2772 N N . PHE B 1 112 ? -10.289 -9.648 13.164 1 98.38 112 PHE B N 1
ATOM 2773 C CA . PHE B 1 112 ? -10.062 -9.742 11.727 1 98.38 112 PHE B CA 1
ATOM 2774 C C . PHE B 1 112 ? -10.391 -11.141 11.211 1 98.38 112 PHE B C 1
ATOM 2776 O O . PHE B 1 112 ? -10.953 -11.289 10.133 1 98.38 112 PHE B O 1
ATOM 2783 N N . GLU B 1 113 ? -10.102 -12.18 11.969 1 98.12 113 GLU B N 1
ATOM 2784 C CA . GLU B 1 113 ? -10.336 -13.555 11.539 1 98.12 113 GLU B CA 1
ATOM 2785 C C . GLU B 1 113 ? -11.82 -13.82 11.328 1 98.12 113 GLU B C 1
ATOM 2787 O O . GLU B 1 113 ? -12.195 -14.672 10.508 1 98.12 113 GLU B O 1
ATOM 2792 N N . ASP B 1 114 ? -12.617 -13.086 12.016 1 98.69 114 ASP B N 1
ATOM 2793 C CA . ASP B 1 114 ? -14.055 -13.297 11.914 1 98.69 114 ASP B CA 1
ATOM 2794 C C . ASP B 1 114 ? -14.57 -12.883 10.531 1 98.69 114 ASP B C 1
ATOM 2796 O O . ASP B 1 114 ? -15.555 -13.438 10.047 1 98.69 114 ASP B O 1
ATOM 2800 N N . ILE B 1 115 ? -13.898 -11.961 9.891 1 98.81 115 ILE B N 1
ATOM 2801 C CA . ILE B 1 115 ? -14.406 -11.547 8.586 1 98.81 115 ILE B CA 1
ATOM 2802 C C . ILE B 1 115 ? -13.914 -12.5 7.504 1 98.81 115 ILE B C 1
ATOM 2804 O O . ILE B 1 115 ? -14.305 -12.391 6.344 1 98.81 115 ILE B O 1
ATOM 2808 N N . LEU B 1 116 ? -13.031 -13.422 7.871 1 98.69 116 LEU B N 1
ATOM 2809 C CA . LEU B 1 116 ? -12.516 -14.422 6.949 1 98.69 116 LEU B CA 1
ATOM 2810 C C . LEU B 1 116 ? -13.445 -15.625 6.875 1 98.69 116 LEU B C 1
ATOM 2812 O O . LEU B 1 116 ? -13.297 -16.484 5.996 1 98.69 116 LEU B O 1
ATOM 2816 N N . LYS B 1 117 ? -14.391 -15.719 7.777 1 98.62 117 LYS B N 1
ATOM 2817 C CA . LYS B 1 117 ? -15.32 -16.844 7.801 1 98.62 117 LYS B CA 1
ATOM 2818 C C . LYS B 1 117 ? -16.266 -16.812 6.598 1 98.62 117 LYS B C 1
ATOM 2820 O O . LYS B 1 117 ? -16.5 -15.742 6.027 1 98.62 117 LYS B O 1
ATOM 2825 N N . ASP B 1 118 ? -16.812 -18 6.27 1 98 118 ASP B N 1
ATOM 2826 C CA . ASP B 1 118 ? -17.75 -18.109 5.164 1 98 118 ASP B CA 1
ATOM 2827 C C . ASP B 1 118 ? -19.016 -17.297 5.453 1 98 118 ASP B C 1
ATOM 2829 O O . ASP B 1 118 ? -19.484 -17.25 6.598 1 98 118 ASP B O 1
ATOM 2833 N N . GLY B 1 119 ? -19.484 -16.719 4.43 1 97.75 119 GLY B N 1
ATOM 2834 C CA . GLY B 1 119 ? -20.781 -16.047 4.543 1 97.75 119 GLY B CA 1
ATOM 2835 C C . GLY B 1 119 ? -20.656 -14.594 4.973 1 97.75 119 GLY B C 1
ATOM 2836 O O . GLY B 1 119 ? -21.672 -13.938 5.227 1 97.75 119 GLY B O 1
ATOM 2837 N N . ILE B 1 120 ? -19.469 -14.094 5.133 1 98.75 120 ILE B N 1
ATOM 2838 C CA . ILE B 1 120 ? -19.266 -12.688 5.465 1 98.75 120 ILE B CA 1
ATOM 2839 C C . ILE B 1 120 ? -18.984 -11.891 4.191 1 98.75 120 ILE B C 1
ATOM 2841 O O . ILE B 1 120 ? -18.062 -12.234 3.432 1 98.75 120 ILE B O 1
ATOM 2845 N N . ASN B 1 121 ? -19.75 -10.836 3.893 1 98.75 121 ASN B N 1
ATOM 2846 C CA . ASN B 1 121 ? -19.531 -9.938 2.768 1 98.75 121 ASN B CA 1
ATOM 2847 C C . ASN B 1 121 ? -18.672 -8.734 3.168 1 98.75 121 ASN B C 1
ATOM 2849 O O . ASN B 1 121 ? -19.109 -7.887 3.941 1 98.75 121 ASN B O 1
ATOM 2853 N N . VAL B 1 122 ? -17.531 -8.68 2.568 1 98.88 122 VAL B N 1
ATOM 2854 C CA . VAL B 1 122 ? -16.562 -7.66 2.943 1 98.88 122 VAL B CA 1
ATOM 2855 C C . VAL B 1 122 ? -16.422 -6.633 1.823 1 98.88 122 VAL B C 1
ATOM 2857 O O . VAL B 1 122 ? -16.438 -6.988 0.642 1 98.88 122 VAL B O 1
ATOM 2860 N N . MET B 1 123 ? -16.391 -5.367 2.191 1 98.88 123 MET B N 1
ATOM 2861 C CA . MET B 1 123 ? -16.016 -4.281 1.293 1 98.88 123 MET B CA 1
ATOM 2862 C C . MET B 1 123 ? -14.641 -3.729 1.655 1 98.88 123 MET B C 1
ATOM 2864 O O . MET B 1 123 ? -14.312 -3.574 2.836 1 98.88 123 MET B O 1
ATOM 2868 N N . VAL B 1 124 ? -13.797 -3.516 0.669 1 98.5 124 VAL B N 1
ATOM 2869 C CA . VAL B 1 124 ? -12.5 -2.875 0.854 1 98.5 124 VAL B CA 1
ATOM 2870 C C . VAL B 1 124 ? -12.43 -1.598 0.018 1 98.5 124 VAL B C 1
ATOM 2872 O O . VAL B 1 124 ? -13.297 -1.353 -0.825 1 98.5 124 VAL B O 1
ATOM 2875 N N . VAL B 1 125 ? -11.477 -0.78 0.357 1 97.31 125 VAL B N 1
ATOM 2876 C CA . VAL B 1 125 ? -11.156 0.379 -0.469 1 97.31 125 VAL B CA 1
ATOM 2877 C C . VAL B 1 125 ? -9.906 0.096 -1.294 1 97.31 125 VAL B C 1
ATOM 2879 O O . VAL B 1 125 ? -8.859 -0.257 -0.745 1 97.31 125 VAL B O 1
ATOM 2882 N N . ASP B 1 126 ? -10.023 0.084 -2.559 1 93.94 126 ASP B N 1
ATOM 2883 C CA . ASP B 1 126 ? -8.906 -0.104 -3.48 1 93.94 126 ASP B CA 1
ATOM 2884 C C . ASP B 1 126 ? -8.531 1.21 -4.16 1 93.94 126 ASP B C 1
ATOM 2886 O O . ASP B 1 126 ? -8.719 1.367 -5.367 1 93.94 126 ASP B O 1
ATOM 2890 N N . GLY B 1 127 ? -7.938 2.076 -3.467 1 91.69 127 GLY B N 1
ATOM 2891 C CA . GLY B 1 127 ? -7.547 3.41 -3.895 1 91.69 127 GLY B CA 1
ATOM 2892 C C . GLY B 1 127 ? -7.508 4.414 -2.756 1 91.69 127 GLY B C 1
ATOM 2893 O O . GLY B 1 127 ? -7.742 4.059 -1.6 1 91.69 127 GLY B O 1
ATOM 2894 N N . ALA B 1 128 ? -7.102 5.645 -3.129 1 86.75 128 ALA B N 1
ATOM 2895 C CA . ALA B 1 128 ? -7.141 6.844 -2.299 1 86.75 128 ALA B CA 1
ATOM 2896 C C . ALA B 1 128 ? -6.543 6.578 -0.92 1 86.75 128 ALA B C 1
ATOM 2898 O O . ALA B 1 128 ? -7.207 6.77 0.101 1 86.75 128 ALA B O 1
ATOM 2899 N N . GLY B 1 129 ? -5.371 6.137 -0.794 1 90.44 129 GLY B N 1
ATOM 2900 C CA . GLY B 1 129 ? -4.641 6.008 0.456 1 90.44 129 GLY B CA 1
ATOM 2901 C C . GLY B 1 129 ? -4.773 4.637 1.09 1 90.44 129 GLY B C 1
ATOM 2902 O O . GLY B 1 129 ? -4.223 4.387 2.164 1 90.44 129 GLY B O 1
ATOM 2903 N N . GLN B 1 130 ? -5.465 3.713 0.449 1 95.69 130 GLN B N 1
ATOM 2904 C CA . GLN B 1 130 ? -5.68 2.398 1.044 1 95.69 130 GLN B CA 1
ATOM 2905 C C . GLN B 1 130 ? -5.266 1.286 0.083 1 95.69 130 GLN B C 1
ATOM 2907 O O . GLN B 1 130 ? -5.746 0.156 0.19 1 95.69 130 GLN B O 1
ATOM 2912 N N . VAL B 1 131 ? -4.438 1.63 -0.911 1 93.69 131 VAL B N 1
ATOM 2913 C CA . VAL B 1 131 ? -3.93 0.621 -1.834 1 93.69 131 VAL B CA 1
ATOM 2914 C C . VAL B 1 131 ? -3.119 -0.42 -1.066 1 93.69 131 VAL B C 1
ATOM 2916 O O . VAL B 1 131 ? -2.191 -0.075 -0.329 1 93.69 131 VAL B O 1
ATOM 2919 N N . GLY B 1 132 ? -3.533 -1.687 -1.204 1 95.75 132 GLY B N 1
ATOM 2920 C CA . GLY B 1 132 ? -2.787 -2.791 -0.622 1 95.75 132 GLY B CA 1
ATOM 2921 C C . GLY B 1 132 ? -3.062 -2.982 0.857 1 95.75 132 GLY B C 1
ATOM 2922 O O . GLY B 1 132 ? -2.543 -3.916 1.475 1 95.75 132 GLY B O 1
ATOM 2923 N N . LEU B 1 133 ? -3.951 -2.123 1.381 1 97.56 133 LEU B N 1
ATOM 2924 C CA . LEU B 1 133 ? -4.164 -2.113 2.824 1 97.56 133 LEU B CA 1
ATOM 2925 C C . LEU B 1 133 ? -4.707 -3.453 3.305 1 97.56 133 LEU B C 1
ATOM 2927 O O . LEU B 1 133 ? -4.195 -4.027 4.27 1 97.56 133 LEU B O 1
ATOM 2931 N N . TYR B 1 134 ? -5.719 -4.008 2.635 1 98.38 134 TYR B N 1
ATOM 2932 C CA . TYR B 1 134 ? -6.375 -5.215 3.119 1 98.38 134 TYR B CA 1
ATOM 2933 C C . TYR B 1 134 ? -5.457 -6.426 2.986 1 98.38 134 TYR B C 1
ATOM 2935 O O . TYR B 1 134 ? -5.52 -7.355 3.795 1 98.38 134 TYR B O 1
ATOM 2943 N N . GLU B 1 135 ? -4.574 -6.414 1.978 1 98.31 135 GLU B N 1
ATOM 2944 C CA . GLU B 1 135 ? -3.564 -7.465 1.886 1 98.31 135 GLU B CA 1
ATOM 2945 C C . GLU B 1 135 ? -2.607 -7.414 3.074 1 98.31 135 GLU B C 1
ATOM 2947 O O . GLU B 1 135 ? -2.324 -8.438 3.693 1 98.31 135 GLU B O 1
ATOM 2952 N N . ASP B 1 136 ? -2.129 -6.195 3.354 1 98.12 136 ASP B N 1
ATOM 2953 C CA . ASP B 1 136 ? -1.191 -6.031 4.461 1 98.12 136 ASP B CA 1
ATOM 2954 C C . ASP B 1 136 ? -1.822 -6.461 5.781 1 98.12 136 ASP B C 1
ATOM 2956 O O . ASP B 1 136 ? -1.16 -7.078 6.621 1 98.12 136 ASP B O 1
ATOM 2960 N N . MET B 1 137 ? -3.074 -6.176 5.91 1 98.31 137 MET B N 1
ATOM 2961 C CA . MET B 1 137 ? -3.783 -6.605 7.113 1 98.31 137 MET B CA 1
ATOM 2962 C C . MET B 1 137 ? -3.924 -8.125 7.152 1 98.31 137 MET B C 1
ATOM 2964 O O . MET B 1 137 ? -3.639 -8.75 8.172 1 98.31 137 MET B O 1
ATOM 2968 N N . ALA B 1 138 ? -4.328 -8.711 6.078 1 98.44 138 ALA B N 1
ATOM 2969 C CA . ALA B 1 138 ? -4.578 -10.148 6.004 1 98.44 138 ALA B CA 1
ATOM 2970 C C . ALA B 1 138 ? -3.295 -10.938 6.25 1 98.44 138 ALA B C 1
ATOM 2972 O O . ALA B 1 138 ? -3.334 -12.031 6.816 1 98.44 138 ALA B O 1
ATOM 2973 N N . LEU B 1 139 ? -2.182 -10.383 5.867 1 97.31 139 LEU B N 1
ATOM 2974 C CA . LEU B 1 139 ? -0.943 -11.148 5.867 1 97.31 139 LEU B CA 1
ATOM 2975 C C . LEU B 1 139 ? -0.044 -10.734 7.027 1 97.31 139 LEU B C 1
ATOM 2977 O O . LEU B 1 139 ? 1.125 -11.125 7.082 1 97.31 139 LEU B O 1
ATOM 2981 N N . LYS B 1 140 ? -0.566 -9.945 7.902 1 95.69 140 LYS B N 1
ATOM 2982 C CA . LYS B 1 140 ? 0.249 -9.5 9.031 1 95.69 140 LYS B CA 1
ATOM 2983 C C . LYS B 1 140 ? 0.837 -10.695 9.781 1 95.69 140 LYS B C 1
ATOM 2985 O O . LYS B 1 140 ? 1.942 -10.609 10.32 1 95.69 140 LYS B O 1
ATOM 2990 N N . SER B 1 141 ? 0.151 -11.867 9.859 1 93.31 141 SER B N 1
ATOM 2991 C CA . SER B 1 141 ? 0.623 -13.078 10.523 1 93.31 141 SER B CA 1
ATOM 2992 C C . SER B 1 141 ? 1.395 -13.969 9.562 1 93.31 141 SER B C 1
ATOM 2994 O O . SER B 1 141 ? 1.753 -15.102 9.906 1 93.31 141 SER B O 1
ATOM 2996 N N . ALA B 1 142 ? 1.56 -13.57 8.359 1 93.75 142 ALA B N 1
ATOM 2997 C CA . ALA B 1 142 ? 2.289 -14.289 7.316 1 93.75 142 ALA B CA 1
ATOM 2998 C C . ALA B 1 142 ? 1.53 -15.539 6.879 1 93.75 142 ALA B C 1
ATOM 3000 O O . ALA B 1 142 ? 2.121 -16.469 6.324 1 93.75 142 ALA B O 1
ATOM 3001 N N . LYS B 1 143 ? 0.233 -15.586 7.164 1 94.81 143 LYS B N 1
ATOM 3002 C CA . LYS B 1 143 ? -0.572 -16.734 6.766 1 94.81 143 LYS B CA 1
ATOM 3003 C C . LYS B 1 143 ? -1.273 -16.484 5.434 1 94.81 143 LYS B C 1
ATOM 3005 O O . LYS B 1 143 ? -2.273 -15.766 5.379 1 94.81 143 LYS B O 1
ATOM 3010 N N . ARG B 1 144 ? -0.82 -17.203 4.434 1 95.81 144 ARG B N 1
ATOM 3011 C CA . ARG B 1 144 ? -1.374 -17.094 3.088 1 95.81 144 ARG B CA 1
ATOM 3012 C C . ARG B 1 144 ? -2.875 -17.359 3.092 1 95.81 144 ARG B C 1
ATOM 3014 O O . ARG B 1 144 ? -3.629 -16.703 2.367 1 95.81 144 ARG B O 1
ATOM 3021 N N . GLU B 1 145 ? -3.309 -18.297 3.912 1 96.25 145 GLU B N 1
ATOM 3022 C CA . GLU B 1 145 ? -4.699 -18.734 3.975 1 96.25 145 GLU B CA 1
ATOM 3023 C C . GLU B 1 145 ? -5.629 -17.578 4.324 1 96.25 145 GLU B C 1
ATOM 3025 O O . GLU B 1 145 ? -6.773 -17.531 3.869 1 96.25 145 GLU B O 1
ATOM 3030 N N . ASN B 1 146 ? -5.145 -16.625 5.129 1 97.94 146 ASN B N 1
ATOM 3031 C CA . ASN B 1 146 ? -5.961 -15.477 5.484 1 97.94 146 ASN B CA 1
ATOM 3032 C C . ASN B 1 146 ? -6.32 -14.648 4.254 1 97.94 146 ASN B C 1
ATOM 3034 O O . ASN B 1 146 ? -7.465 -14.219 4.105 1 97.94 146 ASN B O 1
ATOM 3038 N N . LEU B 1 147 ? -5.348 -14.453 3.377 1 98 147 LEU B N 1
ATOM 3039 C CA . LEU B 1 147 ? -5.602 -13.68 2.166 1 98 147 LEU B CA 1
ATOM 3040 C C . LEU B 1 147 ? -6.508 -14.445 1.21 1 98 147 LEU B C 1
ATOM 3042 O O . LEU B 1 147 ? -7.379 -13.859 0.564 1 98 147 LEU B O 1
ATOM 3046 N N . VAL B 1 148 ? -6.305 -15.789 1.105 1 97.44 148 VAL B N 1
ATOM 3047 C CA . VAL B 1 148 ? -7.164 -16.625 0.275 1 97.44 148 VAL B CA 1
ATOM 3048 C C . VAL B 1 148 ? -8.617 -16.453 0.699 1 97.44 148 VAL B C 1
ATOM 3050 O O . VAL B 1 148 ? -9.492 -16.188 -0.136 1 97.44 148 VAL B O 1
ATOM 3053 N N . LYS B 1 149 ? -8.867 -16.562 1.972 1 98.25 149 LYS B N 1
ATOM 3054 C CA . LYS B 1 149 ? -10.219 -16.453 2.51 1 98.25 149 LYS B CA 1
ATOM 3055 C C . LYS B 1 149 ? -10.773 -15.039 2.328 1 98.25 149 LYS B C 1
ATOM 3057 O O . LYS B 1 149 ? -11.938 -14.867 1.966 1 98.25 149 LYS B O 1
ATOM 3062 N N . LEU B 1 150 ? -9.953 -14.008 2.576 1 98.62 150 LEU B N 1
ATOM 3063 C CA . LEU B 1 150 ? -10.414 -12.633 2.434 1 98.62 150 LEU B CA 1
ATOM 3064 C C . LEU B 1 150 ? -10.812 -12.336 0.993 1 98.62 150 LEU B C 1
ATOM 3066 O O . LEU B 1 150 ? -11.867 -11.742 0.748 1 98.62 150 LEU B O 1
ATOM 3070 N N . ARG B 1 151 ? -9.953 -12.797 0.054 1 98.25 151 ARG B N 1
ATOM 3071 C CA . ARG B 1 151 ? -10.227 -12.57 -1.361 1 98.25 151 ARG B CA 1
ATOM 3072 C C . ARG B 1 151 ? -11.578 -13.148 -1.76 1 98.25 151 ARG B C 1
ATOM 3074 O O . ARG B 1 151 ? -12.305 -12.555 -2.559 1 98.25 151 ARG B O 1
ATOM 3081 N N . LYS B 1 152 ? -11.922 -14.258 -1.185 1 97.5 152 LYS B N 1
ATOM 3082 C CA . LYS B 1 152 ? -13.203 -14.906 -1.461 1 97.5 152 LYS B CA 1
ATOM 3083 C C . LYS B 1 152 ? -14.367 -14.086 -0.908 1 97.5 152 LYS B C 1
ATOM 3085 O O . LYS B 1 152 ? -15.43 -14.016 -1.521 1 97.5 152 LYS B O 1
ATOM 3090 N N . ASN B 1 153 ? -14.141 -13.438 0.173 1 98.56 153 ASN B N 1
ATOM 3091 C CA . ASN B 1 153 ? -15.219 -12.766 0.894 1 98.56 153 ASN B CA 1
ATOM 3092 C C . ASN B 1 153 ? -15.406 -11.328 0.408 1 98.56 153 ASN B C 1
ATOM 3094 O O . ASN B 1 153 ? -16.422 -10.703 0.693 1 98.56 153 ASN B O 1
ATOM 3098 N N . ILE B 1 154 ? -14.453 -10.75 -0.295 1 98.31 154 ILE B N 1
ATOM 3099 C CA . ILE B 1 154 ? -14.578 -9.391 -0.792 1 98.31 154 ILE B CA 1
ATOM 3100 C C . ILE B 1 154 ? -15.609 -9.344 -1.918 1 98.31 154 ILE B C 1
ATOM 3102 O O . ILE B 1 154 ? -15.492 -10.07 -2.906 1 98.31 154 ILE B O 1
ATOM 3106 N N . LYS B 1 155 ? -16.594 -8.43 -1.726 1 97.94 155 LYS B N 1
ATOM 3107 C CA . LYS B 1 155 ? -17.656 -8.305 -2.711 1 97.94 155 LYS B CA 1
ATOM 3108 C C . LYS B 1 155 ? -17.594 -6.957 -3.432 1 97.94 155 LYS B C 1
ATOM 3110 O O . LYS B 1 155 ? -18.094 -6.816 -4.547 1 97.94 155 LYS B O 1
ATOM 3115 N N . ILE B 1 156 ? -17 -5.973 -2.76 1 97.75 156 ILE B N 1
ATOM 3116 C CA . ILE B 1 156 ? -16.953 -4.633 -3.336 1 97.75 156 ILE B CA 1
ATOM 3117 C C . ILE B 1 156 ? -15.57 -4.027 -3.119 1 97.75 156 ILE B C 1
ATOM 3119 O O . ILE B 1 156 ? -15.031 -4.082 -2.014 1 97.75 156 ILE B O 1
ATOM 3123 N N . TYR B 1 157 ? -15.008 -3.527 -4.176 1 96.94 157 TYR B N 1
ATOM 3124 C CA . TYR B 1 157 ? -13.805 -2.701 -4.164 1 96.94 157 TYR B CA 1
ATOM 3125 C C . TYR B 1 157 ? -14.141 -1.238 -4.426 1 96.94 157 TYR B C 1
ATOM 3127 O O . TYR B 1 157 ? -14.32 -0.833 -5.578 1 96.94 157 TYR B O 1
ATOM 3135 N N . ALA B 1 158 ? -14.234 -0.473 -3.352 1 97.19 158 ALA B N 1
ATOM 3136 C CA . ALA B 1 158 ? -14.562 0.94 -3.521 1 97.19 158 ALA B CA 1
ATOM 3137 C C . ALA B 1 158 ? -13.352 1.73 -4.004 1 97.19 158 ALA B C 1
ATOM 3139 O O . ALA B 1 158 ? -12.227 1.485 -3.562 1 97.19 158 ALA B O 1
ATOM 3140 N N . LYS B 1 159 ? -13.57 2.734 -4.785 1 94.75 159 LYS B N 1
ATOM 3141 C CA . LYS B 1 159 ? -12.492 3.506 -5.391 1 94.75 159 LYS B CA 1
ATOM 3142 C C . LYS B 1 159 ? -11.867 4.465 -4.379 1 94.75 159 LYS B C 1
ATOM 3144 O O . LYS B 1 159 ? -10.727 4.898 -4.547 1 94.75 159 LYS B O 1
ATOM 3149 N N . ASN B 1 160 ? -12.602 4.879 -3.424 1 94.62 160 ASN B N 1
ATOM 3150 C CA . ASN B 1 160 ? -12.156 5.746 -2.34 1 94.62 160 ASN B CA 1
ATOM 3151 C C . ASN B 1 160 ? -13.047 5.617 -1.11 1 94.62 160 ASN B C 1
ATOM 3153 O O . ASN B 1 160 ? -14.07 4.926 -1.151 1 94.62 160 ASN B O 1
ATOM 3157 N N . SER B 1 161 ? -12.625 6.262 -0.032 1 95.44 161 SER B N 1
ATOM 3158 C CA . SER B 1 161 ? -13.32 6.109 1.244 1 95.44 161 SER B CA 1
ATOM 3159 C C . SER B 1 161 ? -14.727 6.699 1.185 1 95.44 161 SER B C 1
ATOM 3161 O O . SER B 1 161 ? -15.656 6.148 1.769 1 95.44 161 SER B O 1
ATOM 31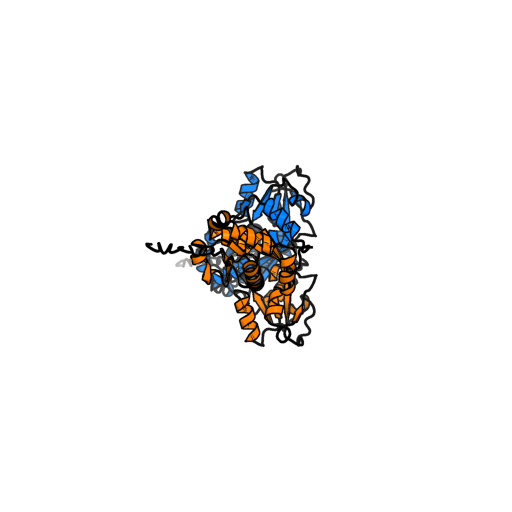63 N N . LYS B 1 162 ? -14.883 7.852 0.498 1 92.5 162 LYS B N 1
ATOM 3164 C CA . LYS B 1 162 ? -16.219 8.445 0.386 1 92.5 162 LYS B CA 1
ATOM 3165 C C . LYS B 1 162 ? -17.188 7.504 -0.314 1 92.5 162 LYS B C 1
ATOM 3167 O O . LYS B 1 162 ? -18.312 7.312 0.143 1 92.5 162 LYS B O 1
ATOM 3172 N N . ALA B 1 163 ? -16.75 6.918 -1.402 1 95.56 163 ALA B N 1
ATOM 3173 C CA . ALA B 1 163 ? -17.578 5.957 -2.121 1 95.56 163 ALA B CA 1
ATOM 3174 C C . ALA B 1 163 ? -17.922 4.758 -1.239 1 95.56 163 ALA B C 1
ATOM 3176 O O . ALA B 1 163 ? -19.031 4.238 -1.284 1 95.56 163 ALA B O 1
ATOM 3177 N N . ALA B 1 164 ? -16.984 4.301 -0.447 1 97.31 164 ALA B N 1
ATOM 3178 C CA . ALA B 1 164 ? -17.203 3.176 0.458 1 97.31 164 ALA B CA 1
ATOM 3179 C C . ALA B 1 164 ? -18.266 3.508 1.5 1 97.31 164 ALA B C 1
ATOM 3181 O O . ALA B 1 164 ? -19.156 2.701 1.765 1 97.31 164 ALA B O 1
ATOM 3182 N N . VAL B 1 165 ? -18.141 4.688 2.053 1 96 165 VAL B N 1
ATOM 3183 C CA . VAL B 1 165 ? -19.078 5.129 3.072 1 96 165 VAL B CA 1
ATOM 3184 C C . VAL B 1 165 ? -20.484 5.238 2.469 1 96 165 VAL B C 1
ATOM 3186 O O . VAL B 1 165 ? -21.469 4.812 3.084 1 96 165 VAL B O 1
ATOM 3189 N N . ASP B 1 166 ? -20.531 5.824 1.258 1 96.38 166 ASP B N 1
ATOM 3190 C CA . ASP B 1 166 ? -21.812 5.895 0.568 1 96.38 166 ASP B CA 1
ATOM 3191 C C . ASP B 1 166 ? -22.406 4.504 0.345 1 96.38 166 ASP B C 1
ATOM 3193 O O . ASP B 1 166 ? -23.594 4.273 0.595 1 96.38 166 ASP B O 1
ATOM 3197 N N . GLU B 1 167 ? -21.609 3.584 -0.112 1 97.88 167 GLU B N 1
ATOM 3198 C CA . GLU B 1 167 ? -22.047 2.205 -0.321 1 97.88 167 GLU B CA 1
ATOM 3199 C C . GLU B 1 167 ? -22.484 1.562 0.99 1 97.88 167 GLU B C 1
ATOM 3201 O O . GLU B 1 167 ? -23.516 0.877 1.036 1 97.88 167 GLU B O 1
ATOM 3206 N N . TRP B 1 168 ? -21.75 1.775 2.01 1 97.88 168 TRP B N 1
ATOM 3207 C CA . TRP B 1 168 ? -22.094 1.261 3.332 1 97.88 168 TRP B CA 1
ATOM 3208 C C . TRP B 1 168 ? -23.5 1.716 3.746 1 97.88 168 TRP B C 1
ATOM 3210 O O . TRP B 1 168 ? -24.297 0.918 4.246 1 97.88 168 TRP B O 1
ATOM 3220 N N . ASN B 1 169 ? -23.797 2.945 3.51 1 97.44 169 ASN B N 1
ATOM 3221 C CA . ASN B 1 169 ? -25.062 3.543 3.916 1 97.44 169 ASN B CA 1
ATOM 3222 C C . ASN B 1 169 ? -26.234 3 3.094 1 97.44 169 ASN B C 1
ATOM 3224 O O . ASN B 1 169 ? -27.359 2.904 3.59 1 97.44 169 ASN B O 1
ATOM 3228 N N . ASN B 1 170 ? -25.938 2.586 1.904 1 97.56 170 ASN B N 1
ATOM 3229 C CA . ASN B 1 170 ? -27.031 2.303 0.978 1 97.56 170 ASN B CA 1
ATOM 3230 C C . ASN B 1 170 ? -27.188 0.804 0.729 1 97.56 170 ASN B C 1
ATOM 3232 O O . ASN B 1 170 ? -28.141 0.37 0.082 1 97.56 170 ASN B O 1
ATOM 3236 N N . ASN B 1 171 ? -26.266 0.027 1.12 1 97.88 171 ASN B N 1
ATOM 3237 C CA . ASN B 1 171 ? -26.266 -1.407 0.854 1 97.88 171 ASN B CA 1
ATOM 3238 C C . ASN B 1 171 ? -26.172 -2.215 2.145 1 97.88 171 ASN B C 1
ATOM 3240 O O . ASN B 1 171 ? -25.062 -2.525 2.609 1 97.88 171 ASN B O 1
ATOM 3244 N N . PRO B 1 172 ? -27.25 -2.631 2.631 1 96.25 172 PRO B N 1
ATOM 3245 C CA . PRO B 1 172 ? -27.266 -3.346 3.91 1 96.25 172 PRO B CA 1
ATOM 3246 C C . PRO B 1 172 ? -26.672 -4.75 3.803 1 96.25 172 PRO B C 1
ATOM 3248 O O . PRO B 1 172 ? -26.484 -5.422 4.82 1 96.25 172 PRO B O 1
ATOM 3251 N N . ASN B 1 173 ? -26.297 -5.172 2.631 1 97.5 173 ASN B N 1
ATOM 3252 C CA . ASN B 1 173 ? -25.797 -6.527 2.428 1 97.5 173 ASN B CA 1
ATOM 3253 C C . ASN B 1 173 ? -24.297 -6.625 2.705 1 97.5 173 ASN B C 1
ATOM 3255 O O . ASN B 1 173 ? -23.734 -7.719 2.719 1 97.5 173 ASN B O 1
ATOM 3259 N N . ILE B 1 174 ? -23.641 -5.523 2.912 1 98.44 174 ILE B N 1
ATOM 3260 C CA . ILE B 1 174 ? -22.234 -5.531 3.297 1 98.44 174 ILE B CA 1
ATOM 3261 C C . ILE B 1 174 ? -22.125 -5.676 4.812 1 98.44 174 ILE B C 1
ATOM 3263 O O . ILE B 1 174 ? -22.672 -4.867 5.562 1 98.44 174 ILE B O 1
ATOM 3267 N N . ASP B 1 175 ? -21.328 -6.691 5.262 1 98.56 175 ASP B N 1
ATOM 3268 C CA . ASP B 1 175 ? -21.234 -7.008 6.684 1 98.56 175 ASP B CA 1
ATOM 3269 C C . ASP B 1 175 ? -20.078 -6.262 7.332 1 98.56 175 ASP B C 1
ATOM 3271 O O . ASP B 1 175 ? -20.125 -5.945 8.523 1 98.56 175 ASP B O 1
ATOM 3275 N N . ALA B 1 176 ? -19.031 -6.059 6.586 1 98.75 176 ALA B N 1
ATOM 3276 C CA . ALA B 1 176 ? -17.797 -5.48 7.125 1 98.75 176 ALA B CA 1
ATOM 3277 C C . ALA B 1 176 ? -17.109 -4.594 6.094 1 98.75 176 ALA B C 1
ATOM 3279 O O . ALA B 1 176 ? -17.109 -4.906 4.902 1 98.75 176 ALA B O 1
ATOM 3280 N N . LEU B 1 177 ? -16.547 -3.477 6.527 1 98.75 177 LEU B N 1
ATOM 3281 C CA . LEU B 1 177 ? -15.773 -2.539 5.723 1 98.75 177 LEU B CA 1
ATOM 3282 C C . LEU B 1 177 ? -14.375 -2.34 6.309 1 98.75 177 LEU B C 1
ATOM 3284 O O . LEU B 1 177 ? -14.234 -1.896 7.453 1 98.75 177 LEU B O 1
ATOM 3288 N N . ILE B 1 178 ? -13.336 -2.781 5.582 1 98.62 178 ILE B N 1
ATOM 3289 C CA . ILE B 1 178 ? -11.961 -2.473 5.977 1 98.62 178 ILE B CA 1
ATOM 3290 C C . ILE B 1 178 ? -11.633 -1.026 5.609 1 98.62 178 ILE B C 1
ATOM 3292 O O . ILE B 1 178 ? -11.703 -0.646 4.438 1 98.62 178 ILE B O 1
ATOM 3296 N N . ILE B 1 179 ? -11.305 -0.221 6.602 1 97.62 179 ILE B N 1
ATOM 3297 C CA . ILE B 1 179 ? -11.094 1.199 6.344 1 97.62 179 ILE B CA 1
ATOM 3298 C C . ILE B 1 179 ? -10.367 1.839 7.52 1 97.62 179 ILE B C 1
ATOM 3300 O O . ILE B 1 179 ? -10.023 1.159 8.492 1 97.62 179 ILE B O 1
ATOM 3304 N N . TRP B 1 180 ? -10.078 3.109 7.441 1 96.44 180 TRP B N 1
ATOM 3305 C CA . TRP B 1 180 ? -9.414 3.859 8.5 1 96.44 180 TRP B CA 1
ATOM 3306 C C . TRP B 1 180 ? -10.398 4.234 9.602 1 96.44 180 TRP B C 1
ATOM 3308 O O . TRP B 1 180 ? -11.562 4.527 9.32 1 96.44 180 TRP B O 1
ATOM 3318 N N . SER B 1 181 ? -9.906 4.418 10.844 1 94.12 181 SER B N 1
ATOM 3319 C CA . SER B 1 181 ? -10.703 4.598 12.055 1 94.12 181 SER B CA 1
ATOM 3320 C C . SER B 1 181 ? -11.539 5.871 11.977 1 94.12 181 SER B C 1
ATOM 3322 O O . SER B 1 181 ? -12.68 5.895 12.438 1 94.12 181 SER B O 1
ATOM 3324 N N . HIS B 1 182 ? -10.984 6.871 11.367 1 93.31 182 HIS B N 1
ATOM 3325 C CA . HIS B 1 182 ? -11.672 8.156 11.406 1 93.31 182 HIS B CA 1
ATOM 3326 C C . HIS B 1 182 ? -12.945 8.125 10.57 1 93.31 182 HIS B C 1
ATOM 3328 O O . HIS B 1 182 ? -13.852 8.93 10.789 1 93.31 182 HIS B O 1
ATOM 3334 N N . TRP B 1 183 ? -13.141 7.195 9.719 1 92.94 183 TRP B N 1
ATOM 3335 C CA . TRP B 1 183 ? -14.359 7.086 8.922 1 92.94 183 TRP B CA 1
ATOM 3336 C C . TRP B 1 183 ? -15.492 6.484 9.742 1 92.94 183 TRP B C 1
ATOM 3338 O O . TRP B 1 183 ? -16.672 6.746 9.477 1 92.94 183 TRP B O 1
ATOM 3348 N N . ALA B 1 184 ? -15.133 5.641 10.711 1 91.38 184 ALA B N 1
ATOM 3349 C CA . ALA B 1 184 ? -16.156 5.148 11.625 1 91.38 184 ALA B CA 1
ATOM 3350 C C . ALA B 1 184 ? -16.812 6.301 12.383 1 91.38 184 ALA B C 1
ATOM 3352 O O . ALA B 1 184 ? -18.031 6.332 12.539 1 91.38 184 ALA B O 1
ATOM 3353 N N . LYS B 1 185 ? -16 7.18 12.789 1 86.31 185 LYS B N 1
ATOM 3354 C CA . LYS B 1 185 ? -16.516 8.359 13.477 1 86.31 185 LYS B CA 1
ATOM 3355 C C . LYS B 1 185 ? -17.391 9.203 12.555 1 86.31 185 LYS B C 1
ATOM 3357 O O . LYS B 1 185 ? -18.438 9.703 12.969 1 86.31 185 LYS B O 1
ATOM 3362 N N . ALA B 1 186 ? -16.984 9.32 11.312 1 88.75 186 ALA B N 1
ATOM 3363 C CA . ALA B 1 186 ? -17.734 10.086 10.32 1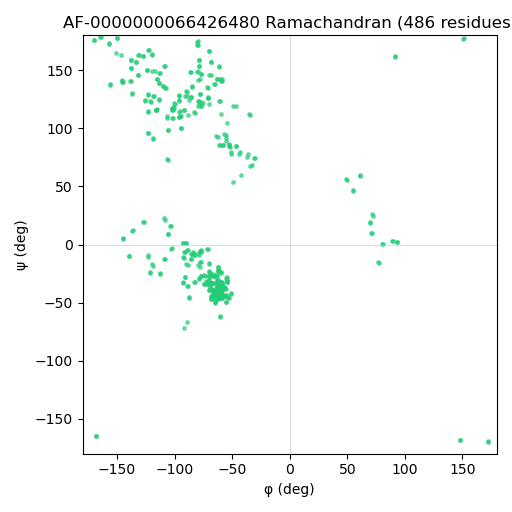 88.75 186 ALA B CA 1
ATOM 3364 C C . ALA B 1 186 ? -19.109 9.469 10.086 1 88.75 186 ALA B C 1
ATOM 3366 O O . ALA B 1 186 ? -20.078 10.188 9.828 1 88.75 186 ALA B O 1
ATOM 3367 N N . LEU B 1 187 ? -19.219 8.18 10.148 1 92.81 187 LEU B N 1
ATOM 3368 C CA . LEU B 1 187 ? -20.484 7.469 9.977 1 92.81 187 LEU B CA 1
ATOM 3369 C C . LEU B 1 187 ? -21.375 7.617 11.211 1 92.81 187 LEU B C 1
ATOM 3371 O O . LEU B 1 187 ? -22.594 7.695 11.094 1 92.81 187 LEU B O 1
ATOM 3375 N N . GLY B 1 188 ? -20.75 7.672 12.352 1 91.62 188 GLY B N 1
ATOM 3376 C CA . GLY B 1 188 ? -21.5 7.793 13.602 1 91.62 188 GLY B CA 1
ATOM 3377 C C . GLY B 1 188 ? -21.828 6.453 14.227 1 91.62 188 GLY B C 1
ATOM 3378 O O . GLY B 1 188 ? -21.891 5.438 13.539 1 91.62 188 GLY B O 1
ATOM 3379 N N . ASP B 1 189 ? -22.156 6.492 15.477 1 88.12 189 ASP B N 1
ATOM 3380 C CA . ASP B 1 189 ? -22.344 5.293 16.281 1 88.12 189 ASP B CA 1
ATOM 3381 C C . ASP B 1 189 ? -23.609 4.539 15.867 1 88.12 189 ASP B C 1
ATOM 3383 O O . ASP B 1 189 ? -23.703 3.326 16.078 1 88.12 189 ASP B O 1
ATOM 3387 N N . ASP B 1 190 ? -24.469 5.203 15.289 1 92.81 190 ASP B N 1
ATOM 3388 C CA . ASP B 1 190 ? -25.734 4.582 14.914 1 92.81 190 ASP B CA 1
ATOM 3389 C C . ASP B 1 190 ? -25.594 3.828 13.594 1 92.81 190 ASP B C 1
ATOM 3391 O O . ASP B 1 190 ? -26.484 3.055 13.227 1 92.81 190 ASP B O 1
ATOM 3395 N N . LYS B 1 191 ? -24.469 4.039 12.984 1 93.19 191 LYS B N 1
ATOM 3396 C CA . LYS B 1 191 ? -24.328 3.434 11.656 1 93.19 191 LYS B CA 1
ATOM 3397 C C . LYS B 1 191 ? -23.109 2.531 11.594 1 93.19 191 LYS B C 1
ATOM 3399 O O . LYS B 1 191 ? -22.953 1.743 10.656 1 93.19 191 LYS B O 1
ATOM 3404 N N . ALA B 1 192 ? -22.297 2.619 12.633 1 93.25 192 ALA B N 1
ATOM 3405 C CA . ALA B 1 192 ? -21.031 1.92 12.492 1 93.25 192 ALA B CA 1
ATOM 3406 C C . ALA B 1 192 ? -20.438 1.566 13.852 1 93.25 192 ALA B C 1
ATOM 3408 O O . ALA B 1 192 ? -20.516 2.359 14.789 1 93.25 192 ALA B O 1
ATOM 3409 N N . LEU B 1 193 ? -19.922 0.411 14.016 1 95.5 193 LEU B N 1
ATOM 3410 C CA . LEU B 1 193 ? -19.047 -0.034 15.094 1 95.5 193 LEU B CA 1
ATOM 3411 C C . LEU B 1 193 ? -17.641 -0.354 14.562 1 95.5 193 LEU B C 1
ATOM 3413 O O . LEU B 1 193 ? -17.5 -1.148 13.633 1 95.5 193 LEU B O 1
ATOM 3417 N N . PHE B 1 194 ? -16.656 0.256 15.125 1 96.06 194 PHE B N 1
ATOM 3418 C CA . PHE B 1 194 ? -15.281 0.088 14.672 1 96.06 194 PHE B CA 1
ATOM 3419 C C . PHE B 1 194 ? -14.555 -0.959 15.508 1 96.06 194 PHE B C 1
ATOM 3421 O O . PHE B 1 194 ? -14.547 -0.88 16.734 1 96.06 194 PHE B O 1
ATOM 3428 N N . ILE B 1 195 ? -13.953 -1.91 14.852 1 96.12 195 ILE B N 1
ATOM 3429 C CA . ILE B 1 195 ? -13.188 -2.969 15.5 1 96.12 195 ILE B CA 1
ATOM 3430 C C . ILE B 1 195 ? -11.719 -2.867 15.086 1 96.12 195 ILE B C 1
ATOM 3432 O O . ILE B 1 195 ? -11.398 -2.945 13.898 1 96.12 195 ILE B O 1
ATOM 3436 N N . LYS B 1 196 ? -10.914 -2.607 16.031 1 94.31 196 LYS B N 1
ATOM 3437 C CA . LYS B 1 196 ? -9.477 -2.648 15.812 1 94.31 196 LYS B CA 1
ATOM 3438 C C . LYS B 1 196 ? -8.875 -3.939 16.359 1 94.31 196 LYS B C 1
ATOM 3440 O O . LYS B 1 196 ? -9.031 -4.254 17.531 1 94.31 196 LYS B O 1
ATOM 3445 N N . ASP B 1 197 ? -8.312 -4.695 15.523 1 95.56 197 ASP B N 1
ATOM 3446 C CA . ASP B 1 197 ? -7.605 -5.918 15.883 1 95.56 197 ASP B CA 1
ATOM 3447 C C . ASP B 1 197 ? -6.094 -5.703 15.875 1 95.56 197 ASP B C 1
ATOM 3449 O O . ASP B 1 197 ? -5.496 -5.516 14.812 1 95.56 197 ASP B O 1
ATOM 3453 N N . LYS B 1 198 ? -5.414 -5.828 17.047 1 94.19 198 LYS B N 1
ATOM 3454 C CA . LYS B 1 198 ? -3.984 -5.551 17.172 1 94.19 198 LYS B CA 1
ATOM 3455 C C . LYS B 1 198 ? -3.162 -6.484 16.297 1 94.19 198 LYS B C 1
ATOM 3457 O O . LYS B 1 198 ? -2.051 -6.141 15.883 1 94.19 198 LYS B O 1
ATOM 3462 N N . ASN B 1 199 ? -3.738 -7.59 15.961 1 95.25 199 ASN B N 1
ATOM 3463 C CA . ASN B 1 199 ? -3.002 -8.586 15.188 1 95.25 199 ASN B CA 1
ATOM 3464 C C . ASN B 1 199 ? -3.137 -8.352 13.688 1 95.25 199 ASN B C 1
ATOM 3466 O O . ASN B 1 199 ? -2.479 -9.016 12.883 1 95.25 199 ASN B O 1
ATOM 3470 N N . ALA B 1 200 ? -3.943 -7.379 13.305 1 97.25 200 ALA B N 1
ATOM 3471 C CA . ALA B 1 200 ? -4.145 -7.141 11.883 1 97.25 200 ALA B CA 1
ATOM 3472 C C . ALA B 1 200 ? -4.117 -5.648 11.562 1 97.25 200 ALA B C 1
ATOM 3474 O O . ALA B 1 200 ? -4.391 -5.242 10.43 1 97.25 200 ALA B O 1
ATOM 3475 N N . VAL B 1 201 ? -3.717 -4.809 12.461 1 97.19 201 VAL B N 1
ATOM 3476 C CA . VAL B 1 201 ? -3.814 -3.363 12.305 1 97.19 201 VAL B CA 1
ATOM 3477 C C . VAL B 1 201 ? -2.607 -2.844 11.531 1 97.19 201 VAL B C 1
ATOM 3479 O O . VAL B 1 201 ? -1.482 -3.303 11.734 1 97.19 201 VAL B O 1
ATOM 3482 N N . ILE B 1 202 ? -2.828 -1.97 10.602 1 97.25 202 ILE B N 1
ATOM 3483 C CA . ILE B 1 202 ? -1.848 -1.177 9.859 1 97.25 202 ILE B CA 1
ATOM 3484 C C . ILE B 1 202 ? -2.041 0.304 10.18 1 97.25 202 ILE B C 1
ATOM 3486 O O . ILE B 1 202 ? -3.168 0.761 10.383 1 97.25 202 ILE B O 1
ATOM 3490 N N . TYR B 1 203 ? -0.937 1.027 10.281 1 96.88 203 TYR B N 1
ATOM 3491 C CA . TYR B 1 203 ? -0.992 2.467 10.516 1 96.88 203 TYR B CA 1
ATOM 3492 C C . TYR B 1 203 ? -0.459 3.234 9.312 1 96.88 203 TYR B C 1
ATOM 3494 O O . TYR B 1 203 ? 0.534 2.832 8.703 1 96.88 203 TYR B O 1
ATOM 3502 N N . ARG B 1 204 ? -1.1 4.309 8.961 1 97.5 204 ARG B N 1
ATOM 3503 C CA . ARG B 1 204 ? -0.61 5.242 7.953 1 97.5 204 ARG B CA 1
ATOM 3504 C C . ARG B 1 204 ? -0.833 6.688 8.391 1 97.5 204 ARG B C 1
ATOM 3506 O O . ARG B 1 204 ? -1.666 6.957 9.258 1 97.5 204 ARG B O 1
ATOM 3513 N N . ALA B 1 205 ? -0.077 7.559 7.816 1 97.19 205 ALA B N 1
ATOM 3514 C CA . ALA B 1 205 ? -0.024 8.922 8.328 1 97.19 205 ALA B CA 1
ATOM 3515 C C . ALA B 1 205 ? -0.624 9.914 7.332 1 97.19 205 ALA B C 1
ATOM 3517 O O . ALA B 1 205 ? -0.527 9.711 6.121 1 97.19 205 ALA B O 1
ATOM 3518 N N . ALA B 1 206 ? -1.227 10.953 7.863 1 97.44 206 ALA B N 1
ATOM 3519 C CA . ALA B 1 206 ? -1.446 12.156 7.066 1 97.44 206 ALA B CA 1
ATOM 3520 C C . ALA B 1 206 ? -0.168 12.977 6.957 1 97.44 206 ALA B C 1
ATOM 3522 O O . ALA B 1 206 ? 0.607 13.062 7.91 1 97.44 206 ALA B O 1
ATOM 3523 N N . GLU B 1 207 ? 0.031 13.547 5.797 1 98.31 207 GLU B N 1
ATOM 3524 C CA . GLU B 1 207 ? 1.192 14.398 5.559 1 98.31 207 GLU B CA 1
ATOM 3525 C C . GLU B 1 207 ? 0.788 15.719 4.898 1 98.31 207 GLU B C 1
ATOM 3527 O O . GLU B 1 207 ? -0.348 15.867 4.445 1 98.31 207 GLU B O 1
ATOM 3532 N N . ILE B 1 208 ? 1.69 16.672 4.957 1 98.81 208 ILE B N 1
ATOM 3533 C CA . ILE B 1 208 ? 1.476 17.953 4.273 1 98.81 208 ILE B CA 1
ATOM 3534 C C . ILE B 1 208 ? 2.807 18.484 3.756 1 98.81 208 ILE B C 1
ATOM 3536 O O . ILE B 1 208 ? 3.852 18.281 4.375 1 98.81 208 ILE B O 1
ATOM 3540 N N . ALA B 1 209 ? 2.781 19.031 2.578 1 98.81 209 ALA B N 1
ATOM 3541 C CA . ALA B 1 209 ? 3.973 19.609 1.968 1 98.81 209 ALA B CA 1
ATOM 3542 C C . ALA B 1 209 ? 3.641 20.922 1.27 1 98.81 209 ALA B C 1
ATOM 3544 O O . ALA B 1 209 ? 2.559 21.078 0.7 1 98.81 209 ALA B O 1
ATOM 3545 N N . PRO B 1 210 ? 4.504 21.891 1.378 1 98.81 210 PRO B N 1
ATOM 3546 C CA . PRO B 1 210 ? 4.297 23.141 0.638 1 98.81 210 PRO B CA 1
ATOM 3547 C C . PRO B 1 210 ? 4.727 23.031 -0.824 1 98.81 210 PRO B C 1
ATOM 3549 O O . PRO B 1 210 ? 5.605 22.234 -1.159 1 98.81 210 PRO B O 1
ATOM 3552 N N . THR B 1 211 ? 4.035 23.781 -1.689 1 98.69 211 THR B N 1
ATOM 3553 C CA . THR B 1 211 ? 4.531 24.047 -3.037 1 98.69 211 THR B CA 1
ATOM 3554 C C . THR B 1 211 ? 5.582 25.141 -3.027 1 98.69 211 THR B C 1
ATOM 3556 O O . THR B 1 211 ? 5.855 25.75 -1.983 1 98.69 211 THR B O 1
ATOM 3559 N N . LYS B 1 212 ? 6.168 25.375 -4.195 1 98 212 LYS B N 1
ATOM 3560 C CA . LYS B 1 212 ? 7.074 26.516 -4.312 1 98 212 LYS B CA 1
ATOM 3561 C C . LYS B 1 212 ? 6.398 27.797 -3.857 1 98 212 LYS B C 1
ATOM 3563 O O . LYS B 1 212 ? 6.992 28.594 -3.125 1 98 212 LYS B O 1
ATOM 3568 N N . LYS B 1 213 ? 5.156 27.984 -4.316 1 97.69 213 LYS B N 1
ATOM 3569 C CA . LYS B 1 213 ? 4.367 29.125 -3.885 1 97.69 213 LYS B CA 1
ATOM 3570 C C . LYS B 1 213 ? 4.199 29.141 -2.369 1 97.69 213 LYS B C 1
ATOM 3572 O O . LYS B 1 213 ? 4.32 30.188 -1.733 1 97.69 213 LYS B O 1
ATOM 3577 N N . GLY B 1 214 ? 3.891 28 -1.81 1 98.12 214 GLY B N 1
ATOM 3578 C CA . GLY B 1 214 ? 3.717 27.875 -0.371 1 98.12 214 GLY B CA 1
ATOM 3579 C C . GLY B 1 214 ? 4.977 28.203 0.412 1 98.12 214 GLY B C 1
ATOM 3580 O O . GLY B 1 214 ? 4.902 28.766 1.506 1 98.12 214 GLY B O 1
ATOM 3581 N N . LEU B 1 215 ? 6.148 27.859 -0.102 1 98.06 215 LEU B N 1
ATOM 3582 C CA . LEU B 1 215 ? 7.422 28.125 0.554 1 98.06 215 LEU B CA 1
ATOM 3583 C C . LEU B 1 215 ? 7.676 29.625 0.644 1 98.06 215 LEU B C 1
ATOM 3585 O O . LEU B 1 215 ? 8.352 30.094 1.565 1 98.06 215 LEU B O 1
ATOM 3589 N N . GLU B 1 216 ? 7.105 30.359 -0.265 1 97 216 GLU B N 1
ATOM 3590 C CA . GLU B 1 216 ? 7.285 31.797 -0.291 1 97 216 GLU B CA 1
ATOM 3591 C C . GLU B 1 216 ? 6.191 32.5 0.502 1 97 216 GLU B C 1
ATOM 3593 O O . GLU B 1 216 ? 6.238 33.719 0.693 1 97 216 GLU B O 1
ATOM 3598 N N . ASN B 1 217 ? 5.211 31.797 0.854 1 96.88 217 ASN B N 1
ATOM 3599 C CA . ASN B 1 217 ? 4.098 32.312 1.642 1 96.88 217 ASN B CA 1
ATOM 3600 C C . ASN B 1 217 ? 4.301 32.062 3.133 1 96.88 217 ASN B C 1
ATOM 3602 O O . ASN B 1 217 ? 3.977 30.984 3.629 1 96.88 217 ASN B O 1
ATOM 3606 N N . LYS B 1 218 ? 4.73 33.031 3.854 1 96.62 218 LYS B N 1
ATOM 3607 C CA . LYS B 1 218 ? 5.059 32.906 5.27 1 96.62 218 LYS B CA 1
ATOM 3608 C C . LYS B 1 218 ? 3.848 32.438 6.07 1 96.62 218 LYS B C 1
ATOM 3610 O O . LYS B 1 218 ? 3.99 31.656 7.02 1 96.62 218 LYS B O 1
ATOM 3615 N N . LYS B 1 219 ? 2.711 32.844 5.684 1 97.12 219 LYS B N 1
ATOM 3616 C CA . LYS B 1 219 ? 1.495 32.5 6.406 1 97.12 219 LYS B CA 1
ATOM 3617 C C . LYS B 1 219 ? 1.145 31.016 6.188 1 97.12 219 LYS B C 1
ATOM 3619 O O . LYS B 1 219 ? 0.618 30.359 7.086 1 97.12 219 LYS B O 1
ATOM 3624 N N . ALA B 1 220 ? 1.434 30.484 4.984 1 98 220 ALA B N 1
ATOM 3625 C CA . ALA B 1 220 ? 1.241 29.062 4.723 1 98 220 ALA B CA 1
ATOM 3626 C C . ALA B 1 220 ? 2.131 28.219 5.625 1 98 220 ALA B C 1
ATOM 3628 O O . ALA B 1 220 ? 1.687 27.203 6.176 1 98 220 ALA B O 1
ATOM 3629 N N . LEU B 1 221 ? 3.346 28.656 5.805 1 98 221 LEU B N 1
ATOM 3630 C CA . LEU B 1 221 ? 4.293 27.938 6.645 1 98 221 LEU B CA 1
ATOM 3631 C C . LEU B 1 221 ? 3.893 28.016 8.117 1 98 221 LEU B C 1
ATOM 3633 O O . LEU B 1 221 ? 4.027 27.047 8.859 1 98 221 LEU B O 1
ATOM 3637 N N . GLU B 1 222 ? 3.373 29.156 8.523 1 97.75 222 GLU B N 1
ATOM 3638 C CA . GLU B 1 222 ? 2.852 29.297 9.883 1 97.75 222 GLU B CA 1
ATOM 3639 C C . GLU B 1 222 ? 1.672 28.359 10.117 1 97.75 222 GLU B C 1
ATOM 3641 O O . GLU B 1 222 ? 1.52 27.812 11.211 1 97.75 222 GLU B O 1
ATOM 3646 N N . PHE B 1 223 ? 0.823 28.25 9.109 1 98.38 223 PHE B N 1
ATOM 3647 C CA . PHE B 1 223 ? -0.305 27.328 9.219 1 98.38 223 PHE B CA 1
ATOM 3648 C C . PHE B 1 223 ? 0.177 25.891 9.422 1 98.38 223 PHE B C 1
ATOM 3650 O O . PHE B 1 223 ? -0.368 25.156 10.242 1 98.38 223 PHE B O 1
ATOM 3657 N N . VAL B 1 224 ? 1.187 25.469 8.688 1 98.44 224 VAL B N 1
ATOM 3658 C CA . VAL B 1 224 ? 1.754 24.125 8.828 1 98.44 224 VAL B CA 1
ATOM 3659 C C . VAL B 1 224 ? 2.254 23.922 10.258 1 98.44 224 VAL B C 1
ATOM 3661 O O . VAL B 1 224 ? 2.018 22.875 10.867 1 98.44 224 VAL B O 1
ATOM 3664 N N . ASP B 1 225 ? 2.939 24.953 10.828 1 97.56 225 ASP B N 1
ATOM 3665 C CA . ASP B 1 225 ? 3.408 24.875 12.211 1 97.56 225 ASP B CA 1
ATOM 3666 C C . ASP B 1 225 ? 2.236 24.766 13.18 1 97.56 225 ASP B C 1
ATOM 3668 O O . ASP B 1 225 ? 2.287 24 14.148 1 97.56 225 ASP B O 1
ATOM 3672 N N . PHE B 1 226 ? 1.229 25.547 12.914 1 98 226 PHE B N 1
ATOM 3673 C CA . PHE B 1 226 ? 0.06 25.578 13.781 1 98 226 PHE B CA 1
ATOM 3674 C C . PHE B 1 226 ? -0.61 24.219 13.844 1 98 226 PHE B C 1
ATOM 3676 O O . PHE B 1 226 ? -0.974 23.75 14.922 1 98 226 PHE B O 1
ATOM 3683 N N . ILE B 1 227 ? -0.776 23.453 12.68 1 97.62 227 ILE B N 1
ATOM 3684 C CA . ILE B 1 227 ? -1.547 22.219 12.672 1 97.62 227 ILE B CA 1
ATOM 3685 C C . ILE B 1 227 ? -0.723 21.094 13.289 1 97.62 227 ILE B C 1
ATOM 3687 O O . ILE B 1 227 ? -1.242 20 13.547 1 97.62 227 ILE B O 1
ATOM 3691 N N . LYS B 1 228 ? 0.523 21.406 13.602 1 95.81 228 LYS B N 1
ATOM 3692 C CA . LYS B 1 228 ? 1.376 20.438 14.297 1 95.81 228 LYS B CA 1
ATOM 3693 C C . LYS B 1 228 ? 1.494 20.781 15.773 1 95.81 228 LYS B C 1
ATOM 3695 O O . LYS B 1 228 ? 2.123 20.047 16.547 1 95.81 228 LYS B O 1
ATOM 3700 N N . SER B 1 229 ? 0.93 21.844 16.219 1 95.25 229 SER B N 1
ATOM 3701 C CA . SER B 1 229 ? 1.065 22.344 17.578 1 95.25 229 SER B CA 1
ATOM 3702 C C . SER B 1 229 ? 0.342 21.438 18.562 1 95.25 229 SER B C 1
ATOM 3704 O O . SER B 1 229 ? -0.46 20.594 18.172 1 95.25 229 SER B O 1
ATOM 3706 N N . GLN B 1 230 ? 0.614 21.625 19.828 1 93.06 230 GLN B N 1
ATOM 3707 C CA . GLN B 1 230 ? -0.049 20.875 20.891 1 93.06 230 GLN B CA 1
ATOM 3708 C C . GLN B 1 230 ? -1.552 21.141 20.906 1 93.06 230 GLN B C 1
ATOM 3710 O O . GLN B 1 230 ? -2.348 20.219 21.125 1 93.06 230 GLN B O 1
ATOM 3715 N N . GLU B 1 231 ? -1.885 22.406 20.719 1 93.38 231 GLU B N 1
ATOM 3716 C CA . GLU B 1 231 ? -3.303 22.75 20.688 1 93.38 231 GLU B CA 1
ATOM 3717 C C . GLU B 1 231 ? -4.02 22.031 19.547 1 93.38 231 GLU B C 1
ATOM 3719 O O . GLU B 1 231 ? -5.16 21.594 19.703 1 93.38 231 GLU B O 1
ATOM 3724 N N . ALA B 1 232 ? -3.406 21.938 18.422 1 95.75 232 ALA B N 1
ATOM 3725 C CA . ALA B 1 232 ? -4 21.297 17.25 1 95.75 232 ALA B CA 1
ATOM 3726 C C . ALA B 1 232 ? -4.211 19.797 17.5 1 95.75 232 ALA B C 1
ATOM 3728 O O . ALA B 1 232 ? -5.082 19.172 16.891 1 95.75 232 ALA B O 1
ATOM 3729 N N . GLN B 1 233 ? -3.391 19.156 18.375 1 94.69 233 GLN B N 1
ATOM 3730 C CA . GLN B 1 233 ? -3.469 17.719 18.641 1 94.69 233 GLN B CA 1
ATOM 3731 C C . GLN B 1 233 ? -4.82 17.344 19.234 1 94.69 233 GLN B C 1
ATOM 3733 O O . GLN B 1 233 ? -5.324 16.25 19.016 1 94.69 233 GLN B O 1
ATOM 3738 N N . LYS B 1 234 ? -5.414 18.25 19.953 1 94.25 234 LYS B N 1
ATOM 3739 C CA . LYS B 1 234 ? -6.742 18 20.5 1 94.25 234 LYS B CA 1
ATOM 3740 C C . LYS B 1 234 ? -7.766 17.781 19.391 1 94.25 234 LYS B C 1
ATOM 3742 O O . LYS B 1 234 ? -8.648 16.938 19.5 1 94.25 234 LYS B O 1
ATOM 3747 N N . VAL B 1 235 ? -7.633 18.594 18.359 1 95.56 235 VAL B N 1
ATOM 3748 C CA . VAL B 1 235 ? -8.547 18.453 17.219 1 95.56 235 VAL B CA 1
ATOM 3749 C C . VAL B 1 235 ? -8.289 17.141 16.5 1 95.56 235 VAL B C 1
ATOM 3751 O O . VAL B 1 235 ? -9.234 16.422 16.156 1 95.56 235 VAL B O 1
ATOM 3754 N N . TRP B 1 236 ? -7.016 16.781 16.25 1 95.81 236 TRP B N 1
ATOM 3755 C CA . TRP B 1 236 ? -6.676 15.508 15.641 1 95.81 236 TRP B CA 1
ATOM 3756 C C . TRP B 1 236 ? -7.293 14.344 16.406 1 95.81 236 TRP B C 1
ATOM 3758 O O . TRP B 1 236 ? -7.883 13.438 15.812 1 95.81 236 TRP B O 1
ATOM 3768 N N . LYS B 1 237 ? -7.18 14.398 17.703 1 93.25 237 LYS B N 1
ATOM 3769 C CA . LYS B 1 237 ? -7.723 13.352 18.562 1 93.25 237 LYS B CA 1
ATOM 3770 C C . LYS B 1 237 ? -9.242 13.266 18.438 1 93.25 237 LYS B C 1
ATOM 3772 O O . LYS B 1 237 ? -9.805 12.172 18.422 1 93.25 237 LYS B O 1
ATOM 3777 N N . LYS B 1 238 ? -9.82 14.469 18.391 1 92.19 238 LYS B N 1
ATOM 3778 C CA . LYS B 1 238 ? -11.273 14.547 18.234 1 92.19 238 LYS B CA 1
ATOM 3779 C C . LYS B 1 238 ? -11.734 13.758 17 1 92.19 238 LYS B C 1
ATOM 3781 O O . LYS B 1 238 ? -12.812 13.164 17.016 1 92.19 238 LYS B O 1
ATOM 3786 N N . TYR B 1 239 ? -10.898 13.68 15.992 1 92.75 239 TYR B N 1
ATOM 3787 C CA . TYR B 1 239 ? -11.258 12.992 14.758 1 92.75 239 TYR B CA 1
ATOM 3788 C C . TYR B 1 239 ? -10.578 11.633 14.68 1 92.75 239 TYR B C 1
ATOM 3790 O O . TYR B 1 239 ? -10.43 11.062 13.594 1 92.75 239 TYR B O 1
ATOM 3798 N N . THR B 1 240 ? -10.078 11.141 15.766 1 90.5 240 THR B N 1
ATOM 3799 C CA . THR B 1 240 ? -9.609 9.773 15.969 1 90.5 240 THR B CA 1
ATOM 3800 C C . THR B 1 240 ? -8.297 9.539 15.234 1 90.5 240 THR B C 1
ATOM 3802 O O . THR B 1 240 ? -8.023 8.422 14.781 1 90.5 240 THR B O 1
ATOM 3805 N N . TRP B 1 241 ? -7.656 10.688 15.062 1 92.31 241 TRP B N 1
ATOM 3806 C CA . TRP B 1 241 ? -6.258 10.547 14.672 1 92.31 241 TRP B CA 1
ATOM 3807 C C . TRP B 1 241 ? -5.359 10.43 15.898 1 92.31 241 TRP B C 1
ATOM 3809 O O . TRP B 1 241 ? -5.66 10.992 16.953 1 92.31 241 TRP B O 1
ATOM 3819 N N . LYS B 1 242 ? -4.52 9.375 16.062 1 73.69 242 LYS B N 1
ATOM 3820 C CA . LYS B 1 242 ? -3.717 9.109 17.25 1 73.69 242 LYS B CA 1
ATOM 3821 C C . LYS B 1 242 ? -2.566 10.109 17.375 1 73.69 242 LYS B C 1
ATOM 3823 O O . LYS B 1 242 ? -1.944 10.469 16.359 1 73.69 242 LYS B O 1
ATOM 3828 N N . GLU B 1 243 ? -2.504 10.773 18.641 1 57.72 243 GLU B N 1
ATOM 3829 C CA . GLU B 1 243 ? -1.359 11.633 18.922 1 57.72 243 GLU B CA 1
ATOM 3830 C C . GLU B 1 243 ? -0.05 10.852 18.859 1 57.72 243 GLU B C 1
ATOM 3832 O O . GLU B 1 243 ? -0.015 9.656 19.156 1 57.72 243 GLU B O 1
ATOM 3837 N N . VAL B 1 244 ? 0.886 11.109 17.844 1 47 244 VAL B N 1
ATOM 3838 C CA . VAL B 1 244 ? 2.281 10.695 17.922 1 47 244 VAL B CA 1
ATOM 3839 C C . VAL B 1 244 ? 2.814 10.953 19.328 1 47 244 VAL B C 1
ATOM 3841 O O . VAL B 1 244 ? 2.867 12.102 19.781 1 47 244 VAL B O 1
ATOM 3844 N N . LYS B 1 245 ? 2.287 10.391 20.438 1 41.34 245 LYS B N 1
ATOM 3845 C CA . LYS B 1 245 ? 3.139 10.625 21.609 1 41.34 245 LYS B CA 1
ATOM 3846 C C . LYS B 1 245 ? 4.516 9.992 21.406 1 41.34 245 LYS B C 1
ATOM 3848 O O . LYS B 1 245 ? 4.633 8.922 20.812 1 41.34 245 LYS B O 1
#

Sequence (490 aa):
MKKILILSLAASFLNAEILVYGPGGPAPVLKELALKFEEKTKEKVIVTAGPTPAWVDKAKENADLIFSGNTSMMDDFAKKIPSLSLENLSVLNVRPSGIIVRPNNPKNIKNFEDILKDGINVMVVDGAGQVGLYEDMALKSAKRENLVKLRKNIKIYAKNSKAAVDEWNNNPNIDALIIWSHWAKALGDDKALFIKDKNAVIYRAAEIAPTKKGLENKKALEFVDFIKSQEAQKVWKKYTWKEVKMKKILILSLAASFLNAEILVYGPGGPAPVLKELALKFEEKTKEKVIVTAGPTPAWVDKAKENADLIFSGNTSMMDDFAKKIPSLSLENLSVLNVRPSGIIVRPNNPKNIKNFEDILKDGINVMVVDGAGQVGLYEDMALKSAKRENLVKLRKNIKIYAKNSKAAVDEWNNNPNIDALIIWSHWAKALGDDKALFIKDKNAVIYRAAEIAPTKKGLENKKALEFVDFIKSQEAQKVWKKYTWKEVK

Organism: Campylobacter jejuni subsp. jejuni serotype O:2 (strain ATCC 700819 / NCTC 11168) (NCBI:txid192222)

Solvent-accessible surface area (backbone atoms only — not comparable to full-atom values): 25978 Å² total; per-residue (Å²): 133,84,79,77,77,77,75,74,74,72,71,70,72,73,62,65,72,34,34,32,37,31,39,55,78,56,33,65,49,53,48,54,50,29,52,54,47,23,71,75,68,66,37,49,53,48,71,47,62,34,65,60,87,80,45,49,72,61,40,65,73,62,31,20,31,41,39,25,55,13,64,50,44,42,56,50,45,42,71,74,26,77,53,44,34,74,90,63,48,42,75,67,39,31,33,46,34,31,34,34,28,44,53,91,34,89,81,69,67,78,43,68,71,51,53,39,40,88,92,33,33,28,33,40,36,60,26,80,61,30,56,44,43,67,52,42,28,38,18,57,78,62,36,49,66,44,42,51,36,36,62,69,24,48,75,43,73,22,63,23,66,68,56,38,52,53,45,57,76,73,36,85,77,56,48,33,34,50,45,52,49,41,55,39,63,73,61,28,72,85,56,25,40,73,40,72,32,87,74,38,53,49,30,48,31,30,31,36,27,30,17,59,61,11,72,72,29,66,67,44,50,48,48,57,54,48,65,61,31,75,75,36,46,57,51,36,43,74,52,49,28,47,79,44,113,133,84,79,75,78,76,75,72,73,71,71,70,72,72,61,66,71,33,34,32,36,32,37,55,79,56,33,65,50,53,47,54,52,29,52,54,47,23,72,73,68,66,39,49,53,48,73,48,60,33,63,62,88,78,47,49,70,62,39,65,72,61,32,20,31,40,38,22,56,12,64,49,43,42,56,51,45,43,72,74,26,76,54,43,34,74,91,63,48,41,75,69,40,34,34,45,33,29,35,35,28,45,52,92,34,88,81,70,66,76,44,68,70,52,54,41,40,89,92,35,31,28,32,41,34,60,26,81,64,30,57,43,44,68,52,42,27,38,18,57,78,57,32,48,65,45,43,51,35,36,62,70,23,49,75,43,73,22,62,24,64,68,55,38,52,53,46,58,75,73,36,86,78,56,49,34,34,50,45,52,49,41,55,38,62,73,60,28,72,84,55,24,40,75,39,72,31,90,76,37,52,47,31,50,32,29,30,38,26,31,17,58,61,12,71,74,29,67,66,45,50,49,48,57,53,48,66,66,31,76,74,36,45,56,50,36,43,74,52,51,28,44,76,61,116

pLDDT: mean 93.01, std 12.23, range [41.25, 98.94]

Radius of gyration: 26.31 Å; Cα contacts (8 Å, |Δi|>4): 953; chains: 2; bounding box: 57×130×78 Å